Protein 6DXC (pdb70)

Foldseek 3Di:
DFFKFWQFKFKFFADDKDFLQCVLVVQCVLLVNVVVPVLSVVLNVLLVQFLAGIAGAPDDSVLCVVQVLQSAAQGQDQVVQQVVQQPVFLVQQLNQLVRRCVSQPDDLQLAQEEEEEELRHADVVGSRVVNCVVRVYDPRRHYHYHYNPQLVLLVQVVVVRCVQSVDPSHKYKYKYWYHCSQLRYHDDPVASVSSNCVSFAHTMMMITIIHTDDDPSTDGFKGWDDKDKDQFPPCAPQWDWDQDSRGIDIDGDDDVLVSCLVCVVVVCPVVQVVVCVVPVDGDQPQLAAELEQCSTDSNVVSNCVSSVHDPCRCVLLSVLCHHHGRHGSRSSSSSLVSLQVCCVVVVAPWSRNVHFKYWYWGAGPSRMIMITIMGTD/DLFKFWQFKFKFFAPDKAFLQCVLVVQCVLLVNVVVPVLSVVLNVLLVQFLAGIAGAPDDSVLCVVQVLLSAAQRQDVVVQQVVQQPVFLVQQLNQLVRRCVSQPDDLALAQAEEEEELRHADVVGSSVVNCVVNVYDPRRHYDYHYNPQLVLLVQVVVVRCVQSVDPSHKYKYKYWYHCSQLRYHDDPVASVSSNCVSFAHTMMMITIIHTDDDPSTDTFKGWDDKDKDQFPPCAPQWDWDQDSSGIDIDGDDDVLVSCLVCVVVVCPVVQVVVCVVPVDGDQQQLAAEQEQCSTVSNVVSNCVSSVHDPVRCVLLSVLCHHHGRHGNRSSSSSLVSLQVCCVVVVAPWSRNVHFKHWYWGADPSRMIMITIMGTD

Organism: Selaginella moellendorffii (NCBI:txid88036)

Sequence (754 aa):
SGKATVLAVGTAVPPKEFDQSTYPDFYFNVTNCNDKVELKGKFQRICDRSGIKKRHFYLDEEILKANPGMCTYMGASLDVRQNIAVREVPKLAKEAALKAIKEWGQPKSKITHLVFGTTSGVDMPGADFQLLKLLGLRPNVKRIMLYQQGSAGATVTRVAKDLAENNPGARVLVACSEVTAVVTFRAPSETHLDGLVGAALFGDGAAALIIGSNPTPVEKPLFEVHWSGQCCVLPDSDGAILGHLREAGLVFHLLKDVPGIISSKNIEKLLAEPLDYVKSVDEASPAYTDLFWVVHPGGPAILDQVEAKLKLDKDRMQATRDVLAQYGNMSSACVLFVLDQMRKRSVELNKDTTGDGLKWGVMLGFGPGLTVETLLLKSISGKATVLAVGTAVPPKEFDQSTYPDFYFNVTNCNDKVELKGKFQRICDRSGIKKRHFYLDEEILKANPGMCTYMGASLDVRQNIAVREVPKLAKEAALKAIKEWGQPKSKITHLVFGTTSGVDMPGADFQLLKLLGLRPNVKRIMLYQQGSAGATVTRVAKDLAENNPGARVLVACSEVTAVVTFRAPSETHLDGLVGAALFGDGAAALIIGSNPTPVEKPLFEVHWSGQCCVLPDSDGAILGHLREAGLVFHLLKDVPGIISSKNIEKLLAEPLDYVKSVDEASPAYTDLFWVVHPGGPAILDQVEAKLKLDKDRMQATRDVLAQYGNMSSACVLFVLDQMRKRSVELNKDTTGDGLKWGVMLGFGPGLTVETLLLKSI

InterPro domains:
  IPR001099 Chalcone/stilbene synthase, N-terminal [PF00195] (7-223)
  IPR011141 Polyketide synthase, type III [PIRSF000451] (8-384)
  IPR011141 Polyketide synthase, type III [PTHR11877] (7-386)
  IPR012328 Chalcone/stilbene synthase, C-terminal [PF02797] (232-386)
  IPR016039 Thiolase-like [G3DSA:3.40.47.10] (2-229)
  IPR016039 Thiolase-like [G3DSA:3.40.47.10] (230-386)
  IPR016039 Thiolase-like [SSF53901] (5-225)
  IPR016039 Thiolase-like [SSF53901] (229-385)

Radius of gyration: 25.53 Å; Cα contacts (8 Å, |Δi|>4): 1877; chains: 2; bounding box: 63×71×75 Å

CATH classification: 3.40.47.10 (+1 more: 3.40.47.10)

Structure (mmCIF, N/CA/C/O backbone):
data_6DXC
#
_entry.id   6DXC
#
_cell.length_a   55.220
_cell.length_b   66.380
_cell.length_c   103.000
_cell.angle_alpha   90.000
_cell.angle_beta   91.730
_cell.angle_gamma   90.000
#
_symmetry.space_group_name_H-M   'P 1 21 1'
#
loop_
_entity.id
_entity.type
_entity.pdbx_description
1 polymer 'Chalcone synthase'
2 water water
#
loop_
_atom_site.group_PDB
_atom_site.id
_atom_site.type_symbol
_atom_site.label_atom_id
_atom_site.label_alt_id
_atom_site.label_comp_id
_atom_site.label_asym_id
_atom_site.label_entity_id
_atom_site.label_seq_id
_atom_site.pdbx_PDB_ins_code
_atom_site.Cartn_x
_atom_site.Cartn_y
_atom_site.Cartn_z
_atom_site.occupancy
_atom_site.B_iso_or_equiv
_atom_site.auth_seq_id
_atom_site.auth_comp_id
_atom_site.auth_asym_id
_atom_site.auth_atom_id
_atom_site.pdbx_PDB_model_num
ATOM 1 N N . SER A 1 9 ? 23.408 6.195 2.750 1.00 40.90 9 SER A N 1
ATOM 2 C CA . SER A 1 9 ? 22.888 5.899 4.079 1.00 43.41 9 SER A CA 1
ATOM 3 C C . SER A 1 9 ? 22.055 7.078 4.562 1.00 41.56 9 SER A C 1
ATOM 4 O O . SER A 1 9 ? 20.848 6.960 4.756 1.00 36.45 9 SER A O 1
ATOM 11 N N . GLY A 1 10 ? 22.694 8.230 4.720 1.00 29.88 10 GLY A N 1
ATOM 12 C CA . GLY A 1 10 ? 21.973 9.406 5.122 1.00 19.63 10 GLY A CA 1
ATOM 13 C C . GLY A 1 10 ? 21.739 9.521 6.610 1.00 12.87 10 GLY A C 1
ATOM 14 O O . GLY A 1 10 ? 21.087 10.475 7.028 1.00 13.81 10 GLY A O 1
ATOM 18 N N . LYS A 1 11 ? 22.238 8.588 7.415 1.00 11.68 11 LYS A N 1
ATOM 19 C CA . LYS A 1 11 ? 22.003 8.637 8.857 1.00 12.04 11 LYS A CA 1
ATOM 20 C C . LYS A 1 11 ? 22.774 9.776 9.513 1.00 8.69 11 LYS A C 1
ATOM 21 O O . LYS A 1 11 ? 23.901 10.094 9.137 1.00 10.26 11 LYS A O 1
ATOM 40 N N . ALA A 1 12 ? 22.171 10.380 10.533 1.00 7.24 12 ALA A N 1
ATOM 41 C CA . ALA A 1 12 ? 22.868 11.419 11.273 1.00 7.25 12 ALA A CA 1
ATOM 42 C C . ALA A 1 12 ? 24.179 10.872 11.853 1.00 8.90 12 ALA A C 1
ATOM 43 O O . ALA A 1 12 ? 24.205 9.798 12.457 1.00 9.11 12 ALA A O 1
ATOM 50 N N . THR A 1 13 ? 25.261 11.620 11.668 1.00 7.05 13 THR A N 1
ATOM 51 C CA . THR A 1 13 ? 26.615 11.178 11.984 1.00 7.03 13 THR A CA 1
ATOM 52 C C . THR A 1 13 ? 27.271 12.190 12.907 1.00 8.42 13 THR A C 1
ATOM 53 O O . THR A 1 13 ? 27.166 13.401 12.682 1.00 8.38 13 THR A O 1
ATOM 64 N N . VAL A 1 14 ? 27.925 11.691 13.959 1.00 7.93 14 VAL A N 1
ATOM 65 C CA . VAL A 1 14 ? 28.745 12.531 14.823 1.00 8.00 14 VAL A CA 1
ATOM 66 C C . VAL A 1 14 ? 30.062 12.781 14.101 1.00 6.97 14 VAL A C 1
ATOM 67 O O . VAL A 1 14 ? 30.791 11.835 13.779 1.00 9.28 14 VAL A O 1
ATOM 80 N N . LEU A 1 15 ? 30.358 14.057 13.834 1.00 6.29 15 LEU A N 1
ATOM 81 C CA . LEU A 1 15 ? 31.520 14.478 13.070 1.00 6.48 15 LEU A CA 1
ATOM 82 C C . LEU A 1 15 ? 32.616 15.082 13.930 1.00 8.99 15 LEU A C 1
ATOM 83 O O . LEU A 1 15 ? 33.736 15.283 13.437 1.00 9.14 15 LEU A O 1
ATOM 99 N N . ALA A 1 16 ? 32.317 15.413 15.176 1.00 6.43 16 ALA A N 1
ATOM 100 C CA . ALA A 1 16 ? 33.294 16.013 16.076 1.00 6.22 16 ALA A CA 1
ATOM 101 C C . ALA A 1 16 ? 32.719 15.992 17.477 1.00 6.53 16 ALA A C 1
ATOM 102 O O . ALA A 1 16 ? 31.509 16.076 17.646 1.00 7.52 16 ALA A O 1
ATOM 109 N N . VAL A 1 17 ? 33.603 15.926 18.476 1.00 6.21 17 VAL A N 1
ATOM 110 C CA . VAL A 1 17 ? 33.245 16.082 19.885 1.00 7.10 17 VAL A CA 1
ATOM 111 C C . VAL A 1 17 ? 34.299 16.944 20.565 1.00 9.63 17 VAL A C 1
ATOM 112 O O . VAL A 1 17 ? 35.499 16.708 20.393 1.00 11.69 17 VAL A O 1
ATOM 125 N N . GLY A 1 18 ? 33.862 17.881 21.387 1.00 5.96 18 GLY A N 1
ATOM 126 C CA . GLY A 1 18 ? 34.771 18.691 22.178 1.00 5.73 18 GLY A CA 1
ATOM 127 C C . GLY A 1 18 ? 34.223 18.800 23.586 1.00 6.52 18 GLY A C 1
ATOM 128 O O . GLY A 1 18 ? 33.008 18.740 23.789 1.00 6.50 18 GLY A O 1
ATOM 132 N N . THR A 1 19 ? 35.120 18.949 24.567 1.00 6.75 19 THR A N 1
ATOM 133 C CA . THR A 1 19 ? 34.684 19.017 25.963 1.00 6.57 19 THR A CA 1
ATOM 134 C C . THR A 1 19 ? 35.456 20.110 26.707 1.00 6.48 19 THR A C 1
ATOM 135 O O . THR A 1 19 ? 36.540 20.525 26.314 1.00 8.89 19 THR A O 1
ATOM 146 N N . ALA A 1 20 ? 34.888 20.544 27.833 1.00 6.12 20 ALA A N 1
ATOM 147 C CA . ALA A 1 20 ? 35.488 21.617 28.608 1.00 5.77 20 ALA A CA 1
ATOM 148 C C . ALA A 1 20 ? 35.013 21.475 30.043 1.00 7.39 20 ALA A C 1
ATOM 149 O O . ALA A 1 20 ? 33.864 21.099 30.277 1.00 7.01 20 ALA A O 1
ATOM 156 N N . VAL A 1 21 ? 35.908 21.763 30.985 1.00 7.56 21 VAL A N 1
ATOM 157 C CA . VAL A 1 21 ? 35.543 21.841 32.400 1.00 7.23 21 VAL A CA 1
ATOM 158 C C . VAL A 1 21 ? 36.091 23.105 33.050 1.00 7.55 21 VAL A C 1
ATOM 159 O O . VAL A 1 21 ? 37.097 23.676 32.581 1.00 8.69 21 VAL A O 1
ATOM 172 N N . PRO A 1 22 ? 35.488 23.578 34.146 1.00 6.83 22 PRO A N 1
ATOM 173 C CA . PRO A 1 22 ? 36.111 24.667 34.908 1.00 6.84 22 PRO A CA 1
ATOM 174 C C . PRO A 1 22 ? 37.509 24.268 35.362 1.00 6.70 22 PRO A C 1
ATOM 175 O O . PRO A 1 22 ? 37.791 23.075 35.560 1.00 9.09 22 PRO A O 1
ATOM 186 N N . PRO A 1 23 ? 38.403 25.244 35.527 1.00 7.10 23 PRO A N 1
ATOM 187 C CA . PRO A 1 23 ? 39.811 24.903 35.806 1.00 9.55 23 PRO A CA 1
ATOM 188 C C . PRO A 1 23 ? 40.047 24.304 37.188 1.00 9.20 23 PRO A C 1
ATOM 189 O O . PRO A 1 23 ? 40.961 23.472 37.330 1.00 11.28 23 PRO A O 1
ATOM 200 N N . LYS A 1 24 ? 39.280 24.707 38.202 1.00 8.98 24 LYS A N 1
ATOM 201 C CA . LYS A 1 24 ? 39.596 24.333 39.577 1.00 9.78 24 LYS A CA 1
ATOM 202 C C . LYS A 1 24 ? 39.166 22.892 39.836 1.00 9.10 24 LYS A C 1
ATOM 203 O O . LYS A 1 24 ? 38.009 22.528 39.599 1.00 10.94 24 LYS A O 1
ATOM 222 N N . GLU A 1 25 ? 40.122 22.074 40.285 1.00 9.67 25 GLU A N 1
ATOM 223 C CA . GLU A 1 25 ? 39.908 20.672 40.602 1.00 9.28 25 GLU A CA 1
ATOM 224 C C . GLU A 1 25 ? 39.714 20.490 42.089 1.00 10.01 25 GLU A C 1
ATOM 225 O O . GLU A 1 25 ? 40.456 21.058 42.901 1.00 11.69 25 GLU A O 1
ATOM 237 N N . PHE A 1 26 ? 38.763 19.641 42.434 1.00 9.20 26 PHE A N 1
ATOM 238 C CA . PHE A 1 26 ? 38.417 19.316 43.812 1.00 9.04 26 PHE A CA 1
ATOM 239 C C . PHE A 1 26 ? 38.603 17.811 43.983 1.00 9.13 26 PHE A C 1
ATOM 240 O O . PHE A 1 26 ? 37.792 17.008 43.496 1.00 8.21 26 PHE A O 1
ATOM 257 N N . ASP A 1 27 ? 39.674 17.426 44.663 1.00 8.65 27 ASP A N 1
ATOM 258 C CA . ASP A 1 27 ? 39.929 16.022 44.950 1.00 8.70 27 ASP A CA 1
ATOM 259 C C . ASP A 1 27 ? 38.776 15.447 45.752 1.00 10.89 27 ASP A C 1
ATOM 260 O O . ASP A 1 27 ? 38.380 16.010 46.776 1.00 9.30 27 ASP A O 1
ATOM 269 N N . GLN A 1 28 ? 38.266 14.297 45.328 1.00 8.07 28 GLN A N 1
ATOM 270 C CA . GLN A 1 28 ? 37.142 13.714 46.051 1.00 10.92 28 GLN A CA 1
ATOM 271 C C . GLN A 1 28 ? 37.540 13.243 47.441 1.00 8.49 28 GLN A C 1
ATOM 272 O O . GLN A 1 28 ? 36.715 13.277 48.355 1.00 10.63 28 GLN A O 1
ATOM 286 N N . SER A 1 29 ? 38.799 12.817 47.634 1.00 8.75 29 SER A N 1
ATOM 287 C CA . SER A 1 29 ? 39.224 12.320 48.944 1.00 9.67 29 SER A CA 1
ATOM 288 C C . SER A 1 29 ? 39.060 13.384 50.025 1.00 11.34 29 SER A C 1
ATOM 289 O O . SER A 1 29 ? 38.708 13.062 51.167 1.00 14.97 29 SER A O 1
ATOM 297 N N . THR A 1 30 ? 39.287 14.654 49.687 1.00 10.73 30 THR A N 1
ATOM 298 C CA . THR A 1 30 ? 39.223 15.739 50.651 1.00 11.72 30 THR A CA 1
ATOM 299 C C . THR A 1 30 ? 38.018 16.647 50.456 1.00 9.46 30 THR A C 1
ATOM 300 O O . THR A 1 30 ? 37.882 17.645 51.182 1.00 11.91 30 THR A O 1
ATOM 311 N N . TYR A 1 31 ? 37.103 16.311 49.555 1.00 9.64 31 TYR A N 1
ATOM 312 C CA . TYR A 1 31 ? 35.948 17.176 49.353 1.00 10.01 31 TYR A CA 1
ATOM 313 C C . TYR A 1 31 ? 35.085 17.273 50.605 1.00 8.75 31 TYR A C 1
ATOM 314 O O . TYR A 1 31 ? 34.555 18.368 50.878 1.00 9.95 31 TYR A O 1
ATOM 332 N N . PRO A 1 32 ? 34.888 16.220 51.376 1.00 8.97 32 PRO A N 1
ATOM 333 C CA . PRO A 1 32 ? 34.087 16.379 52.594 1.00 11.42 32 PRO A CA 1
ATOM 334 C C . PRO A 1 32 ? 34.635 17.466 53.514 1.00 9.52 32 PRO A C 1
ATOM 335 O O . PRO A 1 32 ? 33.852 18.257 54.062 1.00 10.44 32 PRO A O 1
ATOM 346 N N . ASP A 1 33 ? 35.961 17.546 53.686 1.00 11.78 33 ASP A N 1
ATOM 347 C CA . ASP A 1 33 ? 36.532 18.604 54.516 1.00 13.20 33 ASP A CA 1
ATOM 348 C C . ASP A 1 33 ? 36.178 19.985 53.972 1.00 11.12 33 ASP A C 1
ATOM 349 O O . ASP A 1 33 ? 35.758 20.871 54.727 1.00 14.59 33 ASP A O 1
ATOM 358 N N . PHE A 1 34 ? 36.379 20.192 52.669 1.00 10.93 34 PHE A N 1
ATOM 359 C CA . PHE A 1 34 ? 36.057 21.474 52.044 1.00 12.13 34 PHE A CA 1
ATOM 360 C C . PHE A 1 34 ? 34.580 21.816 52.205 1.00 13.30 34 PHE A C 1
ATOM 361 O O . PHE A 1 34 ? 34.221 22.949 52.545 1.00 12.66 34 PHE A O 1
ATOM 378 N N . TYR A 1 35 ? 33.713 20.848 51.927 1.00 9.42 35 TYR A N 1
ATOM 379 C CA . TYR A 1 35 ? 32.270 21.071 51.891 1.00 9.50 35 TYR A CA 1
ATOM 380 C C . TYR A 1 35 ? 31.727 21.399 53.273 1.00 10.13 35 TYR A C 1
ATOM 381 O O . TYR A 1 35 ? 31.002 22.391 53.446 1.00 9.43 35 TYR A O 1
ATOM 399 N N . PHE A 1 36 ? 32.074 20.596 54.271 1.00 9.63 36 PHE A N 1
ATOM 400 C CA . PHE A 1 36 ? 31.595 20.882 55.617 1.00 10.06 36 PHE A CA 1
ATOM 401 C C . PHE A 1 36 ? 32.225 22.141 56.204 1.00 10.40 36 PHE A C 1
ATOM 402 O O . PHE A 1 36 ? 31.583 22.813 57.022 1.00 13.10 36 PHE A O 1
ATOM 419 N N . ASN A 1 37 ? 33.457 22.490 55.816 1.00 11.77 37 ASN A N 1
ATOM 420 C CA . ASN A 1 37 ? 34.077 23.721 56.310 1.00 13.07 37 ASN A CA 1
ATOM 421 C C . ASN A 1 37 ? 33.378 24.943 55.729 1.00 12.39 37 ASN A C 1
ATOM 422 O O . ASN A 1 37 ? 33.003 25.873 56.460 1.00 12.53 37 ASN A O 1
ATOM 433 N N . VAL A 1 38 ? 33.214 24.965 54.411 1.00 12.72 38 VAL A N 1
ATOM 434 C CA . VAL A 1 38 ? 32.710 26.166 53.768 1.00 14.47 38 VAL A CA 1
ATOM 435 C C . VAL A 1 38 ? 31.241 26.401 54.092 1.00 13.58 38 VAL A C 1
ATOM 436 O O . VAL A 1 38 ? 30.792 27.547 54.089 1.00 15.24 38 VAL A O 1
ATOM 449 N N . THR A 1 39 ? 30.489 25.364 54.447 1.00 11.68 39 THR A N 1
ATOM 450 C CA . THR A 1 39 ? 29.105 25.536 54.890 1.00 11.62 39 THR A CA 1
ATOM 451 C C . THR A 1 39 ? 28.973 25.641 56.404 1.00 13.49 39 THR A C 1
ATOM 452 O O . THR A 1 39 ? 27.850 25.668 56.920 1.00 15.60 39 THR A O 1
ATOM 463 N N . ASN A 1 40 ? 30.091 25.689 57.136 1.00 12.14 40 ASN A N 1
ATOM 464 C CA . ASN A 1 40 ? 30.062 25.864 58.583 1.00 17.26 40 ASN A CA 1
ATOM 465 C C . ASN A 1 40 ? 29.272 24.750 59.258 1.00 12.56 40 ASN A C 1
ATOM 466 O O . ASN A 1 40 ? 28.529 24.983 60.216 1.00 18.48 40 ASN A O 1
ATOM 477 N N . CYS A 1 41 ? 29.440 23.524 58.756 1.00 12.17 41 CYS A N 1
ATOM 478 C CA . CYS A 1 41 ? 28.765 22.360 59.310 1.00 13.24 41 CYS A CA 1
ATOM 479 C C . CYS A 1 41 ? 29.741 21.381 59.955 1.00 14.67 41 CYS A C 1
ATOM 480 O O . CYS A 1 41 ? 29.439 20.194 60.083 1.00 14.21 41 CYS A O 1
ATOM 488 N N . ASN A 1 42 ? 30.907 21.862 60.387 1.00 16.39 42 ASN A N 1
ATOM 489 C CA . ASN A 1 42 ? 31.891 20.987 61.010 1.00 17.95 42 ASN A CA 1
ATOM 490 C C . ASN A 1 42 ? 31.416 20.372 62.316 1.00 18.51 42 ASN A C 1
ATOM 491 O O . ASN A 1 42 ? 31.990 19.372 62.758 1.00 27.27 42 ASN A O 1
ATOM 502 N N . ASP A 1 43 ? 30.396 20.930 62.953 1.00 21.55 43 ASP A N 1
ATOM 503 C CA . ASP A 1 43 ? 29.870 20.322 64.167 1.00 29.65 43 ASP A CA 1
ATOM 504 C C . ASP A 1 43 ? 28.994 19.107 63.881 1.00 20.54 43 ASP A C 1
ATOM 505 O O . ASP A 1 43 ? 28.688 18.356 64.808 1.00 22.53 43 ASP A O 1
ATOM 514 N N . LYS A 1 44 ? 28.673 18.830 62.615 1.00 16.57 44 LYS A N 1
ATOM 515 C CA . LYS A 1 44 ? 27.833 17.682 62.255 1.00 17.54 44 LYS A CA 1
ATOM 516 C C . LYS A 1 44 ? 28.733 16.490 61.921 1.00 19.05 44 LYS A C 1
ATOM 517 O O . LYS A 1 44 ? 28.857 16.069 60.772 1.00 15.38 44 LYS A O 1
ATOM 536 N N . VAL A 1 45 ? 29.368 15.955 62.971 1.00 18.39 45 VAL A N 1
ATOM 537 C CA . VAL A 1 45 ? 30.456 14.990 62.797 1.00 18.83 45 VAL A CA 1
ATOM 538 C C . VAL A 1 45 ? 29.940 13.690 62.199 1.00 14.96 45 VAL A C 1
ATOM 539 O O . VAL A 1 45 ? 30.567 13.106 61.309 1.00 16.63 45 VAL A O 1
ATOM 552 N N . GLU A 1 46 ? 28.799 13.208 62.684 1.00 15.88 46 GLU A N 1
ATOM 553 C CA . GLU A 1 46 ? 28.234 11.972 62.152 1.00 16.38 46 GLU A CA 1
ATOM 554 C C . GLU A 1 46 ? 27.776 12.151 60.705 1.00 15.07 46 GLU A C 1
ATOM 555 O O . GLU A 1 46 ? 27.926 11.242 59.879 1.00 15.53 46 GLU A O 1
ATOM 567 N N . LEU A 1 47 ? 27.201 13.305 60.383 1.00 14.67 47 LEU A N 1
ATOM 568 C CA . LEU A 1 47 ? 26.785 13.560 59.008 1.00 13.34 47 LEU A CA 1
ATOM 569 C C . LEU A 1 47 ? 27.991 13.611 58.085 1.00 11.61 47 LEU A C 1
ATOM 570 O O . LEU A 1 47 ? 27.940 13.116 56.952 1.00 11.44 47 LEU A O 1
ATOM 586 N N . LYS A 1 48 ? 29.086 14.214 58.551 1.00 12.79 48 LYS A N 1
ATOM 587 C CA . LYS A 1 48 ? 30.295 14.290 57.739 1.00 13.41 48 LYS A CA 1
ATOM 588 C C . LYS A 1 48 ? 30.873 12.904 57.491 1.00 11.19 48 LYS A C 1
ATOM 589 O O . LYS A 1 48 ? 31.352 12.599 56.394 1.00 11.15 48 LYS A O 1
ATOM 608 N N . GLY A 1 49 ? 30.844 12.052 58.513 1.00 13.53 49 GLY A N 1
ATOM 609 C CA . GLY A 1 49 ? 31.275 10.678 58.328 1.00 16.36 49 GLY A CA 1
ATOM 610 C C . GLY A 1 49 ? 30.480 9.971 57.254 1.00 13.79 49 GLY A C 1
ATOM 611 O O . GLY A 1 49 ? 31.045 9.298 56.392 1.00 12.89 49 GLY A O 1
ATOM 615 N N . LYS A 1 50 ? 29.158 10.142 57.265 1.00 11.32 50 LYS A N 1
ATOM 616 C CA . LYS A 1 50 ? 28.321 9.547 56.230 1.00 11.11 50 LYS A CA 1
ATOM 617 C C . LYS A 1 50 ? 28.693 10.086 54.866 1.00 10.54 50 LYS A C 1
ATOM 618 O O . LYS A 1 50 ? 28.772 9.336 53.889 1.00 12.48 50 LYS A O 1
ATOM 637 N N . PHE A 1 51 ? 28.905 11.395 54.775 1.00 10.89 51 PHE A N 1
ATOM 638 C CA . PHE A 1 51 ? 29.278 11.959 53.488 1.00 9.80 51 PHE A CA 1
ATOM 639 C C . PHE A 1 51 ? 30.629 11.441 53.015 1.00 9.70 51 PHE A C 1
ATOM 640 O O . PHE A 1 51 ? 30.815 11.184 51.824 1.00 9.51 51 PHE A O 1
ATOM 657 N N . GLN A 1 52 ? 31.609 11.340 53.906 1.00 9.99 52 GLN A N 1
ATOM 658 C CA . GLN A 1 52 ? 32.900 10.795 53.500 1.00 9.97 52 GLN A CA 1
ATOM 659 C C . GLN A 1 52 ? 32.742 9.379 52.937 1.00 10.37 52 GLN A C 1
ATOM 660 O O . GLN A 1 52 ? 33.369 9.029 51.928 1.00 10.47 52 GLN A O 1
ATOM 674 N N . ARG A 1 53 ? 31.900 8.546 53.566 1.00 10.89 53 ARG A N 1
ATOM 675 C CA . ARG A 1 53 ? 31.684 7.193 53.055 1.00 12.18 53 ARG A CA 1
ATOM 676 C C . ARG A 1 53 ? 31.062 7.220 51.669 1.00 11.02 53 ARG A C 1
ATOM 677 O O . ARG A 1 53 ? 31.480 6.468 50.780 1.00 12.03 53 ARG A O 1
ATOM 698 N N . ILE A 1 54 ? 30.081 8.107 51.449 1.00 11.12 54 ILE A N 1
ATOM 699 C CA . ILE A 1 54 ? 29.480 8.247 50.130 1.00 12.62 54 ILE A CA 1
ATOM 700 C C . ILE A 1 54 ? 30.524 8.670 49.110 1.00 10.10 54 ILE A C 1
ATOM 701 O O . ILE A 1 54 ? 30.610 8.111 48.013 1.00 10.61 54 ILE A O 1
ATOM 717 N N . CYS A 1 55 ? 31.359 9.642 49.454 1.00 8.99 55 CYS A N 1
ATOM 718 C CA . CYS A 1 55 ? 32.361 10.083 48.491 1.00 8.70 55 CYS A CA 1
ATOM 719 C C . CYS A 1 55 ? 33.367 8.971 48.204 1.00 8.86 55 CYS A C 1
ATOM 720 O O . CYS A 1 55 ? 33.789 8.772 47.051 1.00 10.65 55 CYS A O 1
ATOM 728 N N . ASP A 1 56 ? 33.739 8.219 49.236 1.00 10.66 56 ASP A N 1
ATOM 729 C CA . ASP A 1 56 ? 34.778 7.211 49.085 1.00 9.92 56 ASP A CA 1
ATOM 730 C C . ASP A 1 56 ? 34.319 6.063 48.203 1.00 9.71 56 ASP A C 1
ATOM 731 O O . ASP A 1 56 ? 35.140 5.440 47.528 1.00 17.40 56 ASP A O 1
ATOM 740 N N . ARG A 1 57 ? 33.020 5.780 48.153 1.00 10.43 57 ARG A N 1
ATOM 741 C CA . ARG A 1 57 ? 32.547 4.729 47.253 1.00 14.29 57 ARG A CA 1
ATOM 742 C C . ARG A 1 57 ? 31.926 5.251 45.956 1.00 11.89 57 ARG A C 1
ATOM 743 O O . ARG A 1 57 ? 31.380 4.451 45.188 1.00 13.88 57 ARG A O 1
ATOM 764 N N . SER A 1 58 ? 32.079 6.550 45.651 1.00 10.13 58 SER A N 1
ATOM 765 C CA . SER A 1 58 ? 31.431 7.189 44.508 1.00 9.39 58 SER A CA 1
ATOM 766 C C . SER A 1 58 ? 32.021 6.839 43.155 1.00 8.42 58 SER A C 1
ATOM 767 O O . SER A 1 58 ? 31.385 7.139 42.134 1.00 11.18 58 SER A O 1
ATOM 775 N N . GLY A 1 59 ? 33.225 6.286 43.120 1.00 9.98 59 GLY A N 1
ATOM 776 C CA . GLY A 1 59 ? 33.898 6.027 41.862 1.00 10.96 59 GLY A CA 1
ATOM 777 C C . GLY A 1 59 ? 34.500 7.261 41.257 1.00 9.87 59 GLY A C 1
ATOM 778 O O . GLY A 1 59 ? 34.917 7.227 40.103 1.00 11.22 59 GLY A O 1
ATOM 782 N N . ILE A 1 60 ? 34.566 8.346 42.015 1.00 8.55 60 ILE A N 1
ATOM 783 C CA . ILE A 1 60 ? 35.034 9.644 41.533 1.00 8.24 60 ILE A CA 1
ATOM 784 C C . ILE A 1 60 ? 36.374 9.952 42.187 1.00 7.74 60 ILE A C 1
ATOM 785 O O . ILE A 1 60 ? 36.492 9.879 43.411 1.00 9.35 60 ILE A O 1
ATOM 801 N N . LYS A 1 61 ? 37.367 10.344 41.390 1.00 8.25 61 LYS A N 1
ATOM 802 C CA . LYS A 1 61 ? 38.666 10.801 41.892 1.00 7.89 61 LYS A CA 1
ATOM 803 C C . LYS A 1 61 ? 38.709 12.314 42.100 1.00 7.75 61 LYS A C 1
ATOM 804 O O . LYS A 1 61 ? 39.314 12.809 43.055 1.00 8.49 61 LYS A O 1
ATOM 823 N N . LYS A 1 62 ? 38.090 13.064 41.194 1.00 8.35 62 LYS A N 1
ATOM 824 C CA . LYS A 1 62 ? 38.047 14.515 41.275 1.00 8.29 62 LYS A CA 1
ATOM 825 C C . LYS A 1 62 ? 36.857 15.002 40.467 1.00 8.31 62 LYS A C 1
ATOM 826 O O . LYS A 1 62 ? 36.321 14.280 39.617 1.00 6.84 62 LYS A O 1
ATOM 845 N N . ARG A 1 63 ? 36.456 16.234 40.780 1.00 6.91 63 ARG A N 1
ATOM 846 C CA . ARG A 1 63 ? 35.484 16.992 40.013 1.00 7.12 63 ARG A CA 1
ATOM 847 C C . ARG A 1 63 ? 36.007 18.405 39.814 1.00 7.69 63 ARG A C 1
ATOM 848 O O . ARG A 1 63 ? 36.883 18.876 40.542 1.00 8.05 63 ARG A O 1
ATOM 869 N N . HIS A 1 64 ? 35.459 19.075 38.808 1.00 7.06 64 HIS A N 1
ATOM 870 C CA . HIS A 1 64 ? 35.803 20.440 38.482 1.00 6.48 64 HIS A CA 1
ATOM 871 C C . HIS A 1 64 ? 34.614 21.303 38.809 1.00 6.39 64 HIS A C 1
ATOM 872 O O . HIS A 1 64 ? 33.486 20.965 38.444 1.00 6.87 64 HIS A O 1
ATOM 886 N N . PHE A 1 65 ? 34.872 22.429 39.460 1.00 7.96 65 PHE A N 1
ATOM 887 C CA . PHE A 1 65 ? 33.807 23.345 39.816 1.00 6.57 65 PHE A CA 1
ATOM 888 C C . PHE A 1 65 ? 34.167 24.803 39.543 1.00 6.71 65 PHE A C 1
ATOM 889 O O . PHE A 1 65 ? 35.264 25.247 39.876 1.00 9.26 65 PHE A O 1
ATOM 906 N N . TYR A 1 66 ? 33.190 25.556 39.030 1.00 7.30 66 TYR A N 1
ATOM 907 C CA . TYR A 1 66 ? 33.307 27.010 38.979 1.00 9.11 66 TYR A CA 1
ATOM 908 C C . TYR A 1 66 ? 33.190 27.621 40.373 1.00 10.38 66 TYR A C 1
ATOM 909 O O . TYR A 1 66 ? 33.937 28.543 40.725 1.00 11.00 66 TYR A O 1
ATOM 927 N N . LEU A 1 67 ? 32.251 27.123 41.173 1.00 11.29 67 LEU A N 1
ATOM 928 C CA . LEU A 1 67 ? 32.125 27.548 42.560 1.00 13.33 67 LEU A CA 1
ATOM 929 C C . LEU A 1 67 ? 33.390 27.253 43.358 1.00 17.71 67 LEU A C 1
ATOM 930 O O . LEU A 1 67 ? 33.969 26.164 43.285 1.00 18.65 67 LEU A O 1
ATOM 946 N N . ASP A 1 68 ? 33.807 28.229 44.163 1.00 14.08 68 ASP A N 1
ATOM 947 C CA . ASP A 1 68 ? 34.983 28.072 44.994 1.00 13.01 68 ASP A CA 1
ATOM 948 C C . ASP A 1 68 ? 34.759 28.823 46.300 1.00 14.07 68 ASP A C 1
ATOM 949 O O . ASP A 1 68 ? 33.719 29.457 46.500 1.00 13.13 68 ASP A O 1
ATOM 958 N N . GLU A 1 69 ? 35.749 28.761 47.185 1.00 15.58 69 GLU A N 1
ATOM 959 C CA . GLU A 1 69 ? 35.574 29.337 48.516 1.00 13.79 69 GLU A CA 1
ATOM 960 C C . GLU A 1 69 ? 35.298 30.832 48.435 1.00 14.41 69 GLU A C 1
ATOM 961 O O . GLU A 1 69 ? 34.534 31.373 49.242 1.00 15.43 69 GLU A O 1
ATOM 973 N N . GLU A 1 70 ? 35.955 31.528 47.503 1.00 15.37 70 GLU A N 1
ATOM 974 C CA . GLU A 1 70 ? 35.795 32.977 47.405 1.00 17.30 70 GLU A CA 1
ATOM 975 C C . GLU A 1 70 ? 34.364 33.343 47.032 1.00 16.50 70 GLU A C 1
ATOM 976 O O . GLU A 1 70 ? 33.758 34.229 47.646 1.00 17.93 70 GLU A O 1
ATOM 988 N N . ILE A 1 71 ? 33.806 32.670 46.024 1.00 18.24 71 ILE A N 1
ATOM 989 C CA . ILE A 1 71 ? 32.442 32.962 45.606 1.00 18.86 71 ILE A CA 1
ATOM 990 C C . ILE A 1 71 ? 31.462 32.624 46.722 1.00 17.67 71 ILE A C 1
ATOM 991 O O . ILE A 1 71 ? 30.527 33.384 46.997 1.00 18.21 71 ILE A O 1
ATOM 1007 N N . LEU A 1 72 ? 31.684 31.505 47.412 1.00 16.41 72 LEU A N 1
ATOM 1008 C CA . LEU A 1 72 ? 30.773 31.105 48.477 1.00 17.92 72 LEU A CA 1
ATOM 1009 C C . LEU A 1 72 ? 30.845 32.056 49.660 1.00 21.16 72 LEU A C 1
ATOM 1010 O O . LEU A 1 72 ? 29.827 32.335 50.300 1.00 22.52 72 LEU A O 1
ATOM 1026 N N . LYS A 1 73 ? 32.039 32.554 49.986 1.00 18.39 73 LYS A N 1
ATOM 1027 C CA . LYS A 1 73 ? 32.153 33.515 51.081 1.00 22.45 73 LYS A CA 1
ATOM 1028 C C . LYS A 1 73 ? 31.505 34.848 50.730 1.00 20.32 73 LYS A C 1
ATOM 1029 O O . LYS A 1 73 ? 31.002 35.544 51.622 1.00 29.04 73 LYS A O 1
ATOM 1048 N N . ALA A 1 74 ? 31.533 35.231 49.457 1.00 20.04 74 ALA A N 1
ATOM 1049 C CA . ALA A 1 74 ? 30.883 36.453 49.008 1.00 24.09 74 ALA A CA 1
ATOM 1050 C C . ALA A 1 74 ? 29.368 36.332 49.063 1.00 32.45 74 ALA A C 1
ATOM 1051 O O . ALA A 1 74 ? 28.676 37.348 49.197 1.00 31.03 74 ALA A O 1
ATOM 1058 N N . ASN A 1 75 ? 28.841 35.115 48.988 1.00 25.84 75 ASN A N 1
ATOM 1059 C CA . ASN A 1 75 ? 27.402 34.884 48.878 1.00 25.97 75 ASN A CA 1
ATOM 1060 C C . ASN A 1 75 ? 26.962 33.838 49.882 1.00 16.12 75 ASN A C 1
ATOM 1061 O O . ASN A 1 75 ? 26.625 32.708 49.503 1.00 23.73 75 ASN A O 1
ATOM 1072 N N . PRO A 1 76 ? 26.942 34.180 51.170 1.00 22.03 76 PRO A N 1
ATOM 1073 C CA . PRO A 1 76 ? 26.692 33.147 52.186 1.00 28.25 76 PRO A CA 1
ATOM 1074 C C . PRO A 1 76 ? 25.329 32.480 52.074 1.00 17.37 76 PRO A C 1
ATOM 1075 O O . PRO A 1 76 ? 25.148 31.414 52.657 1.00 18.45 76 PRO A O 1
ATOM 1086 N N . GLY A 1 77 ? 24.368 33.053 51.346 1.00 19.28 77 GLY A N 1
ATOM 1087 C CA . GLY A 1 77 ? 23.110 32.350 51.137 1.00 15.41 77 GLY A CA 1
ATOM 1088 C C . GLY A 1 77 ? 23.285 30.982 50.492 1.00 15.75 77 GLY A C 1
ATOM 1089 O O . GLY A 1 77 ? 22.544 30.038 50.799 1.00 14.14 77 GLY A O 1
ATOM 1093 N N . MET A 1 78 ? 24.260 30.842 49.593 1.00 14.98 78 MET A N 1
ATOM 1094 C CA . MET A 1 78 ? 24.490 29.542 48.977 1.00 16.68 78 MET A CA 1
ATOM 1095 C C . MET A 1 78 ? 25.085 28.536 49.946 1.00 17.50 78 MET A C 1
ATOM 1096 O O . MET A 1 78 ? 25.069 27.337 49.654 1.00 16.86 78 MET A O 1
ATOM 1110 N N . CYS A 1 79 ? 25.544 28.990 51.107 1.00 16.10 79 CYS A N 1
ATOM 1111 C CA . CYS A 1 79 ? 26.125 28.135 52.130 1.00 14.16 79 CYS A CA 1
ATOM 1112 C C . CYS A 1 79 ? 25.131 27.706 53.176 1.00 15.25 79 CYS A C 1
ATOM 1113 O O . CYS A 1 79 ? 25.510 27.031 54.138 1.00 16.60 79 CYS A O 1
ATOM 1121 N N . THR A 1 80 ? 23.888 28.130 53.040 1.00 14.02 80 THR A N 1
ATOM 1122 C CA . THR A 1 80 ? 22.826 27.677 53.905 1.00 13.61 80 THR A CA 1
ATOM 1123 C C . THR A 1 80 ? 22.249 26.400 53.337 1.00 14.44 80 THR A C 1
ATOM 1124 O O . THR A 1 80 ? 22.514 26.021 52.190 1.00 14.87 80 THR A O 1
ATOM 1135 N N . TYR A 1 81 ? 21.357 25.800 54.113 1.00 16.49 81 TYR A N 1
ATOM 1136 C CA . TYR A 1 81 ? 20.626 24.638 53.639 1.00 11.79 81 TYR A CA 1
ATOM 1137 C C . TYR A 1 81 ? 19.489 25.049 52.699 1.00 14.53 81 TYR A C 1
ATOM 1138 O O . TYR A 1 81 ? 19.437 24.604 51.551 1.00 16.28 81 TYR A O 1
ATOM 1156 N N . MET A 1 82 ? 18.600 25.944 53.144 1.00 12.18 82 MET A N 1
ATOM 1157 C CA . MET A 1 82 ? 17.466 26.347 52.312 1.00 10.96 82 MET A CA 1
ATOM 1158 C C . MET A 1 82 ? 17.248 27.853 52.352 1.00 12.70 82 MET A C 1
ATOM 1159 O O . MET A 1 82 ? 16.125 28.336 52.193 1.00 15.09 82 MET A O 1
ATOM 1173 N N . GLY A 1 83 ? 18.312 28.615 52.567 1.00 14.40 83 GLY A N 1
ATOM 1174 C CA . GLY A 1 83 ? 18.190 30.053 52.553 1.00 13.73 83 GLY A CA 1
ATOM 1175 C C . GLY A 1 83 ? 17.976 30.589 51.146 1.00 11.71 83 GLY A C 1
AT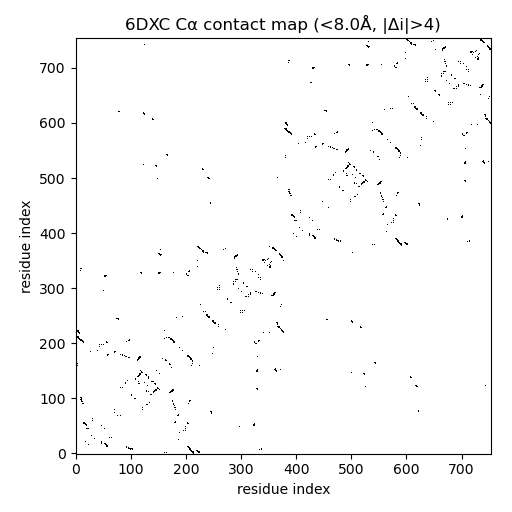OM 1176 O O . GLY A 1 83 ? 18.359 29.979 50.142 1.00 13.63 83 GLY A O 1
ATOM 1180 N N . ALA A 1 84 ? 17.336 31.747 51.077 1.00 13.68 84 ALA A N 1
ATOM 1181 C CA . ALA A 1 84 ? 17.116 32.382 49.786 1.00 15.29 84 ALA A CA 1
ATOM 1182 C C . ALA A 1 84 ? 18.447 32.594 49.081 1.00 19.64 84 ALA A C 1
ATOM 1183 O O . ALA A 1 84 ? 19.395 33.140 49.668 1.00 17.36 84 ALA A O 1
ATOM 1190 N N . SER A 1 85 ? 18.530 32.146 47.825 1.00 10.58 85 SER A N 1
ATOM 1191 C CA . SER A 1 85 ? 19.799 32.156 47.121 1.00 10.10 85 SER A CA 1
ATOM 1192 C C . SER A 1 85 ? 19.664 32.052 45.604 1.00 9.08 85 SER A C 1
ATOM 1193 O O . SER A 1 85 ? 20.669 32.024 44.896 1.00 9.78 85 SER A O 1
ATOM 1201 N N . LEU A 1 86 ? 18.437 32.007 45.080 1.00 9.11 86 LEU A N 1
ATOM 1202 C CA . LEU A 1 86 ? 18.307 31.769 43.657 1.00 8.73 86 LEU A CA 1
ATOM 1203 C C . LEU A 1 86 ? 18.877 32.910 42.828 1.00 8.70 86 LEU A C 1
ATOM 1204 O O . LEU A 1 86 ? 19.431 32.671 41.751 1.00 8.78 86 LEU A O 1
ATOM 1220 N N . ASP A 1 87 ? 18.742 34.149 43.290 1.00 9.11 87 ASP A N 1
ATOM 1221 C CA . ASP A 1 87 ? 19.221 35.262 42.478 1.00 9.15 87 ASP A CA 1
ATOM 1222 C C . ASP A 1 87 ? 20.723 35.162 42.235 1.00 8.91 87 ASP A C 1
ATOM 1223 O O . ASP A 1 87 ? 21.189 35.383 41.115 1.00 8.79 87 ASP A O 1
ATOM 1232 N N . VAL A 1 88 ? 21.501 34.792 43.255 1.00 8.97 88 VAL A N 1
ATOM 1233 C CA . VAL A 1 88 ? 22.941 34.680 43.037 1.00 9.13 88 VAL A CA 1
ATOM 1234 C C . VAL A 1 88 ? 23.272 33.436 42.214 1.00 8.29 88 VAL A C 1
ATOM 1235 O O . VAL A 1 88 ? 24.151 33.460 41.346 1.00 10.82 88 VAL A O 1
ATOM 1248 N N . ARG A 1 89 ? 22.548 32.339 42.431 1.00 8.12 89 ARG A N 1
ATOM 1249 C CA . ARG A 1 89 ? 22.784 31.146 41.623 1.00 7.69 89 ARG A CA 1
ATOM 1250 C C . ARG A 1 89 ? 22.531 31.429 40.152 1.00 7.80 89 ARG A C 1
ATOM 1251 O O . ARG A 1 89 ? 23.276 30.976 39.275 1.00 9.06 89 ARG A O 1
ATOM 1272 N N . GLN A 1 90 ? 21.440 32.143 39.861 1.00 8.14 90 GLN A N 1
ATOM 1273 C CA . GLN A 1 90 ? 21.118 32.545 38.497 1.00 8.02 90 GLN A CA 1
ATOM 1274 C C . GLN A 1 90 ? 22.184 33.466 37.939 1.00 8.91 90 GLN A C 1
ATOM 1275 O O . GLN A 1 90 ? 22.638 33.295 36.804 1.00 8.55 90 GLN A O 1
ATOM 1289 N N . ASN A 1 91 ? 22.618 34.454 38.717 1.00 7.92 91 ASN A N 1
ATOM 1290 C CA . ASN A 1 91 ? 23.678 35.321 38.219 1.00 8.02 91 ASN A CA 1
ATOM 1291 C C . ASN A 1 91 ? 24.869 34.509 37.726 1.00 9.42 91 ASN A C 1
ATOM 1292 O O . ASN A 1 91 ? 25.416 34.770 36.650 1.00 10.44 91 ASN A O 1
ATOM 1303 N N . ILE A 1 92 ? 25.309 33.539 38.523 1.00 8.66 92 ILE A N 1
ATOM 1304 C CA . ILE A 1 92 ? 26.456 32.716 38.151 1.00 7.33 92 ILE A CA 1
ATOM 1305 C C . ILE A 1 92 ? 26.141 31.855 36.937 1.00 8.57 92 ILE A C 1
ATOM 1306 O O . ILE A 1 92 ? 26.898 31.828 35.959 1.00 9.15 92 ILE A O 1
ATOM 1322 N N . ALA A 1 93 ? 25.040 31.097 36.998 1.00 7.17 93 ALA A N 1
ATOM 1323 C CA . ALA A 1 93 ? 24.789 30.087 35.976 1.00 7.50 93 ALA A CA 1
ATOM 1324 C C . ALA A 1 93 ? 24.468 30.702 34.616 1.00 9.09 93 ALA A C 1
ATOM 1325 O O . ALA A 1 93 ? 24.854 30.154 33.582 1.00 9.69 93 ALA A O 1
ATOM 1332 N N . VAL A 1 94 ? 23.693 31.785 34.592 1.00 7.81 94 VAL A N 1
ATOM 1333 C CA . VAL A 1 94 ? 23.331 32.440 33.345 1.00 7.70 94 VAL A CA 1
ATOM 1334 C C . VAL A 1 94 ? 24.566 32.982 32.657 1.00 11.21 94 VAL A C 1
ATOM 1335 O O . VAL A 1 94 ? 24.651 32.995 31.430 1.00 9.03 94 VAL A O 1
ATOM 1348 N N . ARG A 1 95 ? 25.573 33.361 33.432 1.00 9.18 95 ARG A N 1
ATOM 1349 C CA . ARG A 1 95 ? 26.819 33.849 32.856 1.00 10.64 95 ARG A CA 1
ATOM 1350 C C . ARG A 1 95 ? 27.741 32.701 32.462 1.00 10.46 95 ARG A C 1
ATOM 1351 O O . ARG A 1 95 ? 28.276 32.674 31.347 1.00 9.98 95 ARG A O 1
ATOM 1372 N N . GLU A 1 96 ? 27.918 31.731 33.352 1.00 7.16 96 GLU A N 1
ATOM 1373 C CA . GLU A 1 96 ? 29.009 30.780 33.158 1.00 7.83 96 GLU A CA 1
ATOM 1374 C C . GLU A 1 96 ? 28.629 29.601 32.271 1.00 8.05 96 GLU A C 1
ATOM 1375 O O . GLU A 1 96 ? 29.509 29.034 31.611 1.00 8.03 96 GLU A O 1
ATOM 1387 N N . VAL A 1 97 ? 27.347 29.249 32.180 1.00 7.04 97 VAL A N 1
ATOM 1388 C CA . VAL A 1 97 ? 26.945 28.097 31.361 1.00 5.70 97 VAL A CA 1
ATOM 1389 C C . VAL A 1 97 ? 27.249 28.317 29.877 1.00 5.94 97 VAL A C 1
ATOM 1390 O O . VAL A 1 97 ? 27.866 27.438 29.264 1.00 6.61 97 VAL A O 1
ATOM 1403 N N . PRO A 1 98 ? 26.890 29.452 29.264 1.00 6.13 98 PRO A N 1
ATOM 1404 C CA . PRO A 1 98 ? 27.285 29.668 27.857 1.00 5.78 98 PRO A CA 1
ATOM 1405 C C . PRO A 1 98 ? 28.785 29.780 27.655 1.00 8.59 98 PRO A C 1
ATOM 1406 O O . PRO A 1 98 ? 29.291 29.353 26.615 1.00 6.99 98 PRO A O 1
ATOM 1417 N N . LYS A 1 99 ? 29.508 30.379 28.597 1.00 7.07 99 LYS A N 1
ATOM 1418 C CA . LYS A 1 99 ? 30.956 30.497 28.496 1.00 7.29 99 LYS A CA 1
ATOM 1419 C C . LYS A 1 99 ? 31.618 29.123 28.438 1.00 7.33 99 LYS A C 1
ATOM 1420 O O . LYS A 1 99 ? 32.522 28.882 27.624 1.00 7.94 99 LYS A O 1
ATOM 1439 N N . LEU A 1 100 ? 31.194 28.212 29.306 1.00 7.45 100 LEU A N 1
ATOM 1440 C CA . LEU A 1 100 ? 31.773 26.866 29.306 1.00 8.09 100 LEU A CA 1
ATOM 1441 C C . LEU A 1 100 ? 31.407 26.122 28.027 1.00 9.06 100 LEU A C 1
ATOM 1442 O O . LEU A 1 100 ? 32.224 25.389 27.448 1.00 8.52 100 LEU A O 1
ATOM 1458 N N . ALA A 1 101 ? 30.185 26.309 27.555 1.00 7.45 101 ALA A N 1
ATOM 1459 C CA . ALA A 1 101 ? 29.770 25.700 26.307 1.00 7.24 101 ALA A CA 1
ATOM 1460 C C . ALA A 1 101 ? 30.587 26.233 25.141 1.00 8.36 101 ALA A C 1
ATOM 1461 O O . ALA A 1 101 ? 30.878 25.498 24.195 1.00 7.13 101 ALA A O 1
ATOM 1468 N N . LYS A 1 102 ? 30.943 27.508 25.179 1.00 6.39 102 LYS A N 1
ATOM 1469 C CA . LYS A 1 102 ? 31.739 28.068 24.093 1.00 5.89 102 LYS A CA 1
ATOM 1470 C C . LYS A 1 102 ? 33.080 27.361 23.987 1.00 6.67 102 LYS A C 1
ATOM 1471 O O . LYS A 1 102 ? 33.557 27.087 22.870 1.00 7.00 102 LYS A O 1
ATOM 1490 N N . GLU A 1 103 ? 33.725 27.094 25.125 1.00 7.31 103 GLU A N 1
ATOM 1491 C CA . GLU A 1 103 ? 35.011 26.402 25.097 1.00 7.26 103 GLU A CA 1
ATOM 1492 C C . GLU A 1 103 ? 34.878 25.022 24.450 1.00 7.77 103 GLU A C 1
ATOM 1493 O O . GLU A 1 103 ? 35.669 24.656 23.561 1.00 10.77 103 GLU A O 1
ATOM 1505 N N . ALA A 1 104 ? 33.862 24.248 24.845 1.00 5.70 104 ALA A N 1
ATOM 1506 C CA . ALA A 1 104 ? 33.624 22.925 24.273 1.00 6.32 104 ALA A CA 1
ATOM 1507 C C . ALA A 1 104 ? 33.277 23.028 22.792 1.00 6.65 104 ALA A C 1
ATOM 1508 O O . ALA A 1 104 ? 33.798 22.266 21.973 1.00 7.38 104 ALA A O 1
ATOM 1515 N N . ALA A 1 105 ? 32.430 23.994 22.430 1.00 6.34 105 ALA A N 1
ATOM 1516 C CA . ALA A 1 105 ? 32.039 24.173 21.032 1.00 6.76 105 ALA A CA 1
ATOM 1517 C C . ALA A 1 105 ? 33.218 24.552 20.139 1.00 7.73 105 ALA A C 1
ATOM 1518 O O . ALA A 1 105 ? 33.335 24.050 19.013 1.00 7.10 105 ALA A O 1
ATOM 1525 N N . LEU A 1 106 ? 34.099 25.451 20.592 1.00 6.45 106 LEU A N 1
ATOM 1526 C CA . LEU A 1 106 ? 35.285 25.763 19.795 1.00 6.38 106 LEU A CA 1
ATOM 1527 C C . LEU A 1 106 ? 36.129 24.517 19.536 1.00 6.43 106 LEU A C 1
ATOM 1528 O O . LEU A 1 106 ? 36.654 24.340 18.433 1.00 7.93 106 LEU A O 1
ATOM 1544 N N . LYS A 1 107 ? 36.270 23.639 20.536 1.00 6.61 107 LYS A N 1
ATOM 1545 C CA . LYS A 1 107 ? 37.023 22.410 20.322 1.00 7.63 107 LYS A CA 1
ATOM 1546 C C . LYS A 1 107 ? 36.337 21.512 19.297 1.00 6.28 107 LYS A C 1
ATOM 1547 O O . LYS A 1 107 ? 36.995 20.979 18.395 1.00 6.49 107 LYS A O 1
ATOM 1566 N N . ALA A 1 108 ? 35.017 21.375 19.379 1.00 6.01 108 ALA A N 1
ATOM 1567 C CA . ALA A 1 108 ? 34.303 20.564 18.394 1.00 7.51 108 ALA A CA 1
ATOM 1568 C C . ALA A 1 108 ? 34.436 21.153 16.997 1.00 6.14 108 ALA A C 1
ATOM 1569 O O . ALA A 1 108 ? 34.647 20.426 16.019 1.00 6.87 108 ALA A O 1
ATOM 1576 N N . ILE A 1 109 ? 34.280 22.473 16.881 1.00 6.18 109 ILE A N 1
ATOM 1577 C CA . ILE A 1 109 ? 34.378 23.124 15.585 1.00 6.40 109 ILE A CA 1
ATOM 1578 C C . ILE A 1 109 ? 35.778 22.959 15.008 1.00 7.20 109 ILE A C 1
ATOM 1579 O O . ILE A 1 109 ? 35.952 22.730 13.802 1.00 6.94 109 ILE A O 1
ATOM 1595 N N . LYS A 1 110 ? 36.816 23.054 15.840 1.00 7.46 110 LYS A N 1
ATOM 1596 C CA . LYS A 1 110 ? 38.172 22.817 15.340 1.00 8.81 110 LYS A CA 1
ATOM 1597 C C . LYS A 1 110 ? 38.294 21.420 14.742 1.00 7.76 110 LYS A C 1
ATOM 1598 O O . LYS A 1 110 ? 38.787 21.253 13.621 1.00 8.16 110 LYS A O 1
ATOM 1617 N N . GLU A 1 111 ? 37.838 20.406 15.476 1.00 7.02 111 GLU A N 1
ATOM 1618 C CA . GLU A 1 111 ? 37.973 19.025 15.008 1.00 8.23 111 GLU A CA 1
ATOM 1619 C C . GLU A 1 111 ? 37.231 18.844 13.692 1.00 7.98 111 GLU A C 1
ATOM 1620 O O . GLU A 1 111 ? 37.746 18.225 12.750 1.00 9.15 111 GLU A O 1
ATOM 1632 N N . TRP A 1 112 ? 36.045 19.434 13.604 1.00 7.58 112 TRP A N 1
ATOM 1633 C CA . TRP A 1 112 ? 35.224 19.358 12.401 1.00 6.91 112 TRP A CA 1
ATOM 1634 C C . TRP A 1 112 ? 35.963 19.948 11.223 1.00 7.63 112 TRP A C 1
ATOM 1635 O O . TRP A 1 112 ? 35.988 19.364 10.131 1.00 10.77 112 TRP A O 1
ATOM 1656 N N . GLY A 1 113 ? 36.551 21.118 11.423 1.00 10.84 113 GLY A N 1
ATOM 1657 C CA . GLY A 1 113 ? 37.442 21.697 10.454 1.00 10.32 113 GLY A CA 1
ATOM 1658 C C . GLY A 1 113 ? 36.809 22.602 9.434 1.00 12.80 113 GLY A C 1
ATOM 1659 O O . GLY A 1 113 ? 37.520 23.099 8.556 1.00 11.82 113 GLY A O 1
ATOM 1663 N N . GLN A 1 114 ? 35.514 22.782 9.476 1.00 11.39 114 GLN A N 1
ATOM 1664 C CA . GLN A 1 114 ? 34.763 23.622 8.575 1.00 7.89 114 GLN A CA 1
ATOM 1665 C C . GLN A 1 114 ? 34.497 24.985 9.190 1.00 9.10 114 GLN A C 1
ATOM 1666 O O . GLN A 1 114 ? 34.524 25.151 10.421 1.00 9.55 114 GLN A O 1
ATOM 1680 N N . PRO A 1 115 ? 34.173 25.973 8.353 1.00 7.95 115 PRO A N 1
ATOM 1681 C CA . PRO A 1 115 ? 33.856 27.305 8.875 1.00 9.76 115 PRO A CA 1
ATOM 1682 C C . PRO A 1 115 ? 32.562 27.318 9.668 1.00 8.05 115 PRO A C 1
ATOM 1683 O O . PRO A 1 115 ? 31.593 26.612 9.363 1.00 8.63 115 PRO A O 1
ATOM 1694 N N . LYS A 1 116 ? 32.556 28.147 10.699 1.00 10.20 116 LYS A N 1
ATOM 1695 C CA . LYS A 1 116 ? 31.395 28.270 11.567 1.00 10.17 116 LYS A CA 1
ATOM 1696 C C . LYS A 1 116 ? 30.140 28.676 10.804 1.00 9.57 116 LYS A C 1
ATOM 1697 O O . LYS A 1 116 ? 29.024 28.376 11.248 1.00 11.29 116 LYS A O 1
ATOM 1716 N N . SER A 1 117 ? 30.299 29.370 9.672 1.00 10.69 117 SER A N 1
ATOM 1717 C CA . SER A 1 117 ? 29.155 29.776 8.861 1.00 11.69 117 SER A CA 1
ATOM 1718 C C . SER A 1 117 ? 28.381 28.595 8.289 1.00 10.29 117 SER A C 1
ATOM 1719 O O . SER A 1 117 ? 27.229 28.781 7.875 1.00 12.33 117 SER A O 1
ATOM 1727 N N . LYS A 1 118 ? 28.955 27.382 8.289 1.00 7.33 118 LYS A N 1
ATOM 1728 C CA . LYS A 1 118 ? 28.231 26.212 7.799 1.00 8.64 118 LYS A CA 1
ATOM 1729 C C . LYS A 1 118 ? 27.343 25.575 8.861 1.00 7.55 118 LYS A C 1
ATOM 1730 O O . LYS A 1 118 ? 26.597 24.647 8.538 1.00 8.09 118 LYS A O 1
ATOM 1749 N N . ILE A 1 119 ? 27.387 26.054 10.101 1.00 6.71 119 ILE A N 1
ATOM 1750 C CA . ILE A 1 119 ? 26.464 25.579 11.123 1.00 6.27 119 ILE A CA 1
ATOM 1751 C C . ILE A 1 119 ? 25.100 26.177 10.833 1.00 6.31 119 ILE A C 1
ATOM 1752 O O . ILE A 1 119 ? 24.973 27.395 10.643 1.00 7.39 119 ILE A O 1
ATOM 1768 N N . THR A 1 120 ? 24.087 25.305 10.741 1.00 6.22 120 THR A N 1
ATOM 1769 C CA . THR A 1 120 ? 22.727 25.692 10.408 1.00 6.29 120 THR A CA 1
ATOM 1770 C C . THR A 1 120 ? 21.771 25.605 11.584 1.00 6.12 120 THR A C 1
ATOM 1771 O O . THR A 1 120 ? 20.718 26.249 11.546 1.00 6.21 120 THR A O 1
ATOM 1782 N N . HIS A 1 121 ? 22.103 24.809 12.600 1.00 5.92 121 HIS A N 1
ATOM 1783 C CA . HIS A 1 121 ? 21.235 24.529 13.730 1.00 5.79 121 HIS A CA 1
ATOM 1784 C C . HIS A 1 121 ? 22.074 24.482 15.001 1.00 5.61 121 HIS A C 1
ATOM 1785 O O . HIS A 1 121 ? 23.245 24.094 14.970 1.00 5.81 121 HIS A O 1
ATOM 1799 N N . LEU A 1 122 ? 21.462 24.819 16.132 1.00 5.55 122 LEU A N 1
ATOM 1800 C CA . LEU A 1 122 ? 22.127 24.776 17.431 1.00 5.41 122 LEU A CA 1
ATOM 1801 C C . LEU A 1 122 ? 21.121 24.210 18.429 1.00 7.98 122 LEU A C 1
ATOM 1802 O O . LEU A 1 122 ? 20.017 24.747 18.569 1.00 8.28 122 LEU A O 1
ATOM 1818 N N . VAL A 1 123 ? 21.467 23.103 19.081 1.00 6.03 123 VAL A N 1
ATOM 1819 C CA . VAL A 1 123 ? 20.659 22.515 20.146 1.00 5.23 123 VAL A CA 1
ATOM 1820 C C . VAL A 1 123 ? 21.467 22.647 21.426 1.00 5.48 123 VAL A C 1
ATOM 1821 O O . VAL A 1 123 ? 22.593 22.149 21.492 1.00 6.54 123 VAL A O 1
ATOM 1834 N N . PHE A 1 124 ? 20.914 23.336 22.432 1.00 5.19 124 PHE A N 1
ATOM 1835 C CA . PHE A 1 124 ? 21.589 23.607 23.700 1.00 5.11 124 PHE A CA 1
ATOM 1836 C C . PHE A 1 124 ? 20.812 22.935 24.825 1.00 6.10 124 PHE A C 1
ATOM 1837 O O . PHE A 1 124 ? 19.618 23.187 24.967 1.00 6.80 124 PHE A O 1
ATOM 1854 N N . GLY A 1 125 ? 21.471 22.110 25.635 1.00 6.39 125 GLY A N 1
ATOM 1855 C CA . GLY A 1 125 ? 20.858 21.524 26.826 1.00 7.81 125 GLY A CA 1
ATOM 1856 C C . GLY A 1 125 ? 21.549 21.933 28.116 1.00 6.08 125 GLY A C 1
ATOM 1857 O O . GLY A 1 125 ? 22.786 21.991 28.178 1.00 7.83 125 GLY A O 1
ATOM 1861 N N . THR A 1 126 ? 20.746 22.184 29.155 1.00 6.95 126 THR A N 1
ATOM 1862 C CA . THR A 1 126 ? 21.260 22.467 30.490 1.00 5.33 126 THR A CA 1
ATOM 1863 C C . THR A 1 126 ? 20.167 22.213 31.520 1.00 7.91 126 THR A C 1
ATOM 1864 O O . THR A 1 126 ? 18.977 22.136 31.205 1.00 10.61 126 THR A O 1
ATOM 1875 N N . THR A 1 127 ? 20.607 22.031 32.766 1.00 6.22 127 THR A N 1
ATOM 1876 C CA . THR A 1 127 ? 19.794 21.988 33.965 1.00 7.10 127 THR A CA 1
ATOM 1877 C C . THR A 1 127 ? 20.188 23.113 34.905 1.00 6.94 127 THR A C 1
ATOM 1878 O O . THR A 1 127 ? 19.710 23.156 36.039 1.00 10.55 127 THR A O 1
ATOM 1889 N N . SER A 1 128 ? 21.090 23.987 34.483 1.00 6.32 128 SER A N 1
ATOM 1890 C CA . SER A 1 128 ? 21.724 24.963 35.352 1.00 8.95 128 SER A CA 1
ATOM 1891 C C . SER A 1 128 ? 21.325 26.379 34.983 1.00 11.33 128 SER A C 1
ATOM 1892 O O . SER A 1 128 ? 22.018 27.004 34.175 1.00 13.86 128 SER A O 1
ATOM 1900 N N . GLY A 1 129 ? 20.214 26.859 35.533 1.00 11.27 129 GLY A N 1
ATOM 1901 C CA . GLY A 1 129 ? 19.767 28.222 35.346 1.00 12.77 129 GLY A CA 1
ATOM 1902 C C . GLY A 1 129 ? 18.874 28.342 34.115 1.00 11.17 129 GLY A C 1
ATOM 1903 O O . GLY A 1 129 ? 18.876 27.492 33.218 1.00 9.71 129 GLY A O 1
ATOM 1907 N N . VAL A 1 130 ? 18.118 29.434 34.070 1.00 9.30 130 VAL A N 1
ATOM 1908 C CA . VAL A 1 130 ? 17.279 29.767 32.915 1.00 8.70 130 VAL A CA 1
ATOM 1909 C C . VAL A 1 130 ? 17.295 31.281 32.729 1.00 9.06 130 VAL A C 1
ATOM 1910 O O . VAL A 1 130 ? 17.395 32.041 33.697 1.00 8.51 130 VAL A O 1
ATOM 1923 N N . ASP A 1 131 ? 17.165 31.729 31.478 1.00 6.92 131 ASP A N 1
ATOM 1924 C CA . ASP A 1 131 ? 17.164 33.168 31.199 1.00 7.89 131 ASP A CA 1
ATOM 1925 C C . ASP A 1 131 ? 16.527 33.405 29.832 1.00 7.89 131 ASP A C 1
ATOM 1926 O O . ASP A 1 131 ? 16.366 32.474 29.050 1.00 6.91 131 ASP A O 1
ATOM 1935 N N . MET A 1 132 ? 16.148 34.670 29.558 1.00 8.36 132 MET A N 1
ATOM 1936 C CA . MET A 1 132 ? 15.580 35.063 28.266 1.00 9.06 132 MET A CA 1
ATOM 1937 C C . MET A 1 132 ? 16.274 36.335 27.804 1.00 7.74 132 MET A C 1
ATOM 1938 O O . MET A 1 132 ? 16.277 37.336 28.529 1.00 9.81 132 MET A O 1
ATOM 1952 N N . PRO A 1 133 ? 16.893 36.339 26.630 1.00 7.60 133 PRO A N 1
ATOM 1953 C CA . PRO A 1 133 ? 17.140 35.200 25.741 1.00 7.55 133 PRO A CA 1
ATOM 1954 C C . PRO A 1 133 ? 17.966 34.113 26.429 1.00 7.76 133 PRO A C 1
ATOM 1955 O O . PRO A 1 133 ? 18.613 34.394 27.436 1.00 9.21 133 PRO A O 1
ATOM 1966 N N . GLY A 1 134 ? 17.871 32.903 25.898 1.00 8.17 134 GLY A N 1
ATOM 1967 C CA . GLY A 1 134 ? 18.471 31.746 26.507 1.00 7.17 134 GLY A CA 1
ATOM 1968 C C . GLY A 1 134 ? 19.967 31.603 26.253 1.00 6.55 134 GLY A C 1
ATOM 1969 O O . GLY A 1 134 ? 20.609 32.369 25.524 1.00 6.78 134 GLY A O 1
ATOM 1973 N N . ALA A 1 135 ? 20.527 30.581 26.904 1.00 7.15 135 ALA A N 1
ATOM 1974 C CA . ALA A 1 135 ? 21.928 30.224 26.722 1.00 7.07 135 ALA A CA 1
ATOM 1975 C C . ALA A 1 135 ? 22.271 29.925 25.265 1.00 7.58 135 ALA A C 1
ATOM 1976 O O . ALA A 1 135 ? 23.421 30.120 24.854 1.00 8.56 135 ALA A O 1
ATOM 1983 N N . ASP A 1 136 ? 21.300 29.417 24.497 1.00 7.23 136 ASP A N 1
ATOM 1984 C CA . ASP A 1 136 ? 21.480 29.156 23.069 1.00 5.81 136 ASP A CA 1
ATOM 1985 C C . ASP A 1 136 ? 21.800 30.443 22.325 1.00 8.67 136 ASP A C 1
ATOM 1986 O O . ASP A 1 136 ? 22.717 30.502 21.495 1.00 7.74 136 ASP A O 1
ATOM 1995 N N . PHE A 1 137 ? 21.017 31.469 22.590 1.00 6.07 137 PHE A N 1
ATOM 1996 C CA . PHE A 1 137 ? 21.293 32.787 22.049 1.00 6.34 137 PHE A CA 1
ATOM 1997 C C . PHE A 1 137 ? 22.669 33.281 22.474 1.00 7.21 137 PHE A C 1
ATOM 1998 O O . PHE A 1 137 ? 23.421 33.826 21.661 1.00 7.89 137 PHE A O 1
ATOM 2015 N N . GLN A 1 138 ? 23.001 33.163 23.760 1.00 7.41 138 GLN A N 1
ATOM 2016 C CA . GLN A 1 138 ? 24.304 33.652 24.192 1.00 6.72 138 GLN A CA 1
ATOM 2017 C C . GLN A 1 138 ? 25.429 32.903 23.475 1.00 9.08 138 GLN A C 1
ATOM 2018 O O . GLN A 1 138 ? 26.443 33.507 23.119 1.00 8.12 138 GLN A O 1
ATOM 2032 N N . LEU A 1 139 ? 25.283 31.595 23.266 1.00 7.74 139 LEU A N 1
ATOM 2033 C CA . LEU A 1 139 ? 26.324 30.850 22.561 1.00 8.71 139 LEU A CA 1
ATOM 2034 C C . LEU A 1 139 ? 26.413 31.262 21.099 1.00 7.49 139 LEU A C 1
ATOM 2035 O O . LEU A 1 139 ? 27.514 31.418 20.549 1.00 8.05 139 LEU A O 1
ATOM 2051 N N . LEU A 1 140 ? 25.266 31.450 20.450 1.00 6.99 140 LEU A N 1
ATOM 2052 C CA . LEU A 1 140 ? 25.263 31.944 19.082 1.00 8.28 140 LEU A CA 1
ATOM 2053 C C . LEU A 1 140 ? 26.091 33.217 18.985 1.00 8.47 140 LEU A C 1
ATOM 2054 O O . LEU A 1 140 ? 26.942 33.358 18.095 1.00 9.12 140 LEU A O 1
ATOM 2070 N N . LYS A 1 141 ? 25.877 34.143 19.924 1.00 8.80 141 LYS A N 1
ATOM 2071 C CA . LYS A 1 141 ? 26.566 35.427 19.934 1.00 8.34 141 LYS A CA 1
ATOM 2072 C C . LYS A 1 141 ? 28.052 35.256 20.234 1.00 9.80 141 LYS A C 1
ATOM 2073 O O . LYS A 1 141 ? 28.910 35.836 19.552 1.00 12.58 141 LYS A O 1
ATOM 2092 N N . LEU A 1 142 ? 28.370 34.462 21.253 1.00 9.74 142 LEU A N 1
ATOM 2093 C CA . LEU A 1 142 ? 29.762 34.264 21.651 1.00 8.54 142 LEU A CA 1
ATOM 2094 C C . LEU A 1 142 ? 30.587 33.655 20.525 1.00 8.72 142 LEU A C 1
ATOM 2095 O O . LEU A 1 142 ? 31.771 33.974 20.367 1.00 10.46 142 LEU A O 1
ATOM 2111 N N . LEU A 1 143 ? 29.987 32.778 19.736 1.00 8.17 143 LEU A N 1
ATOM 2112 C CA . LEU A 1 143 ? 30.710 32.123 18.655 1.00 7.13 143 LEU A CA 1
ATOM 2113 C C . LEU A 1 143 ? 30.657 32.890 17.349 1.00 10.44 143 LEU A C 1
ATOM 2114 O O . LEU A 1 143 ? 31.361 32.514 16.405 1.00 11.68 143 LEU A O 1
ATOM 2130 N N . GLY A 1 144 ? 29.817 33.909 17.250 1.00 9.79 144 GLY A N 1
ATOM 2131 C CA . GLY A 1 144 ? 29.676 34.625 16.001 1.00 11.60 144 GLY A CA 1
ATOM 2132 C C . GLY A 1 144 ? 29.073 33.792 14.895 1.00 10.52 144 GLY A C 1
ATOM 2133 O O . GLY A 1 144 ? 29.494 33.907 13.737 1.00 12.02 144 GLY A O 1
ATOM 2137 N N . LEU A 1 145 ? 28.126 32.918 15.226 1.00 10.12 145 LEU A N 1
ATOM 2138 C CA . LEU A 1 145 ? 27.374 32.170 14.237 1.00 7.74 145 LEU A CA 1
ATOM 2139 C C . LEU A 1 145 ? 26.437 33.088 13.472 1.00 9.08 145 LEU A C 1
ATOM 2140 O O . LEU A 1 145 ? 26.181 34.230 13.871 1.00 9.64 145 LEU A O 1
ATOM 2156 N N . ARG A 1 146 ? 25.963 32.585 12.337 1.00 8.17 146 ARG A N 1
ATOM 2157 C CA . ARG A 1 146 ? 25.020 33.335 11.531 1.00 9.99 146 ARG A CA 1
ATOM 2158 C C . ARG A 1 146 ? 23.751 33.621 12.326 1.00 8.95 146 ARG A C 1
ATOM 2159 O O . ARG A 1 146 ? 23.303 32.791 13.130 1.00 8.14 146 ARG A O 1
ATOM 2180 N N . PRO A 1 147 ? 23.137 34.783 12.117 1.00 9.13 147 PRO A N 1
ATOM 2181 C CA . PRO A 1 147 ? 21.959 35.141 12.922 1.00 7.80 147 PRO A CA 1
ATOM 2182 C C . PRO A 1 147 ? 20.751 34.296 12.629 1.00 8.54 147 PRO A C 1
ATOM 2183 O O . PRO A 1 147 ? 19.816 34.316 13.434 1.00 9.66 147 PRO A O 1
ATOM 2194 N N . ASN A 1 148 ? 20.743 33.563 11.519 1.00 7.34 148 ASN A N 1
ATOM 2195 C CA . ASN A 1 148 ? 19.617 32.717 11.155 1.00 7.96 148 ASN A CA 1
ATOM 2196 C C . ASN A 1 148 ? 19.876 31.239 11.419 1.00 7.06 148 ASN A C 1
ATOM 2197 O O . ASN A 1 148 ? 19.129 30.397 10.903 1.00 7.62 148 ASN A O 1
ATOM 2208 N N . VAL A 1 149 ? 20.864 30.909 12.269 1.00 6.71 149 VAL A N 1
ATOM 2209 C CA . VAL A 1 149 ? 20.957 29.565 12.828 1.00 6.42 149 VAL A CA 1
ATOM 2210 C C . VAL A 1 149 ? 19.673 29.229 13.579 1.00 7.65 149 VAL A C 1
ATOM 2211 O O . VAL A 1 149 ? 19.158 30.037 14.360 1.00 7.46 149 VAL A O 1
ATOM 2224 N N . LYS A 1 150 ? 19.115 28.051 13.312 1.00 7.14 150 LYS A N 1
ATOM 2225 C CA . LYS A 1 150 ? 17.876 27.601 13.945 1.00 6.16 150 LYS A CA 1
ATOM 2226 C C . LYS A 1 150 ? 18.196 26.925 15.270 1.00 6.97 150 LYS A C 1
ATOM 2227 O O . LYS A 1 150 ? 18.970 25.960 15.319 1.00 7.20 150 LYS A O 1
ATOM 2246 N N . ARG A 1 151 ? 17.636 27.460 16.353 1.00 6.60 151 ARG A N 1
ATOM 2247 C CA . ARG A 1 151 ? 18.019 27.095 17.704 1.00 7.55 151 ARG A CA 1
ATOM 2248 C C . ARG A 1 151 ? 16.892 26.337 18.393 1.00 6.36 151 ARG A C 1
ATOM 2249 O O . ARG A 1 151 ? 15.715 26.626 18.187 1.00 6.61 151 ARG A O 1
ATOM 2270 N N . ILE A 1 152 ? 17.285 25.367 19.223 1.00 5.54 152 ILE A N 1
ATOM 2271 C CA . ILE A 1 152 ? 16.393 24.672 20.142 1.00 5.51 152 ILE A CA 1
ATOM 2272 C C . ILE A 1 152 ? 17.056 24.708 21.509 1.00 5.41 152 ILE A C 1
ATOM 2273 O O . ILE A 1 152 ? 18.159 24.163 21.690 1.00 6.53 152 ILE A O 1
ATOM 2289 N N . MET A 1 153 ? 16.385 25.317 22.471 1.00 5.47 153 MET A N 1
ATOM 2290 C CA . MET A 1 153 ? 16.900 25.544 23.806 1.00 5.76 153 MET A CA 1
ATOM 2291 C C . MET A 1 153 ? 16.184 24.636 24.794 1.00 5.81 153 MET A C 1
ATOM 2292 O O . MET A 1 153 ? 14.984 24.803 25.057 1.00 7.76 153 MET A O 1
ATOM 2306 N N . LEU A 1 154 ? 16.919 23.679 25.329 1.00 5.35 154 LEU A N 1
ATOM 2307 C CA . LEU A 1 154 ? 16.392 22.659 26.235 1.00 5.38 154 LEU A CA 1
ATOM 2308 C C . LEU A 1 154 ? 16.852 22.941 27.659 1.00 5.55 154 LEU A C 1
ATOM 2309 O O . LEU A 1 154 ? 17.964 22.574 28.052 1.00 7.05 154 LEU A O 1
ATOM 2325 N N . TYR A 1 155 ? 16.007 23.632 28.406 1.00 8.00 155 TYR A N 1
ATOM 2326 C CA . TYR A 1 155 ? 16.273 24.021 29.793 1.00 7.41 155 TYR A CA 1
ATOM 2327 C C . TYR A 1 155 ? 15.702 23.025 30.791 1.00 8.52 155 TYR A C 1
ATOM 2328 O O . TYR A 1 155 ? 14.671 22.390 30.558 1.00 9.29 155 TYR A O 1
ATOM 2346 N N . GLN A 1 156 ? 16.342 22.957 31.949 1.00 10.78 156 GLN A N 1
ATOM 2347 C CA . GLN A 1 156 ? 15.834 22.237 33.115 1.00 10.27 156 GLN A CA 1
ATOM 2348 C C . GLN A 1 156 ? 15.583 20.772 32.799 1.00 10.66 156 GLN A C 1
ATOM 2349 O O . GLN A 1 156 ? 14.641 20.149 33.293 1.00 12.53 156 GLN A O 1
ATOM 2363 N N . GLN A 1 157 ? 16.517 20.166 32.081 1.00 12.15 157 GLN A N 1
ATOM 2364 C CA . GLN A 1 157 ? 16.248 18.868 31.502 1.00 11.97 157 GLN A CA 1
ATOM 2365 C C . GLN A 1 157 ? 16.672 17.726 32.402 1.00 15.70 157 GLN A C 1
ATOM 2366 O O . GLN A 1 157 ? 16.017 16.680 32.445 1.00 20.47 157 GLN A O 1
ATOM 2380 N N . GLY A 1 158 ? 17.790 17.884 33.077 1.00 12.55 158 GLY A N 1
ATOM 2381 C CA . GLY A 1 158 ? 18.295 16.785 33.855 1.00 9.11 158 GLY A CA 1
ATOM 2382 C C . GLY A 1 158 ? 19.277 15.895 33.128 1.00 11.48 158 GLY A C 1
ATOM 2383 O O . GLY A 1 158 ? 19.763 16.194 32.045 1.00 10.41 158 GLY A O 1
ATOM 2400 N N . SER A 1 160 ? 19.278 13.220 31.500 1.00 9.48 160 SER A N 1
ATOM 2401 C CA . SER A 1 160 ? 19.080 12.520 30.262 1.00 12.31 160 SER A CA 1
ATOM 2402 C C . SER A 1 160 ? 19.318 13.407 29.077 1.00 10.36 160 SER A C 1
ATOM 2403 O O . SER A 1 160 ? 19.281 12.914 27.960 1.00 10.23 160 SER A O 1
ATOM 2411 N N . ALA A 1 161 ? 19.658 14.672 29.280 1.00 8.94 161 ALA A N 1
ATOM 2412 C CA . ALA A 1 161 ? 19.561 15.606 28.162 1.00 8.40 161 ALA A CA 1
ATOM 2413 C C . ALA A 1 161 ? 20.697 15.499 27.157 1.00 8.32 161 ALA A C 1
ATOM 2414 O O . ALA A 1 161 ? 20.560 16.036 26.049 1.00 8.51 161 ALA A O 1
ATOM 2421 N N . GLY A 1 162 ? 21.818 14.869 27.511 1.00 6.88 162 GLY A N 1
ATOM 2422 C CA . GLY A 1 162 ? 22.859 14.666 26.518 1.00 10.48 162 GLY A CA 1
ATOM 2423 C C . GLY A 1 162 ? 22.410 13.711 25.441 1.00 9.50 162 GLY A C 1
ATOM 2424 O O . GLY A 1 162 ? 22.714 13.887 24.253 1.00 8.72 162 GLY A O 1
ATOM 2428 N N . ALA A 1 163 ? 21.680 12.682 25.841 1.00 7.75 163 ALA A N 1
ATOM 2429 C CA . ALA A 1 163 ? 21.013 11.834 24.884 1.00 9.24 163 ALA A CA 1
ATOM 2430 C C . ALA A 1 163 ? 19.863 12.569 24.190 1.00 6.34 163 ALA A C 1
ATOM 2431 O O . ALA A 1 163 ? 19.682 12.406 22.980 1.00 7.12 163 ALA A O 1
ATOM 2438 N N . THR A 1 164 ? 19.073 13.373 24.924 1.00 6.25 164 THR A N 1
ATOM 2439 C CA . THR A 1 164 ? 17.966 14.099 24.300 1.00 6.50 164 THR A CA 1
ATOM 2440 C C . THR A 1 164 ? 18.456 14.993 23.163 1.00 7.15 164 THR A C 1
ATOM 2441 O O . THR A 1 164 ? 17.867 15.005 22.086 1.00 7.54 164 THR A O 1
ATOM 2452 N N . VAL A 1 165 ? 19.543 15.743 23.376 1.00 6.03 165 VAL A N 1
ATOM 2453 C CA . VAL A 1 165 ? 19.978 16.676 22.338 1.00 5.35 165 VAL A CA 1
ATOM 2454 C C . VAL A 1 165 ? 20.447 15.919 21.096 1.00 7.46 165 VAL A C 1
ATOM 2455 O O . VAL A 1 165 ? 20.360 16.435 19.970 1.00 7.94 165 VAL A O 1
ATOM 2468 N N . THR A 1 166 ? 21.007 14.724 21.290 1.00 6.23 166 THR A N 1
ATOM 2469 C CA . THR A 1 166 ? 21.435 13.882 20.174 1.00 5.98 166 THR A CA 1
ATOM 2470 C C . THR A 1 166 ? 20.224 13.375 19.401 1.00 7.02 166 THR A C 1
ATOM 2471 O O . THR A 1 166 ? 20.225 13.366 18.163 1.00 7.44 166 THR A O 1
ATOM 2482 N N . ARG A 1 167 ? 19.185 12.949 20.120 1.00 5.77 167 ARG A N 1
ATOM 2483 C CA . ARG A 1 167 ? 17.931 12.582 19.478 1.00 5.88 167 ARG A CA 1
ATOM 2484 C C . ARG A 1 167 ? 17.351 13.750 18.676 1.00 7.49 167 ARG A C 1
ATOM 2485 O O . ARG A 1 167 ? 16.889 13.562 17.541 1.00 7.63 167 ARG A O 1
ATOM 2506 N N . VAL A 1 168 ? 17.342 14.953 19.249 1.00 5.69 168 VAL A N 1
ATOM 2507 C CA . VAL A 1 168 ? 16.834 16.130 18.538 1.00 5.67 168 VAL A CA 1
ATOM 2508 C C . VAL A 1 168 ? 17.676 16.417 17.308 1.00 5.71 168 VAL A C 1
ATOM 2509 O O . VAL A 1 168 ? 17.161 16.660 16.208 1.00 7.29 168 VAL A O 1
ATOM 2522 N N . ALA A 1 169 ? 18.994 16.382 17.461 1.00 5.65 169 ALA A N 1
ATOM 2523 C CA . ALA A 1 169 ? 19.842 16.689 16.326 1.00 5.72 169 ALA A CA 1
ATOM 2524 C C . ALA A 1 169 ? 19.703 15.668 15.209 1.00 7.43 169 ALA A C 1
ATOM 2525 O O . ALA A 1 169 ? 19.872 16.014 14.042 1.00 6.29 169 ALA A O 1
ATOM 2532 N N . LYS A 1 170 ? 19.414 14.402 15.538 1.00 6.81 170 LYS A N 1
ATOM 2533 C CA . LYS A 1 170 ? 19.261 13.375 14.504 1.00 7.29 170 LYS A CA 1
ATOM 2534 C C . LYS A 1 170 ? 18.179 13.767 13.498 1.00 7.14 170 LYS A C 1
ATOM 2535 O O . LYS A 1 170 ? 18.395 13.711 12.280 1.00 7.54 170 LYS A O 1
ATOM 2554 N N . ASP A 1 171 ? 17.007 14.186 13.970 1.00 7.48 171 ASP A N 1
ATOM 2555 C CA . ASP A 1 171 ? 15.924 14.529 13.056 1.00 8.36 171 ASP A CA 1
ATOM 2556 C C . ASP A 1 171 ? 16.213 15.833 12.301 1.00 7.96 171 ASP A C 1
ATOM 2557 O O . ASP A 1 171 ? 15.874 15.958 11.119 1.00 8.68 171 ASP A O 1
ATOM 2566 N N . LEU A 1 172 ? 16.902 16.795 12.931 1.00 6.20 172 LEU A N 1
ATOM 2567 C CA . LEU A 1 172 ? 17.310 18.004 12.215 1.00 6.23 172 LEU A CA 1
ATOM 2568 C C . LEU A 1 172 ? 18.246 17.671 11.068 1.00 6.58 172 LEU A C 1
ATOM 2569 O O . LEU A 1 172 ? 18.098 18.180 9.949 1.00 7.99 172 LEU A O 1
ATOM 2585 N N . ALA A 1 173 ? 19.266 16.862 11.343 1.00 6.37 173 ALA A N 1
ATOM 2586 C CA . ALA A 1 173 ? 20.265 16.569 10.329 1.00 6.55 173 ALA A CA 1
ATOM 2587 C C . ALA A 1 173 ? 19.678 15.751 9.189 1.00 6.87 173 ALA A C 1
ATOM 2588 O O . ALA A 1 173 ? 19.971 16.002 8.012 1.00 8.52 173 ALA A O 1
ATOM 2595 N N . GLU A 1 174 ? 18.830 14.779 9.513 1.00 7.16 174 GLU A N 1
ATOM 2596 C CA . GLU A 1 174 ? 18.304 13.857 8.523 1.00 7.50 174 GLU A CA 1
ATOM 2597 C C . GLU A 1 174 ? 17.223 14.493 7.646 1.00 7.86 174 GLU A C 1
ATOM 2598 O O . GLU A 1 174 ? 17.079 14.115 6.475 1.00 9.81 174 GLU A O 1
ATOM 2610 N N . ASN A 1 175 ? 16.490 15.482 8.167 1.00 7.09 175 ASN A N 1
ATOM 2611 C CA . ASN A 1 175 ? 15.376 16.059 7.425 1.00 7.25 175 ASN A CA 1
ATOM 2612 C C . ASN A 1 175 ? 15.765 17.289 6.622 1.00 9.85 175 ASN A C 1
ATOM 2613 O O . ASN A 1 175 ? 14.943 17.775 5.843 1.00 10.60 175 ASN A O 1
ATOM 2624 N N . ASN A 1 176 ? 16.980 17.806 6.796 1.00 7.55 176 ASN A N 1
ATOM 2625 C CA . ASN A 1 176 ? 17.386 19.076 6.194 1.00 8.49 176 ASN A CA 1
ATOM 2626 C C . ASN A 1 176 ? 18.680 18.867 5.423 1.00 7.85 176 ASN A C 1
ATOM 2627 O O . ASN A 1 176 ? 19.772 18.840 6.023 1.00 7.32 176 ASN A O 1
ATOM 2638 N N . PRO A 1 177 ? 18.609 18.711 4.101 1.00 9.03 177 PRO A N 1
ATOM 2639 C CA . PRO A 1 177 ? 19.828 18.500 3.308 1.00 11.19 177 PRO A CA 1
ATOM 2640 C C . PRO A 1 177 ? 20.853 19.588 3.573 1.00 7.91 177 PRO A C 1
ATOM 2641 O O . PRO A 1 177 ? 20.533 20.776 3.566 1.00 11.76 177 PRO A O 1
ATOM 2652 N N . GLY A 1 178 ? 22.080 19.158 3.855 1.00 8.67 178 GLY A N 1
ATOM 2653 C CA . GLY A 1 178 ? 23.187 20.040 4.142 1.00 8.56 178 GLY A CA 1
ATOM 2654 C C . GLY A 1 178 ? 23.263 20.532 5.574 1.00 10.18 178 GLY A C 1
ATOM 2655 O O . GLY A 1 178 ? 24.244 21.185 5.942 1.00 9.51 178 GLY A O 1
ATOM 2659 N N . ALA A 1 179 ? 22.281 20.224 6.400 1.00 7.85 179 ALA A N 1
ATOM 2660 C CA . ALA A 1 179 ? 22.276 20.736 7.764 1.00 7.66 179 ALA A CA 1
ATOM 2661 C C . ALA A 1 179 ? 23.493 20.249 8.536 1.00 6.82 179 ALA A C 1
ATOM 2662 O O . ALA A 1 179 ? 23.909 19.100 8.413 1.00 7.08 179 ALA A O 1
ATOM 2669 N N . ARG A 1 180 ? 24.073 21.148 9.320 1.00 6.67 180 ARG A N 1
ATOM 2670 C CA . ARG A 1 180 ? 25.159 20.824 10.235 1.00 6.56 180 ARG A CA 1
ATOM 2671 C C . ARG A 1 180 ? 24.739 21.379 11.590 1.00 6.29 180 ARG A C 1
ATOM 2672 O O . ARG A 1 180 ? 24.552 22.596 11.734 1.00 6.43 180 ARG A O 1
ATOM 2693 N N . VAL A 1 181 ? 24.569 20.488 12.563 1.00 6.13 181 VAL A N 1
ATOM 2694 C CA . VAL A 1 181 ? 23.994 20.810 13.871 1.00 5.91 181 VAL A CA 1
ATOM 2695 C C . VAL A 1 181 ? 25.102 20.895 14.912 1.00 6.44 181 VAL A C 1
ATOM 2696 O O . VAL A 1 181 ? 25.851 19.935 15.133 1.00 6.13 181 VAL A O 1
ATOM 2709 N N . LEU A 1 182 ? 25.200 22.037 15.566 1.00 5.73 182 LEU A N 1
ATOM 2710 C CA . LEU A 1 182 ? 26.025 22.186 16.753 1.00 5.96 182 LEU A CA 1
ATOM 2711 C C . LEU A 1 182 ? 25.149 21.830 17.938 1.00 5.76 182 LEU A C 1
ATOM 2712 O O . LEU A 1 182 ? 24.086 22.426 18.117 1.00 7.12 182 LEU A O 1
ATOM 2728 N N . VAL A 1 183 ? 25.569 20.840 18.695 1.00 5.44 183 VAL A N 1
ATOM 2729 C CA . VAL A 1 183 ? 24.917 20.416 19.923 1.00 5.33 183 VAL A CA 1
ATOM 2730 C C . VAL A 1 183 ? 25.831 20.802 21.070 1.00 6.53 183 VAL A C 1
ATOM 2731 O O . VAL A 1 183 ? 27.033 20.530 21.018 1.00 6.09 183 VAL A O 1
ATOM 2744 N N . ALA A 1 184 ? 25.269 21.382 22.131 1.00 6.23 184 ALA A N 1
ATOM 2745 C CA . ALA A 1 184 ? 26.068 21.757 23.295 1.00 6.48 184 ALA A CA 1
ATOM 2746 C C . ALA A 1 184 ? 25.254 21.495 24.553 1.00 6.89 184 ALA A C 1
ATOM 2747 O O . ALA A 1 184 ? 24.096 21.933 24.632 1.00 9.14 184 ALA A O 1
ATOM 2754 N N . CYS A 1 185 ? 25.846 20.791 25.517 1.00 5.52 185 CYS A N 1
ATOM 2755 C CA . CYS A 1 185 ? 25.309 20.654 26.870 1.00 6.09 185 CYS A CA 1
ATOM 2756 C C . CYS A 1 185 ? 26.321 21.216 27.854 1.00 5.28 185 CYS A C 1
ATOM 2757 O O . CYS A 1 185 ? 27.520 20.979 27.715 1.00 7.03 185 CYS A O 1
ATOM 2765 N N . SER A 1 186 ? 25.839 21.971 28.838 1.00 6.42 186 SER A N 1
ATOM 2766 C CA . SER A 1 186 ? 26.726 22.666 29.748 1.00 7.83 186 SER A CA 1
ATOM 2767 C C . SER A 1 186 ? 26.044 22.779 31.097 1.00 5.84 186 SER A C 1
ATOM 2768 O O . SER A 1 186 ? 24.881 23.191 31.184 1.00 7.36 186 SER A O 1
ATOM 2776 N N . GLU A 1 187 ? 26.786 22.410 32.138 1.00 5.65 187 GLU A N 1
ATOM 2777 C CA . GLU A 1 187 ? 26.282 22.313 33.498 1.00 7.49 187 GLU A CA 1
ATOM 2778 C C . GLU A 1 187 ? 27.242 22.962 34.474 1.00 7.40 187 GLU A C 1
ATOM 2779 O O . GLU A 1 187 ? 28.444 22.682 34.460 1.00 7.73 187 GLU A O 1
ATOM 2791 N N . VAL A 1 188 ? 26.685 23.796 35.348 1.00 7.79 188 VAL A N 1
ATOM 2792 C CA . VAL A 1 188 ? 27.403 24.439 36.451 1.00 7.23 188 VAL A CA 1
ATOM 2793 C C . VAL A 1 188 ? 26.584 24.239 37.718 1.00 10.49 188 VAL A C 1
ATOM 2794 O O . VAL A 1 188 ? 25.452 24.720 37.807 1.00 13.56 188 VAL A O 1
ATOM 2807 N N . THR A 1 189 ? 27.158 23.566 38.704 1.00 10.15 189 THR A N 1
ATOM 2808 C CA . THR A 1 189 ? 26.420 23.142 39.890 1.00 8.84 189 THR A CA 1
ATOM 2809 C C . THR A 1 189 ? 26.153 24.266 40.883 1.00 9.92 189 THR A C 1
ATOM 2810 O O . THR A 1 189 ? 25.630 23.985 41.971 1.00 11.16 189 THR A O 1
ATOM 2821 N N . ALA A 1 190 ? 26.360 25.513 40.486 1.00 14.64 190 ALA A N 1
ATOM 2822 C CA . ALA A 1 190 ? 26.002 26.640 41.338 1.00 15.08 190 ALA A CA 1
ATOM 2823 C C . ALA A 1 190 ? 24.518 26.651 41.675 1.00 11.49 190 ALA A C 1
ATOM 2824 O O . ALA A 1 190 ? 24.120 27.193 42.718 1.00 12.68 190 ALA A O 1
ATOM 2831 N N A VAL A 1 191 ? 23.680 26.059 40.822 0.59 13.23 191 VAL A N 1
ATOM 2832 N N B VAL A 1 191 ? 23.669 26.061 40.831 0.41 13.13 191 VAL A N 1
ATOM 2833 C CA A VAL A 1 191 ? 22.255 26.069 41.097 0.59 11.11 191 VAL A CA 1
ATOM 2834 C CA B VAL A 1 191 ? 22.250 26.106 41.156 0.41 12.46 191 VAL A CA 1
ATOM 2835 C C A VAL A 1 191 ? 21.849 25.030 42.144 0.59 9.74 191 VAL A C 1
ATOM 2836 C C B VAL A 1 191 ? 21.838 25.030 42.153 0.41 9.89 191 VAL A C 1
ATOM 2837 O O A VAL A 1 191 ? 20.789 25.176 42.760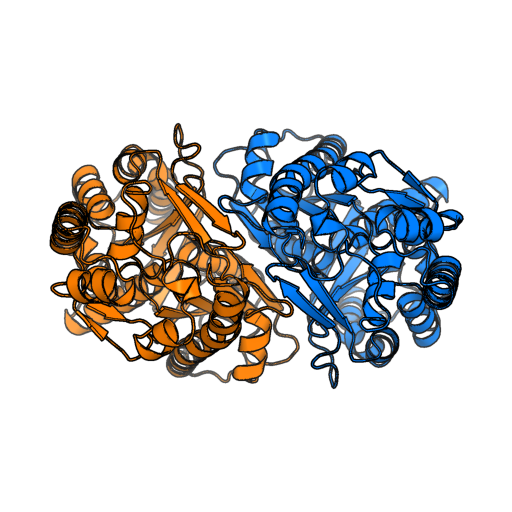 0.59 9.30 191 VAL A O 1
ATOM 2838 O O B VAL A 1 191 ? 20.761 25.145 42.744 0.41 9.53 191 VAL A O 1
ATOM 2863 N N . THR A 1 192 ? 22.669 24.007 42.403 1.00 10.75 192 THR A N 1
ATOM 2864 C CA . THR A 1 192 ? 22.284 22.941 43.330 1.00 11.05 192 THR A CA 1
ATOM 2865 C C . THR A 1 192 ? 23.101 22.886 44.611 1.00 11.78 192 THR A C 1
ATOM 2866 O O . THR A 1 192 ? 22.651 22.282 45.594 1.00 13.39 192 THR A O 1
ATOM 2877 N N . PHE A 1 193 ? 24.275 23.504 44.651 1.00 12.83 193 PHE A N 1
ATOM 2878 C CA . PHE A 1 193 ? 25.092 23.463 45.850 1.00 10.12 193 PHE A CA 1
ATOM 2879 C C . PHE A 1 193 ? 24.362 24.008 47.075 1.00 12.21 193 PHE A C 1
ATOM 2880 O O . PHE A 1 193 ? 23.772 25.092 47.034 1.00 10.32 193 PHE A O 1
ATOM 2897 N N . ARG A 1 194 ? 24.450 23.296 48.207 1.00 9.66 194 ARG A N 1
ATOM 2898 C CA . ARG A 1 194 ? 23.877 23.817 49.437 1.00 13.67 194 ARG A CA 1
ATOM 2899 C C . ARG A 1 194 ? 24.457 23.054 50.610 1.00 11.29 194 ARG A C 1
ATOM 2900 O O . ARG A 1 194 ? 25.102 22.016 50.446 1.00 13.48 194 ARG A O 1
ATOM 2921 N N . ALA A 1 195 ? 24.214 23.579 51.793 1.00 13.81 195 ALA A N 1
ATOM 2922 C CA . ALA A 1 195 ? 24.713 22.965 53.004 1.00 13.32 195 ALA A CA 1
ATOM 2923 C C . ALA A 1 195 ? 24.125 21.566 53.193 1.00 11.33 195 ALA A C 1
ATOM 2924 O O . ALA A 1 195 ? 22.950 21.320 52.860 1.00 12.86 195 ALA A O 1
ATOM 2931 N N . PRO A 1 196 ? 24.914 20.648 53.750 1.00 10.59 196 PRO A N 1
ATOM 2932 C CA . PRO A 1 196 ? 24.395 19.324 54.099 1.00 10.39 196 PRO A CA 1
ATOM 2933 C C . PRO A 1 196 ? 23.443 19.414 55.280 1.00 13.27 196 PRO A C 1
ATOM 2934 O O . PRO A 1 196 ? 23.568 20.285 56.149 1.00 14.28 196 PRO A O 1
ATOM 2945 N N . SER A 1 197 ? 22.480 18.493 55.309 1.00 10.95 197 SER A N 1
ATOM 2946 C CA . SER A 1 197 ? 21.501 18.468 56.391 1.00 11.43 197 SER A CA 1
ATOM 2947 C C . SER A 1 197 ? 21.061 17.047 56.722 1.00 12.10 197 SER A C 1
ATOM 2948 O O . SER A 1 197 ? 20.757 16.252 55.815 1.00 12.34 197 SER A O 1
ATOM 2956 N N . GLU A 1 198 ? 20.966 16.767 58.027 1.00 17.54 198 GLU A N 1
ATOM 2957 C CA . GLU A 1 198 ? 20.470 15.480 58.502 1.00 18.71 198 GLU A CA 1
ATOM 2958 C C . GLU A 1 198 ? 19.030 15.250 58.075 1.00 18.10 198 GLU A C 1
ATOM 2959 O O . GLU A 1 198 ? 18.581 14.104 58.043 1.00 26.86 198 GLU A O 1
ATOM 2971 N N . THR A 1 199 ? 18.312 16.303 57.707 1.00 17.50 199 THR A N 1
ATOM 2972 C CA . THR A 1 199 ? 16.940 16.171 57.234 1.00 27.45 199 THR A CA 1
ATOM 2973 C C . THR A 1 199 ? 16.821 16.021 55.719 1.00 25.06 199 THR A C 1
ATOM 2974 O O . THR A 1 199 ? 15.699 15.970 55.205 1.00 30.48 199 THR A O 1
ATOM 2985 N N . HIS A 1 200 ? 17.931 15.973 54.990 1.00 19.26 200 HIS A N 1
ATOM 2986 C CA . HIS A 1 200 ? 17.919 15.895 53.531 1.00 19.42 200 HIS A CA 1
ATOM 2987 C C . HIS A 1 200 ? 19.058 14.958 53.128 1.00 15.77 200 HIS A C 1
ATOM 2988 O O . HIS A 1 200 ? 19.987 15.326 52.412 1.00 15.47 200 HIS A O 1
ATOM 3002 N N . LEU A 1 201 ? 19.000 13.714 53.623 1.00 16.14 201 LEU A N 1
ATOM 3003 C CA . LEU A 1 201 ? 20.098 12.779 53.379 1.00 17.56 201 LEU A CA 1
ATOM 3004 C C . LEU A 1 201 ? 20.246 12.455 51.904 1.00 19.11 201 LEU A C 1
ATOM 3005 O O . LEU A 1 201 ? 21.358 12.192 51.438 1.00 17.93 201 LEU A O 1
ATOM 3021 N N . ASP A 1 202 ? 19.158 12.496 51.134 1.00 17.73 202 ASP A N 1
ATOM 3022 C CA . ASP A 1 202 ? 19.305 12.286 49.695 1.00 22.97 202 ASP A CA 1
ATOM 3023 C C . ASP A 1 202 ? 20.101 13.413 49.041 1.00 18.94 202 ASP A C 1
ATOM 3024 O O . ASP A 1 202 ? 20.732 13.188 48.004 1.00 21.00 202 ASP A O 1
ATOM 3033 N N . GLY A 1 203 ? 20.148 14.597 49.659 1.00 16.71 203 GLY A N 1
ATOM 3034 C CA . GLY A 1 203 ? 20.995 15.661 49.155 1.00 14.29 203 GLY A CA 1
ATOM 3035 C C . GLY A 1 203 ? 22.474 15.321 49.166 1.00 17.25 203 GLY A C 1
ATOM 3036 O O . GLY A 1 203 ? 23.239 15.849 48.352 1.00 15.70 203 GLY A O 1
ATOM 3040 N N . LEU A 1 204 ? 22.903 14.461 50.092 1.00 14.89 204 LEU A N 1
ATOM 3041 C CA . LEU A 1 204 ? 24.305 14.066 50.125 1.00 13.34 204 LEU A CA 1
ATOM 3042 C C . LEU A 1 204 ? 24.703 13.334 48.856 1.00 15.70 204 LEU A C 1
ATOM 3043 O O . LEU A 1 204 ? 25.870 13.377 48.465 1.00 12.30 204 LEU A O 1
ATOM 3059 N N . VAL A 1 205 ? 23.758 12.661 48.192 1.00 13.61 205 VAL A N 1
ATOM 3060 C CA . VAL A 1 205 ? 24.093 11.956 46.957 1.00 13.31 205 VAL A CA 1
ATOM 3061 C C . VAL A 1 205 ? 24.541 12.939 45.886 1.00 13.36 205 VAL A C 1
ATOM 3062 O O . VAL A 1 205 ? 25.618 12.804 45.295 1.00 10.59 205 VAL A O 1
ATOM 3075 N N . GLY A 1 206 ? 23.716 13.941 45.602 1.00 10.18 206 GLY A N 1
ATOM 3076 C CA . GLY A 1 206 ? 24.099 14.951 44.641 1.00 13.72 206 GLY A CA 1
ATOM 3077 C C . GLY A 1 206 ? 25.369 15.686 45.042 1.00 9.83 206 GLY A C 1
ATOM 3078 O O . GLY A 1 206 ? 26.195 16.034 44.189 1.00 9.01 206 GLY A O 1
ATOM 3082 N N . ALA A 1 207 ? 25.541 15.940 46.348 1.00 8.21 207 ALA A N 1
ATOM 3083 C CA . ALA A 1 207 ? 26.728 16.667 46.792 1.00 8.27 207 ALA A CA 1
ATOM 3084 C C . ALA A 1 207 ? 27.990 15.873 46.508 1.00 9.33 207 ALA A C 1
ATOM 3085 O O . ALA A 1 207 ? 29.061 16.455 46.277 1.00 9.77 207 ALA A O 1
ATOM 3092 N N . ALA A 1 208 ? 27.874 14.541 46.504 1.00 8.44 208 ALA A N 1
ATOM 3093 C CA . ALA A 1 208 ? 28.996 13.647 46.271 1.00 8.53 208 ALA A CA 1
ATOM 3094 C C . ALA A 1 208 ? 29.245 13.403 44.801 1.00 8.21 208 ALA A C 1
ATOM 3095 O O . ALA A 1 208 ? 30.375 13.107 44.431 1.00 9.94 208 ALA A O 1
ATOM 3102 N N . LEU A 1 209 ? 28.229 13.501 43.959 1.00 8.01 209 LEU A N 1
ATOM 3103 C CA . LEU A 1 209 ? 28.336 13.068 42.563 1.00 7.70 209 LEU A CA 1
ATOM 3104 C C . LEU A 1 209 ? 28.432 14.186 41.542 1.00 7.37 209 LEU A C 1
ATOM 3105 O O . LEU A 1 209 ? 29.133 14.027 40.534 1.00 8.06 209 LEU A O 1
ATOM 3121 N N . PHE A 1 210 ? 27.685 15.281 41.699 1.00 7.24 210 PHE A N 1
ATOM 3122 C CA . PHE A 1 210 ? 27.502 16.223 40.597 1.00 7.43 210 PHE A CA 1
ATOM 3123 C C . PHE A 1 210 ? 28.752 17.092 40.416 1.00 6.88 210 PHE A C 1
ATOM 3124 O O . PHE A 1 210 ? 29.273 17.653 41.375 1.00 7.05 210 PHE A O 1
ATOM 3141 N N . GLY A 1 211 ? 29.217 17.228 39.164 1.00 8.09 211 GLY A N 1
ATOM 3142 C CA . GLY A 1 211 ? 30.345 18.080 38.842 1.00 8.00 211 GLY A CA 1
ATOM 3143 C C . GLY A 1 211 ? 29.981 18.955 37.653 1.00 7.15 211 GLY A C 1
ATOM 3144 O O . GLY A 1 211 ? 28.907 18.809 37.060 1.00 8.40 211 GLY A O 1
ATOM 3148 N N . ASP A 1 212 ? 30.874 19.892 37.325 1.00 6.35 212 ASP A N 1
ATOM 3149 C CA . ASP A 1 212 ? 30.634 20.840 36.256 1.00 6.15 212 ASP A CA 1
ATOM 3150 C C . ASP A 1 212 ? 31.298 20.363 34.970 1.00 6.98 212 ASP A C 1
ATOM 3151 O O . ASP A 1 212 ? 32.363 19.733 34.986 1.00 7.66 212 ASP A O 1
ATOM 3160 N N . GLY A 1 213 ? 30.695 20.715 33.841 1.00 5.95 213 GLY A N 1
ATOM 3161 C CA . GLY A 1 213 ? 31.328 20.389 32.567 1.00 6.73 213 GLY A CA 1
ATOM 3162 C C . GLY A 1 213 ? 30.455 20.736 31.377 1.00 6.91 213 GLY A C 1
ATOM 3163 O O . GLY A 1 213 ? 29.240 20.931 31.526 1.00 5.64 213 GLY A O 1
ATOM 3167 N N . ALA A 1 214 ? 31.051 20.810 30.183 1.00 5.65 214 ALA A N 1
ATOM 3168 C CA . ALA A 1 214 ? 30.305 21.087 28.970 1.00 5.52 214 ALA A CA 1
ATOM 3169 C C . ALA A 1 214 ? 30.878 20.221 27.872 1.00 5.57 214 ALA A C 1
ATOM 3170 O O . ALA A 1 214 ? 32.076 19.905 27.871 1.00 5.70 214 ALA A O 1
ATOM 3177 N N . ALA A 1 215 ? 30.027 19.841 26.940 1.00 5.49 215 ALA A N 1
ATOM 3178 C CA . ALA A 1 215 ? 30.445 19.060 25.794 1.00 5.55 215 ALA A CA 1
ATOM 3179 C C . ALA A 1 215 ? 29.659 19.515 24.583 1.00 5.47 215 ALA A C 1
ATOM 3180 O O . ALA A 1 215 ? 28.517 19.966 24.696 1.00 6.18 215 ALA A O 1
ATOM 3187 N N . ALA A 1 216 ? 30.268 19.355 23.418 1.00 5.56 216 ALA A N 1
ATOM 3188 C CA . ALA A 1 216 ? 29.661 19.793 22.170 1.00 5.53 216 ALA A CA 1
ATOM 3189 C C . ALA A 1 216 ? 29.940 18.769 21.093 1.00 5.90 216 ALA A C 1
ATOM 3190 O O . ALA A 1 216 ? 30.995 18.124 21.081 1.00 6.64 216 ALA A O 1
ATOM 3197 N N . LEU A 1 217 ? 28.985 18.642 20.180 1.00 5.64 217 LEU A N 1
ATOM 3198 C CA . LEU A 1 217 ? 29.102 17.784 19.013 1.00 5.78 217 LEU A CA 1
ATOM 3199 C C . LEU A 1 217 ? 28.809 18.606 17.775 1.00 5.82 217 LEU A C 1
ATOM 3200 O O . LEU A 1 217 ? 28.040 19.574 17.823 1.00 6.36 217 LEU A O 1
ATOM 3216 N N . ILE A 1 218 ? 29.358 18.172 16.648 1.00 6.02 218 ILE A N 1
ATOM 3217 C CA . ILE A 1 218 ? 28.828 18.526 15.327 1.00 6.11 218 ILE A CA 1
ATOM 3218 C C . ILE A 1 218 ? 28.162 17.272 14.780 1.00 6.19 218 ILE A C 1
ATOM 3219 O O . ILE A 1 218 ? 28.794 16.219 14.714 1.00 6.33 218 ILE A O 1
ATOM 3235 N N . ILE A 1 219 ? 26.897 17.385 14.368 1.00 6.13 219 ILE A N 1
ATOM 3236 C CA . ILE A 1 219 ? 26.144 16.271 13.790 1.00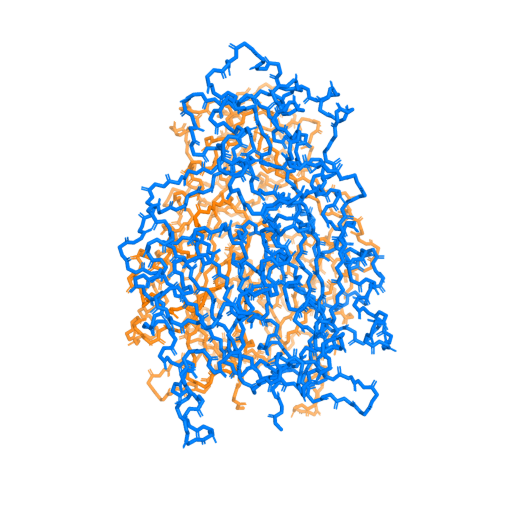 6.23 219 ILE A CA 1
ATOM 3237 C C . ILE A 1 219 ? 25.671 16.657 12.392 1.00 7.78 219 ILE A C 1
ATOM 3238 O O . ILE A 1 219 ? 25.145 17.758 12.185 1.00 7.44 219 ILE A O 1
ATOM 3254 N N . GLY A 1 220 ? 25.847 15.742 11.427 1.00 7.22 220 GLY A N 1
ATOM 3255 C CA . GLY A 1 220 ? 25.357 15.966 10.080 1.00 8.13 220 GLY A CA 1
ATOM 3256 C C . GLY A 1 220 ? 25.110 14.655 9.370 1.00 7.44 220 GLY A C 1
ATOM 3257 O O . GLY A 1 220 ? 25.675 13.624 9.727 1.00 8.98 220 GLY A O 1
ATOM 3261 N N . SER A 1 221 ? 24.212 14.696 8.393 1.00 7.18 221 SER A N 1
ATOM 3262 C CA . SER A 1 221 ? 24.034 13.584 7.471 1.00 7.55 221 SER A CA 1
ATOM 3263 C C . SER A 1 221 ? 24.876 13.815 6.219 1.00 9.51 221 SER A C 1
ATOM 3264 O O . SER A 1 221 ? 25.206 14.951 5.868 1.00 9.86 221 SER A O 1
ATOM 3272 N N . ASN A 1 222 ? 25.232 12.710 5.554 1.00 10.68 222 ASN A N 1
ATOM 3273 C CA . ASN A 1 222 ? 25.947 12.739 4.278 1.00 11.96 222 ASN A CA 1
ATOM 3274 C C . ASN A 1 222 ? 27.250 13.499 4.433 1.00 12.04 222 ASN A C 1
ATOM 3275 O O . ASN A 1 222 ? 27.460 14.563 3.843 1.00 12.02 222 ASN A O 1
ATOM 3286 N N . PRO A 1 223 ? 28.166 12.952 5.204 1.00 10.96 223 PRO A N 1
ATOM 3287 C CA . PRO A 1 223 ? 29.459 13.623 5.378 1.00 9.70 223 PRO A CA 1
ATOM 3288 C C . PRO A 1 223 ? 30.183 13.799 4.058 1.00 12.22 223 PRO A C 1
ATOM 3289 O O . PRO A 1 223 ? 30.125 12.949 3.169 1.00 13.93 223 PRO A O 1
ATOM 3300 N N . THR A 1 224 ? 30.875 14.921 3.948 1.00 12.81 224 THR A N 1
ATOM 3301 C CA . THR A 1 224 ? 31.648 15.245 2.766 1.00 14.56 224 THR A CA 1
ATOM 3302 C C . THR A 1 224 ? 33.019 14.592 2.867 1.00 14.15 224 THR A C 1
ATOM 3303 O O . THR A 1 224 ? 33.433 14.135 3.922 1.00 12.66 224 THR A O 1
ATOM 3314 N N . PRO A 1 225 ? 33.782 14.549 1.773 1.00 15.32 225 PRO A N 1
ATOM 3315 C CA . PRO A 1 225 ? 35.095 13.887 1.845 1.00 14.69 225 PRO A CA 1
ATOM 3316 C C . PRO A 1 225 ? 36.059 14.505 2.836 1.00 16.03 225 PRO A C 1
ATOM 3317 O O . PRO A 1 225 ? 36.995 13.822 3.267 1.00 23.72 225 PRO A O 1
ATOM 3328 N N . VAL A 1 226 ? 35.864 15.766 3.242 1.00 12.55 226 VAL A N 1
ATOM 3329 C CA . VAL A 1 226 ? 36.778 16.395 4.191 1.00 13.79 226 VAL A CA 1
ATOM 3330 C C . VAL A 1 226 ? 36.296 16.304 5.631 1.00 14.48 226 VAL A C 1
ATOM 3331 O O . VAL A 1 226 ? 36.975 16.810 6.535 1.00 18.30 226 VAL A O 1
ATOM 3344 N N . GLU A 1 227 ? 35.136 15.716 5.862 1.00 10.87 227 GLU A N 1
ATOM 3345 C CA . GLU A 1 227 ? 34.640 15.470 7.204 1.00 10.62 227 GLU A CA 1
ATOM 3346 C C . GLU A 1 227 ? 35.043 14.056 7.612 1.00 12.03 227 GLU A C 1
ATOM 3347 O O . GLU A 1 227 ? 35.450 13.229 6.778 1.00 16.32 227 GLU A O 1
ATOM 3359 N N . LYS A 1 228 ? 35.021 13.803 8.912 1.00 12.10 228 LYS A N 1
ATOM 3360 C CA . LYS A 1 228 ? 35.566 12.558 9.464 1.00 12.77 228 LYS A CA 1
ATOM 3361 C C . LYS A 1 228 ? 34.565 11.982 10.456 1.00 11.32 228 LYS A C 1
ATOM 3362 O O . LYS A 1 228 ? 34.589 12.317 11.650 1.00 14.42 228 LYS A O 1
ATOM 3381 N N . PRO A 1 229 ? 33.700 11.079 10.003 1.00 10.94 229 PRO A N 1
ATOM 3382 C CA . PRO A 1 229 ? 32.697 10.491 10.900 1.00 12.60 229 PRO A CA 1
ATOM 3383 C C . PRO A 1 229 ? 33.315 9.711 12.049 1.00 9.33 229 PRO A C 1
ATOM 3384 O O . PRO A 1 229 ? 34.354 9.055 11.914 1.00 13.56 229 PRO A O 1
ATOM 3395 N N . LEU A 1 230 ? 32.636 9.766 13.184 1.00 8.55 230 LEU A N 1
ATOM 3396 C CA . LEU A 1 230 ? 33.011 9.056 14.401 1.00 9.16 230 LEU A CA 1
ATOM 3397 C C . LEU A 1 230 ? 31.995 8.001 14.807 1.00 8.17 230 LEU A C 1
ATOM 3398 O O . LEU A 1 230 ? 32.370 6.880 15.167 1.00 9.53 230 LEU A O 1
ATOM 3414 N N . PHE A 1 231 ? 30.709 8.333 14.726 1.00 8.35 231 PHE A N 1
ATOM 3415 C CA . PHE A 1 231 ? 29.626 7.438 15.100 1.00 9.11 231 PHE A CA 1
ATOM 3416 C C . PHE A 1 231 ? 28.438 7.798 14.233 1.00 10.29 231 PHE A C 1
ATOM 3417 O O . PHE A 1 231 ? 28.270 8.963 13.880 1.00 11.05 231 PHE A O 1
ATOM 3434 N N . GLU A 1 232 ? 27.612 6.809 13.909 1.00 8.06 232 GLU A N 1
ATOM 3435 C CA . GLU A 1 232 ? 26.331 7.049 13.258 1.00 7.80 232 GLU A CA 1
ATOM 3436 C C . GLU A 1 232 ? 25.205 6.792 14.248 1.00 8.36 232 GLU A C 1
ATOM 3437 O O . GLU A 1 232 ? 25.283 5.865 15.054 1.00 9.60 232 GLU A O 1
ATOM 3449 N N . VAL A 1 233 ? 24.144 7.595 14.180 1.00 7.16 233 VAL A N 1
ATOM 3450 C CA . VAL A 1 233 ? 22.991 7.427 15.063 1.00 7.47 233 VAL A CA 1
ATOM 3451 C C . VAL A 1 233 ? 21.897 6.753 14.250 1.00 11.04 233 VAL A C 1
ATOM 3452 O O . VAL A 1 233 ? 21.377 7.339 13.292 1.00 12.54 233 VAL A O 1
ATOM 3465 N N . HIS A 1 234 ? 21.559 5.498 14.589 1.00 8.68 234 HIS A N 1
ATOM 3466 C CA . HIS A 1 234 ? 20.662 4.690 13.780 1.00 8.05 234 HIS A CA 1
ATOM 3467 C C . HIS A 1 234 ? 19.247 4.554 14.312 1.00 13.53 234 HIS A C 1
ATOM 3468 O O . HIS A 1 234 ? 18.344 4.195 13.545 1.00 15.34 234 HIS A O 1
ATOM 3482 N N . TRP A 1 235 ? 19.030 4.763 15.594 1.00 10.54 235 TRP A N 1
ATOM 3483 C CA . TRP A 1 235 ? 17.726 4.518 16.195 1.00 12.45 235 TRP A CA 1
ATOM 3484 C C . TRP A 1 235 ? 17.717 5.304 17.485 1.00 9.82 235 TRP A C 1
ATOM 3485 O O . TRP A 1 235 ? 18.742 5.377 18.166 1.00 9.59 235 TRP A O 1
ATOM 3506 N N . SER A 1 236 ? 16.575 5.886 17.815 1.00 7.16 236 SER A N 1
ATOM 3507 C CA . SER A 1 236 ? 16.435 6.653 19.035 1.00 7.26 236 SER A CA 1
ATOM 3508 C C . SER A 1 236 ? 15.074 6.403 19.652 1.00 10.41 236 SER A C 1
ATOM 3509 O O . SER A 1 236 ? 14.075 6.290 18.941 1.00 12.54 236 SER A O 1
ATOM 3517 N N . GLY A 1 237 ? 15.029 6.370 20.976 1.00 9.01 237 GLY A N 1
ATOM 3518 C CA . GLY A 1 237 ? 13.788 6.166 21.692 1.00 10.49 237 GLY A CA 1
ATOM 3519 C C . GLY A 1 237 ? 13.887 6.830 23.049 1.00 9.95 237 GLY A C 1
ATOM 3520 O O . GLY A 1 237 ? 14.977 7.170 23.524 1.00 8.47 237 GLY A O 1
ATOM 3524 N N . GLN A 1 238 ? 12.728 7.024 23.665 1.00 9.82 238 GLN A N 1
ATOM 3525 C CA . GLN A 1 238 ? 12.614 7.607 24.987 1.00 8.65 238 GLN A CA 1
ATOM 3526 C C . GLN A 1 238 ? 11.425 6.930 25.633 1.00 8.95 238 GLN A C 1
ATOM 3527 O O . GLN A 1 238 ? 10.414 6.712 24.952 1.00 9.42 238 GLN A O 1
ATOM 3541 N N . CYS A 1 239 ? 11.517 6.620 26.922 1.00 7.37 239 CYS A N 1
ATOM 3542 C CA A CYS A 1 239 ? 10.385 6.010 27.587 0.46 11.84 239 CYS A CA 1
ATOM 3543 C CA B CYS A 1 239 ? 10.413 5.966 27.597 0.54 10.44 239 CYS A CA 1
ATOM 3544 C C . CYS A 1 239 ? 10.438 6.252 29.088 1.00 10.56 239 CYS A C 1
ATOM 3545 O O . CYS A 1 239 ? 11.507 6.410 29.691 1.00 11.29 239 CYS A O 1
ATOM 3559 N N . VAL A 1 240 ? 9.262 6.261 29.672 1.00 7.80 240 VAL A N 1
ATOM 3560 C CA . VAL A 1 240 ? 9.077 6.289 31.109 1.00 7.96 240 VAL A CA 1
ATOM 3561 C C . VAL A 1 240 ? 9.014 4.852 31.603 1.00 9.49 240 VAL A C 1
ATOM 3562 O O . VAL A 1 240 ? 8.224 4.035 31.108 1.00 10.87 240 VAL A O 1
ATOM 3575 N N . LEU A 1 241 ? 9.839 4.537 32.593 1.00 10.13 241 LEU A N 1
ATOM 3576 C CA . LEU A 1 241 ? 9.852 3.186 33.123 1.00 10.82 241 LEU A CA 1
ATOM 3577 C C . LEU A 1 241 ? 8.675 2.920 34.050 1.00 10.95 241 LEU A C 1
ATOM 3578 O O . LEU A 1 241 ? 8.206 3.816 34.758 1.00 12.08 241 LEU A O 1
ATOM 3594 N N . PRO A 1 242 ? 8.192 1.684 34.080 1.00 10.65 242 PRO A N 1
ATOM 3595 C CA . PRO A 1 242 ? 7.058 1.365 34.947 1.00 13.21 242 PRO A CA 1
ATOM 3596 C C . PRO A 1 242 ? 7.417 1.444 36.417 1.00 12.91 242 PRO A C 1
ATOM 3597 O O . PRO A 1 242 ? 8.570 1.274 36.811 1.00 15.65 242 PRO A O 1
ATOM 3608 N N . ASP A 1 243 ? 6.407 1.750 37.222 1.00 15.10 243 ASP A N 1
ATOM 3609 C CA . ASP A 1 243 ? 6.531 1.741 38.673 1.00 18.51 243 ASP A CA 1
ATOM 3610 C C . ASP A 1 243 ? 7.679 2.627 39.141 1.00 16.24 243 ASP A C 1
ATOM 3611 O O . ASP A 1 243 ? 8.405 2.300 40.083 1.00 20.61 243 ASP A O 1
ATOM 3620 N N . SER A 1 244 ? 7.863 3.758 38.471 1.00 13.02 244 SER A N 1
ATOM 3621 C CA . SER A 1 244 ? 8.963 4.654 38.802 1.00 13.86 244 SER A CA 1
ATOM 3622 C C . SER A 1 244 ? 8.495 6.057 39.156 1.00 16.22 244 SER A C 1
ATOM 3623 O O . SER A 1 244 ? 9.326 6.959 39.251 1.00 12.55 244 SER A O 1
ATOM 3631 N N . ASP A 1 245 ? 7.192 6.268 39.306 1.00 16.65 245 ASP A N 1
ATOM 3632 C CA . ASP A 1 245 ? 6.665 7.602 39.550 1.00 14.24 245 ASP A CA 1
ATOM 3633 C C . ASP A 1 245 ? 7.276 8.187 40.814 1.00 17.12 245 ASP A C 1
ATOM 3634 O O . ASP A 1 245 ? 7.306 7.542 41.866 1.00 18.76 245 ASP A O 1
ATOM 3643 N N . GLY A 1 246 ? 7.795 9.403 40.694 1.00 14.77 246 GLY A N 1
ATOM 3644 C CA . GLY A 1 246 ? 8.383 10.102 41.807 1.00 16.77 246 GLY A CA 1
ATOM 3645 C C . GLY A 1 246 ? 9.787 9.692 42.172 1.00 17.86 246 GLY A C 1
ATOM 3646 O O . GLY A 1 246 ? 10.292 10.135 43.212 1.00 23.04 246 GLY A O 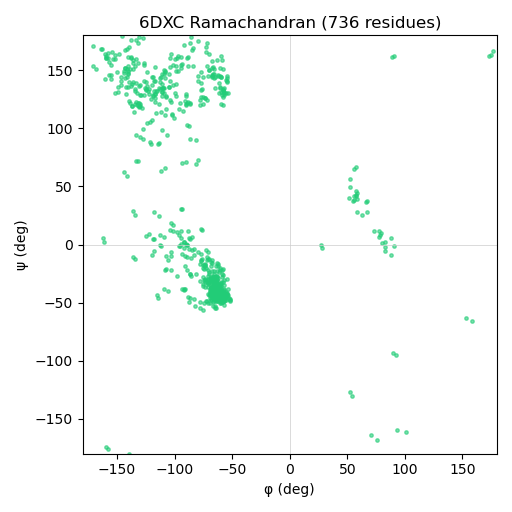1
ATOM 3650 N N . ALA A 1 247 ? 10.459 8.880 41.347 1.00 14.08 247 ALA A N 1
ATOM 3651 C CA . ALA A 1 247 ? 11.776 8.385 41.737 1.00 13.35 247 ALA A CA 1
ATOM 3652 C C . ALA A 1 247 ? 12.750 9.530 41.943 1.00 18.32 247 ALA A C 1
ATOM 3653 O O . ALA A 1 247 ? 13.523 9.528 42.909 1.00 19.32 247 ALA A O 1
ATOM 3660 N N . ILE A 1 248 ? 12.747 10.493 41.022 1.00 12.07 248 ILE A N 1
ATOM 3661 C CA . ILE A 1 248 ? 13.601 11.676 41.076 1.00 13.21 248 ILE A CA 1
ATOM 3662 C C . ILE A 1 248 ? 12.716 12.891 40.847 1.00 12.12 248 ILE A C 1
ATOM 3663 O O . ILE A 1 248 ? 12.055 12.987 39.805 1.00 13.67 248 ILE A O 1
ATOM 3679 N N . LEU A 1 249 ? 12.701 13.819 41.800 1.00 11.34 249 LEU A N 1
ATOM 3680 C CA . LEU A 1 249 ? 12.021 15.090 41.599 1.00 12.45 249 LEU A CA 1
ATOM 3681 C C . LEU A 1 249 ? 13.059 16.182 41.723 1.00 15.26 249 LEU A C 1
ATOM 3682 O O . LEU A 1 249 ? 13.976 16.071 42.538 1.00 15.06 249 LEU A O 1
ATOM 3698 N N . GLY A 1 250 ? 12.912 17.236 40.927 1.00 7.79 250 GLY A N 1
ATOM 3699 C CA . GLY A 1 250 ? 13.807 18.380 40.954 1.00 9.37 250 GLY A CA 1
ATOM 3700 C C . GLY A 1 250 ? 12.991 19.654 40.918 1.00 9.99 250 GLY A C 1
ATOM 3701 O O . GLY A 1 250 ? 12.280 19.896 39.937 1.00 11.69 250 GLY A O 1
ATOM 3705 N N . HIS A 1 251 ? 13.016 20.447 41.989 1.00 8.83 251 HIS A N 1
ATOM 3706 C CA . HIS A 1 251 ? 12.171 21.626 42.112 1.00 11.42 251 HIS A CA 1
ATOM 3707 C C . HIS A 1 251 ? 13.044 22.868 42.144 1.00 10.32 251 HIS A C 1
ATOM 3708 O O . HIS A 1 251 ? 14.019 22.913 42.901 1.00 10.91 251 HIS A O 1
ATOM 3722 N N . LEU A 1 252 ? 12.699 23.866 41.344 1.00 9.47 252 LEU A N 1
ATOM 3723 C CA . LEU A 1 252 ? 13.430 25.123 41.314 1.00 10.26 252 LEU A CA 1
ATOM 3724 C C . LEU A 1 252 ? 12.700 26.105 42.217 1.00 12.40 252 LEU A C 1
ATOM 3725 O O . LEU A 1 252 ? 11.525 26.415 41.982 1.00 11.17 252 LEU A O 1
ATOM 3741 N N . ARG A 1 253 ? 13.372 26.543 43.275 1.00 9.12 253 ARG A N 1
ATOM 3742 C CA . ARG A 1 253 ? 12.757 27.262 44.376 1.00 10.65 253 ARG A CA 1
ATOM 3743 C C . ARG A 1 253 ? 13.578 28.509 44.662 1.00 8.61 253 ARG A C 1
ATOM 3744 O O . ARG A 1 253 ? 14.622 28.739 44.047 1.00 9.04 253 ARG A O 1
ATOM 3765 N N . GLU A 1 254 ? 13.115 29.291 45.635 1.00 9.01 254 GLU A N 1
ATOM 3766 C CA . GLU A 1 254 ? 13.885 30.458 46.042 1.00 10.22 254 GLU A CA 1
ATOM 3767 C C . GLU A 1 254 ? 15.239 30.068 46.616 1.00 9.03 254 GLU A C 1
ATOM 3768 O O . GLU A 1 254 ? 16.162 30.897 46.616 1.00 9.17 254 GLU A O 1
ATOM 3780 N N . ALA A 1 255 ? 15.380 28.833 47.108 1.00 9.04 255 ALA A N 1
ATOM 3781 C CA . ALA A 1 255 ? 16.648 28.283 47.561 1.00 9.39 255 ALA A CA 1
ATOM 3782 C C . ALA A 1 255 ? 17.460 27.595 46.461 1.00 10.15 255 ALA A C 1
ATOM 3783 O O . ALA A 1 255 ? 18.469 26.949 46.777 1.00 9.82 255 ALA A O 1
ATOM 3790 N N . GLY A 1 256 ? 17.089 27.744 45.191 1.00 8.22 256 GLY A N 1
ATOM 3791 C CA . GLY A 1 256 ? 17.788 27.073 44.108 1.00 7.83 256 GLY A CA 1
ATOM 3792 C C . GLY A 1 256 ? 17.136 25.743 43.778 1.00 7.75 256 GLY A C 1
ATOM 3793 O O . GLY A 1 256 ? 15.966 25.493 44.089 1.00 9.00 256 GLY A O 1
ATOM 3797 N N . LEU A 1 257 ? 17.914 24.878 43.123 1.00 9.23 257 LEU A N 1
ATOM 3798 C CA . LEU A 1 257 ? 17.417 23.611 42.601 1.00 8.48 257 LEU A CA 1
ATOM 3799 C C . LEU A 1 257 ? 17.593 22.543 43.670 1.00 8.64 257 LEU A C 1
ATOM 3800 O O . LEU A 1 257 ? 18.709 22.306 44.150 1.00 9.56 257 LEU A O 1
ATOM 3816 N N . VAL A 1 258 ? 16.488 21.933 44.082 1.00 8.59 258 VAL A N 1
ATOM 3817 C CA . VAL A 1 258 ? 16.474 20.935 45.145 1.00 8.09 258 VAL A CA 1
ATOM 3818 C C . VAL A 1 258 ? 16.009 19.604 44.566 1.00 12.59 258 VAL A C 1
ATOM 3819 O O . VAL A 1 258 ? 14.939 19.527 43.942 1.00 11.61 258 VAL A O 1
ATOM 3832 N N . PHE A 1 259 ? 16.775 18.550 44.823 1.00 11.79 259 PHE A N 1
ATOM 3833 C CA . PHE A 1 259 ? 16.403 17.218 44.377 1.00 11.77 259 PHE A CA 1
ATOM 3834 C C . PHE A 1 259 ? 15.879 16.350 45.510 1.00 15.27 259 PHE A C 1
ATOM 3835 O O . PHE A 1 259 ? 16.339 16.432 46.650 1.00 14.90 259 PHE A O 1
ATOM 3852 N N . HIS A 1 260 ? 14.933 15.480 45.168 1.00 11.04 260 HIS A N 1
ATOM 3853 C CA . HIS A 1 260 ? 14.408 14.467 46.071 1.00 12.94 260 HIS A CA 1
ATOM 3854 C C . HIS A 1 260 ? 14.457 13.112 45.384 1.00 19.33 260 HIS A C 1
ATOM 3855 O O . HIS A 1 260 ? 14.021 12.978 44.236 1.00 14.81 260 HIS A O 1
ATOM 3869 N N . LEU A 1 261 ? 15.042 12.135 46.069 1.00 17.07 261 LEU A N 1
ATOM 3870 C CA . LEU A 1 261 ? 15.214 10.776 45.562 1.00 20.20 261 LEU A CA 1
ATOM 3871 C C . LEU A 1 261 ? 14.326 9.856 46.383 1.00 23.99 261 LEU A C 1
ATOM 3872 O O . LEU A 1 261 ? 14.551 9.686 47.583 1.00 31.60 261 LEU A O 1
ATOM 3888 N N . LEU A 1 262 ? 13.318 9.273 45.752 1.00 17.13 262 LEU A N 1
ATOM 3889 C CA . LEU A 1 262 ? 12.308 8.567 46.514 1.00 21.82 262 LEU A CA 1
ATOM 3890 C C . LEU A 1 262 ? 12.188 7.095 46.182 1.00 25.21 262 LEU A C 1
ATOM 3891 O O . LEU A 1 262 ? 11.468 6.387 46.892 1.00 29.56 262 LEU A O 1
ATOM 3907 N N . LYS A 1 263 ? 12.847 6.614 45.133 1.00 20.68 263 LYS A N 1
ATOM 3908 C CA . LYS A 1 263 ? 12.827 5.194 44.824 1.00 25.76 263 LYS A CA 1
ATOM 3909 C C . LYS A 1 263 ? 14.238 4.763 44.427 1.00 26.10 263 LYS A C 1
ATOM 3910 O O . LYS A 1 263 ? 15.155 5.588 44.314 1.00 20.94 263 LYS A O 1
ATOM 3929 N N . ASP A 1 264 ? 14.399 3.456 44.190 1.00 18.82 264 ASP A N 1
ATOM 3930 C CA . ASP A 1 264 ? 15.701 2.843 43.903 1.00 18.47 264 ASP A CA 1
ATOM 3931 C C . ASP A 1 264 ? 15.977 2.933 42.408 1.00 17.90 264 ASP A C 1
ATOM 3932 O O . ASP A 1 264 ? 15.636 2.037 41.626 1.00 13.72 264 ASP A O 1
ATOM 3941 N N . VAL A 1 265 ? 16.631 4.017 42.009 1.00 15.20 265 VAL A N 1
ATOM 3942 C CA . VAL A 1 265 ? 16.875 4.248 40.585 1.00 12.57 265 VAL A CA 1
ATOM 3943 C C . VAL A 1 265 ? 17.743 3.156 39.963 1.00 15.07 265 VAL A C 1
ATOM 3944 O O . VAL A 1 265 ? 17.413 2.681 38.865 1.00 13.81 265 VAL A O 1
ATOM 3957 N N . PRO A 1 266 ? 18.857 2.749 40.557 1.00 14.03 266 PRO A N 1
ATOM 3958 C CA . PRO A 1 266 ? 19.633 1.674 39.914 1.00 12.66 266 PRO A CA 1
ATOM 3959 C C . PRO A 1 266 ? 18.811 0.411 39.733 1.00 11.76 266 PRO A C 1
ATOM 3960 O O . PRO A 1 266 ? 18.906 -0.256 38.691 1.00 14.27 266 PRO A O 1
ATOM 3971 N N . GLY A 1 267 ? 17.998 0.059 40.726 1.00 11.56 267 GLY A N 1
ATOM 3972 C CA . GLY A 1 267 ? 17.203 -1.144 40.610 1.00 15.28 267 GLY A CA 1
ATOM 3973 C C . GLY A 1 267 ? 16.136 -1.033 39.540 1.00 17.17 267 GLY A C 1
ATOM 3974 O O . GLY A 1 267 ? 15.883 -1.984 38.806 1.00 16.50 267 GLY A O 1
ATOM 3978 N N . ILE A 1 268 ? 15.489 0.128 39.437 1.00 11.58 268 ILE A N 1
ATOM 3979 C CA . ILE A 1 268 ? 14.450 0.282 38.418 1.00 12.41 268 ILE A CA 1
ATOM 3980 C C . ILE A 1 268 ? 15.053 0.196 37.031 1.00 13.76 268 ILE A C 1
ATOM 3981 O O . ILE A 1 268 ? 14.493 -0.434 36.126 1.00 11.89 268 ILE A O 1
ATOM 3997 N N . ILE A 1 269 ? 16.196 0.842 36.824 1.00 9.82 269 ILE A N 1
ATOM 3998 C CA . ILE A 1 269 ? 16.852 0.785 35.525 1.00 11.63 269 ILE A CA 1
ATOM 3999 C C . ILE A 1 269 ? 17.229 -0.655 35.176 1.00 12.44 269 ILE A C 1
ATOM 4000 O O . ILE A 1 269 ? 16.939 -1.137 34.072 1.00 12.02 269 ILE A O 1
ATOM 4016 N N A SER A 1 270 ? 17.892 -1.354 36.106 0.45 12.50 270 SER A N 1
ATOM 4017 N N B SER A 1 270 ? 17.883 -1.367 36.101 0.55 12.69 270 SER A N 1
ATOM 4018 C CA A SER A 1 270 ? 18.322 -2.724 35.832 0.45 13.80 270 SER A CA 1
ATOM 4019 C CA B SER A 1 270 ? 18.336 -2.719 35.767 0.55 14.17 270 SER A CA 1
ATOM 4020 C C A SER A 1 270 ? 17.138 -3.624 35.541 0.45 16.01 270 SER A C 1
ATOM 4021 C C B SER A 1 270 ? 17.163 -3.679 35.597 0.55 15.79 270 SER A C 1
ATOM 4022 O O A SER A 1 270 ? 17.207 -4.496 34.667 0.45 18.93 270 SER A O 1
ATOM 4023 O O B SER A 1 270 ? 17.262 -4.650 34.835 0.55 18.96 270 SER A O 1
ATOM 4038 N N . LYS A 1 271 ? 16.031 -3.411 36.256 1.00 15.78 271 LYS A N 1
ATOM 4039 C CA . LYS A 1 271 ? 14.874 -4.280 36.109 1.00 14.70 271 LYS A CA 1
ATOM 4040 C C . LYS A 1 271 ? 14.295 -4.175 34.712 1.00 16.74 271 LYS A C 1
ATOM 4041 O O . LYS A 1 271 ? 13.654 -5.118 34.227 1.00 18.68 271 LYS A O 1
ATOM 4060 N N . ASN A 1 272 ? 14.496 -3.035 34.059 1.00 13.88 272 ASN A N 1
ATOM 4061 C CA . ASN A 1 272 ? 13.858 -2.762 32.777 1.00 14.83 272 ASN A CA 1
ATOM 4062 C C . ASN A 1 272 ? 14.800 -2.676 31.584 1.00 16.53 272 ASN A C 1
ATOM 4063 O O . ASN A 1 272 ? 14.318 -2.496 30.457 1.00 16.91 272 ASN A O 1
ATOM 4074 N N . ILE A 1 273 ? 16.107 -2.838 31.775 1.00 15.50 273 ILE A N 1
ATOM 4075 C CA . ILE A 1 273 ? 17.050 -2.508 30.711 1.00 17.44 273 ILE A CA 1
ATOM 4076 C C . ILE A 1 273 ? 16.933 -3.491 29.549 1.00 16.77 273 ILE A C 1
ATOM 4077 O O . ILE A 1 273 ? 16.966 -3.091 28.383 1.00 17.86 273 ILE A O 1
ATOM 4093 N N . GLU A 1 274 ? 16.724 -4.774 29.828 1.00 13.87 274 GLU A N 1
ATOM 4094 C CA . GLU A 1 274 ? 16.561 -5.721 28.728 1.00 13.16 274 GLU A CA 1
ATOM 4095 C C . GLU A 1 274 ? 15.361 -5.352 27.854 1.00 16.28 274 GLU A C 1
ATOM 4096 O O . GLU A 1 274 ? 15.444 -5.355 26.619 1.00 15.29 274 GLU A O 1
ATOM 4108 N N . LYS A 1 275 ? 14.228 -5.036 28.472 1.00 16.39 275 LYS A N 1
ATOM 4109 C CA . LYS A 1 275 ? 13.055 -4.634 27.700 1.00 17.48 275 LYS A CA 1
ATOM 4110 C C . LYS A 1 275 ? 13.325 -3.382 26.875 1.00 18.24 275 LYS A C 1
ATOM 4111 O O . LYS A 1 275 ? 12.887 -3.285 25.718 1.00 18.96 275 LYS A O 1
ATOM 4130 N N . LEU A 1 276 ? 14.002 -2.407 27.468 1.00 19.37 276 LEU A N 1
ATOM 4131 C CA . LEU A 1 276 ? 14.346 -1.175 26.767 1.00 23.07 276 LEU A CA 1
ATOM 4132 C C . LEU A 1 276 ? 15.096 -1.465 25.480 1.00 22.05 276 LEU A C 1
ATOM 4133 O O . LEU A 1 276 ? 14.882 -0.802 24.460 1.00 26.40 276 LEU A O 1
ATOM 4149 N N . LEU A 1 277 ? 16.028 -2.412 25.532 1.00 15.38 277 LEU A N 1
ATOM 4150 C CA . LEU A 1 277 ? 16.935 -2.667 24.424 1.00 17.08 277 LEU A CA 1
ATOM 4151 C C . LEU A 1 277 ? 16.331 -3.560 23.355 1.00 15.55 277 LEU A C 1
ATOM 4152 O O . LEU A 1 277 ? 16.964 -3.781 22.317 1.00 15.81 277 LEU A O 1
ATOM 4168 N N . ALA A 1 278 ? 15.114 -4.061 23.559 1.00 16.19 278 ALA A N 1
ATOM 4169 C CA . ALA A 1 278 ? 14.545 -4.984 22.596 1.00 16.51 278 ALA A CA 1
ATOM 4170 C C . ALA A 1 278 ? 14.368 -4.319 21.236 1.00 17.51 278 ALA A C 1
ATOM 4171 O O . ALA A 1 278 ? 14.711 -4.909 20.206 1.00 17.33 278 ALA A O 1
ATOM 4178 N N . GLU A 1 279 ? 13.838 -3.080 21.211 1.00 17.89 279 GLU A N 1
ATOM 4179 C CA . GLU A 1 279 ? 13.551 -2.452 19.925 1.00 19.73 279 GLU A CA 1
ATOM 4180 C C . GLU A 1 279 ? 14.831 -2.116 19.172 1.00 14.59 279 GLU A C 1
ATOM 4181 O O . GLU A 1 279 ? 14.923 -2.457 17.978 1.00 19.87 279 GLU A O 1
ATOM 4193 N N . PRO A 1 280 ? 15.845 -1.495 19.776 1.00 15.65 280 PRO A N 1
ATOM 4194 C CA . PRO A 1 280 ? 17.084 -1.263 19.005 1.00 21.32 280 PRO A CA 1
ATOM 4195 C C . PRO A 1 280 ? 17.762 -2.546 18.574 1.00 15.45 280 PRO A C 1
ATOM 4196 O O . PRO A 1 280 ? 18.321 -2.595 17.480 1.00 15.50 280 PRO A O 1
ATOM 4207 N N . LEU A 1 281 ? 17.708 -3.604 19.379 1.00 14.25 281 LEU A N 1
ATOM 4208 C CA . LEU A 1 281 ? 18.281 -4.869 18.927 1.00 12.18 281 LEU A CA 1
ATOM 4209 C C . LEU A 1 281 ? 17.460 -5.532 17.818 1.00 13.94 281 LEU A C 1
ATOM 4210 O O . LEU A 1 281 ? 18.032 -6.235 16.978 1.00 18.41 281 LEU A O 1
ATOM 4226 N N . ASP A 1 282 ? 16.134 -5.337 17.793 1.00 15.44 282 ASP A N 1
ATOM 4227 C CA . ASP A 1 282 ? 15.341 -5.735 16.635 1.00 19.96 282 ASP A CA 1
ATOM 4228 C C . ASP A 1 282 ? 15.773 -4.980 15.383 1.00 21.48 282 ASP A C 1
ATOM 4229 O O . ASP A 1 282 ? 15.813 -5.555 14.289 1.00 22.00 282 ASP A O 1
ATOM 4238 N N . TYR A 1 283 ? 16.084 -3.685 15.521 1.00 19.38 283 TYR A N 1
ATOM 4239 C CA . TYR A 1 283 ? 16.627 -2.931 14.391 1.00 20.29 283 TYR A CA 1
ATOM 4240 C C . TYR A 1 283 ? 17.912 -3.572 13.887 1.00 14.40 283 TYR A C 1
ATOM 4241 O O . TYR A 1 283 ? 18.082 -3.796 12.684 1.00 21.55 283 TYR A O 1
ATOM 4259 N N . VAL A 1 284 ? 18.833 -3.884 14.796 1.00 14.13 284 VAL A N 1
ATOM 4260 C CA . VAL A 1 284 ? 20.080 -4.541 14.408 1.00 17.92 284 VAL A CA 1
ATOM 4261 C C . VAL A 1 284 ? 19.791 -5.832 13.660 1.00 22.71 284 VAL A C 1
ATOM 4262 O O . VAL A 1 284 ? 20.412 -6.127 12.635 1.00 20.85 284 VAL A O 1
ATOM 4275 N N . LYS A 1 285 ? 18.837 -6.618 14.147 1.00 20.11 285 LYS A N 1
ATOM 4276 C CA . LYS A 1 285 ? 18.523 -7.872 13.471 1.00 26.13 285 LYS A CA 1
ATOM 4277 C C . LYS A 1 285 ? 17.984 -7.627 12.066 1.00 28.23 285 LYS A C 1
ATOM 4278 O O . LYS A 1 285 ? 18.263 -8.407 11.154 1.00 27.47 285 LYS A O 1
ATOM 4297 N N . SER A 1 286 ? 17.231 -6.541 11.869 1.00 24.63 286 SER A N 1
ATOM 4298 C CA . SER A 1 286 ? 16.702 -6.227 10.546 1.00 30.98 286 SER A CA 1
ATOM 4299 C C . SER A 1 286 ? 17.816 -5.900 9.564 1.00 38.86 286 SER A C 1
ATOM 4300 O O . SER A 1 286 ? 17.715 -6.215 8.372 1.00 38.73 286 SER A O 1
ATOM 4308 N N . VAL A 1 287 ? 18.878 -5.260 10.040 1.00 34.65 287 VAL A N 1
ATOM 4309 C CA . VAL A 1 287 ? 19.968 -4.812 9.175 1.00 31.64 287 VAL A CA 1
ATOM 4310 C C . VAL A 1 287 ? 21.019 -5.897 8.998 1.00 31.33 287 VAL A C 1
ATOM 4311 O O . VAL A 1 287 ? 21.470 -6.165 7.881 1.00 36.19 287 VAL A O 1
ATOM 4324 N N . ASP A 1 288 ? 21.416 -6.545 10.090 1.00 30.66 288 ASP A N 1
ATOM 4325 C CA . ASP A 1 288 ? 22.537 -7.476 10.093 1.00 33.17 288 ASP A CA 1
ATOM 4326 C C . ASP A 1 288 ? 22.119 -8.934 10.111 1.00 34.84 288 ASP A C 1
ATOM 4327 O O . ASP A 1 288 ? 22.991 -9.806 10.046 1.00 43.35 288 ASP A O 1
ATOM 4336 N N . GLU A 1 289 ? 20.831 -9.223 10.249 1.00 35.73 289 GLU A N 1
ATOM 4337 C CA . GLU A 1 289 ? 20.364 -10.602 10.280 1.00 45.72 289 GLU A CA 1
ATOM 4338 C C . GLU A 1 289 ? 21.151 -11.412 11.308 1.00 48.75 289 GLU A C 1
ATOM 4339 O O . GLU A 1 289 ? 21.499 -12.575 11.088 1.00 57.37 289 GLU A O 1
ATOM 4351 N N . ALA A 1 290 ? 21.431 -10.784 12.449 1.00 49.23 290 ALA A N 1
ATOM 4352 C CA . ALA A 1 290 ? 22.204 -11.405 13.514 1.00 52.68 290 ALA A CA 1
ATOM 4353 C C . ALA A 1 290 ? 21.806 -10.767 14.838 1.00 41.18 290 ALA A C 1
ATOM 4354 O O . ALA A 1 290 ? 21.267 -9.657 14.880 1.00 26.63 290 ALA A O 1
ATOM 4361 N N . SER A 1 291 ? 22.085 -11.483 15.925 1.00 43.54 291 SER A N 1
ATOM 4362 C CA . SER A 1 291 ? 21.601 -11.112 17.252 1.00 42.77 291 SER A CA 1
ATOM 4363 C C . SER A 1 291 ? 22.774 -11.060 18.218 1.00 30.43 291 SER A C 1
ATOM 4364 O O . SER A 1 291 ? 23.116 -12.065 18.855 1.00 27.22 291 SER A O 1
ATOM 4372 N N . PRO A 1 292 ? 23.410 -9.902 18.368 1.00 27.44 292 PRO A N 1
ATOM 4373 C CA . PRO A 1 292 ? 24.521 -9.807 19.321 1.00 25.51 292 PRO A CA 1
ATOM 4374 C C . PRO A 1 292 ? 24.040 -9.952 20.755 1.00 16.90 292 PRO A C 1
ATOM 4375 O O . PRO A 1 292 ? 22.948 -9.507 21.120 1.00 24.48 292 PRO A O 1
ATOM 4386 N N . ALA A 1 293 ? 24.875 -10.591 21.565 1.00 18.26 293 ALA A N 1
ATOM 4387 C CA . ALA A 1 293 ? 24.737 -10.506 23.008 1.00 17.92 293 ALA A CA 1
ATOM 4388 C C . ALA A 1 293 ? 24.948 -9.063 23.471 1.00 13.42 293 ALA A C 1
ATOM 4389 O O . ALA A 1 293 ? 25.575 -8.249 22.780 1.00 13.85 293 ALA A O 1
ATOM 4396 N N . TYR A 1 294 ? 24.434 -8.738 24.671 1.00 14.14 294 TYR A N 1
ATOM 4397 C CA . TYR A 1 294 ? 24.673 -7.396 25.199 1.00 15.11 294 TYR A CA 1
ATOM 4398 C C . TYR A 1 294 ? 26.167 -7.081 25.254 1.00 12.56 294 TYR A C 1
ATOM 4399 O O . TYR A 1 294 ? 26.582 -5.959 24.951 1.00 11.59 294 TYR A O 1
ATOM 4417 N N . THR A 1 295 ? 26.995 -8.051 25.657 1.00 13.70 295 THR A N 1
ATOM 4418 C CA . THR A 1 295 ? 28.434 -7.832 25.762 1.00 12.59 295 THR A CA 1
ATOM 4419 C C . THR A 1 295 ? 29.128 -7.708 24.410 1.00 15.30 295 THR A C 1
ATOM 4420 O O . THR A 1 295 ? 30.331 -7.417 24.377 1.00 14.59 295 THR A O 1
ATOM 4431 N N . ASP A 1 296 ? 28.411 -7.933 23.306 1.00 14.06 296 ASP A N 1
ATOM 4432 C CA . ASP A 1 296 ? 28.932 -7.738 21.957 1.00 11.88 296 ASP A CA 1
ATOM 4433 C C . ASP A 1 296 ? 28.688 -6.318 21.452 1.00 14.99 296 ASP A C 1
ATOM 4434 O O . ASP A 1 296 ? 29.053 -6.004 20.316 1.00 13.52 296 ASP A O 1
ATOM 4443 N N . LEU A 1 297 ? 28.069 -5.469 22.262 1.00 10.67 297 LEU A N 1
ATOM 4444 C CA . LEU A 1 297 ? 27.825 -4.068 21.964 1.00 9.72 297 LEU A CA 1
ATOM 4445 C C . LEU A 1 297 ? 28.814 -3.229 22.758 1.00 9.27 297 LEU A C 1
ATOM 4446 O O . LEU A 1 297 ? 29.243 -3.652 23.835 1.00 9.90 297 LEU A O 1
ATOM 4462 N N . PHE A 1 298 ? 29.151 -2.029 22.247 1.00 8.86 298 PHE A N 1
ATOM 4463 C CA . PHE A 1 298 ? 29.851 -1.033 23.058 1.00 8.41 298 PHE A CA 1
ATOM 4464 C C . PHE A 1 298 ? 28.824 -0.158 23.789 1.00 7.91 298 PHE A C 1
ATOM 4465 O O . PHE A 1 298 ? 27.632 -0.132 23.460 1.00 7.86 298 PHE A O 1
ATOM 4482 N N . TRP A 1 299 ? 29.295 0.498 24.843 1.00 7.62 299 TRP A N 1
ATOM 4483 C CA . TRP A 1 299 ? 28.430 1.124 25.842 1.00 7.44 299 TRP A CA 1
ATOM 4484 C C . TRP A 1 299 ? 28.872 2.555 26.077 1.00 9.52 299 TRP A C 1
ATOM 4485 O O . TRP A 1 299 ? 30.017 2.811 26.473 1.00 11.59 299 TRP A O 1
ATOM 4506 N N . VAL A 1 300 ? 27.949 3.484 25.834 1.00 8.12 300 VAL A N 1
ATOM 4507 C CA . VAL A 1 300 ? 28.128 4.909 26.096 1.00 6.97 300 VAL A CA 1
ATOM 4508 C C . VAL A 1 300 ? 27.038 5.318 27.073 1.00 7.74 300 VAL A C 1
ATOM 4509 O O . VAL A 1 300 ? 25.951 5.769 26.673 1.00 7.42 300 VAL A O 1
ATOM 4522 N N . VAL A 1 301 ? 27.287 5.156 28.367 1.00 6.68 301 VAL A N 1
ATOM 4523 C CA . VAL A 1 301 ? 26.247 5.243 29.380 1.00 7.18 301 VAL A CA 1
ATOM 4524 C C . VAL A 1 301 ? 26.463 6.490 30.218 1.00 7.12 301 VAL A C 1
ATOM 4525 O O . VAL A 1 301 ? 27.600 6.817 30.582 1.00 8.37 301 VAL A O 1
ATOM 4538 N N . HIS A 1 302 ? 25.376 7.182 30.521 1.00 7.39 302 HIS A N 1
ATOM 4539 C CA . HIS A 1 302 ? 25.433 8.276 31.476 1.00 8.34 302 HIS A CA 1
ATOM 4540 C C . HIS A 1 302 ? 25.953 7.752 32.815 1.00 7.88 302 HIS A C 1
ATOM 4541 O O . HIS A 1 302 ? 25.322 6.868 33.414 1.00 13.23 302 HIS A O 1
ATOM 4555 N N . PRO A 1 303 ? 27.071 8.262 33.319 1.00 10.16 303 PRO A N 1
ATOM 4556 C CA . PRO A 1 303 ? 27.558 7.782 34.635 1.00 14.58 303 PRO A CA 1
ATOM 4557 C C . PRO A 1 303 ? 26.824 8.431 35.802 1.00 16.64 303 PRO A C 1
ATOM 4558 O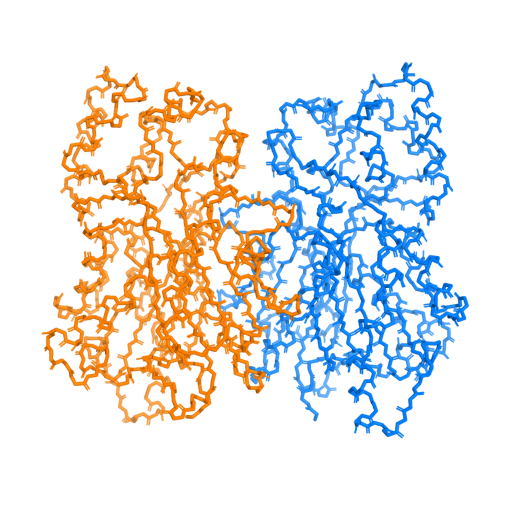 O . PRO A 1 303 ? 27.359 9.287 36.506 1.00 19.76 303 PRO A O 1
ATOM 4569 N N . GLY A 1 304 ? 25.569 8.038 36.015 1.00 14.00 304 GLY A N 1
ATOM 4570 C CA . GLY A 1 304 ? 24.778 8.689 37.049 1.00 13.70 304 GLY A CA 1
ATOM 4571 C C . GLY A 1 304 ? 25.359 8.462 38.429 1.00 16.36 304 GLY A C 1
ATOM 4572 O O . GLY A 1 304 ? 25.429 9.375 39.250 1.00 16.53 304 GLY A O 1
ATOM 4576 N N . GLY A 1 305 ? 25.773 7.238 38.697 1.00 13.57 305 GLY A N 1
ATOM 4577 C CA . GLY A 1 305 ? 26.538 6.905 39.863 1.00 15.87 305 GLY A CA 1
ATOM 4578 C C . GLY A 1 305 ? 27.009 5.482 39.688 1.00 17.90 305 GLY A C 1
ATOM 4579 O O . GLY A 1 305 ? 26.581 4.774 38.763 1.00 15.91 305 GLY A O 1
ATOM 4583 N N . PRO A 1 306 ? 27.900 5.036 40.568 1.00 12.11 306 PRO A N 1
ATOM 4584 C CA . PRO A 1 306 ? 28.478 3.688 40.404 1.00 12.45 306 PRO A CA 1
ATOM 4585 C C . PRO A 1 306 ? 27.476 2.547 40.501 1.00 13.21 306 PRO A C 1
ATOM 4586 O O . PRO A 1 306 ? 27.689 1.525 39.846 1.00 11.42 306 PRO A O 1
ATOM 4597 N N . ALA A 1 307 ? 26.404 2.684 41.282 1.00 13.66 307 ALA A N 1
ATOM 4598 C CA . ALA A 1 307 ? 25.450 1.592 41.449 1.00 14.29 307 ALA A CA 1
ATOM 4599 C C . ALA A 1 307 ? 24.679 1.317 40.165 1.00 15.39 307 ALA A C 1
ATOM 4600 O O . ALA A 1 307 ? 24.359 0.167 39.856 1.00 13.82 307 ALA A O 1
ATOM 4607 N N . ILE A 1 308 ? 24.339 2.364 39.423 1.00 14.73 308 ILE A N 1
ATOM 4608 C CA . ILE A 1 308 ? 23.661 2.158 38.154 1.00 13.73 308 ILE A CA 1
ATOM 4609 C C . ILE A 1 308 ? 24.541 1.318 37.246 1.00 13.55 308 ILE A C 1
ATOM 4610 O O . ILE A 1 308 ? 24.098 0.325 36.661 1.00 13.03 308 ILE A O 1
ATOM 4626 N N . LEU A 1 309 ? 25.823 1.671 37.164 1.00 10.20 309 LEU A N 1
ATOM 4627 C CA . LEU A 1 309 ? 26.715 0.985 36.246 1.00 12.00 309 LEU A CA 1
ATOM 4628 C C . LEU A 1 309 ? 26.930 -0.448 36.679 1.00 13.61 309 LEU A C 1
ATOM 4629 O O . LEU A 1 309 ? 26.886 -1.373 35.861 1.00 12.75 309 LEU A O 1
ATOM 4645 N N . ASP A 1 310 ? 27.168 -0.650 37.983 1.00 12.45 310 ASP A N 1
ATOM 4646 C CA . ASP A 1 310 ? 27.418 -1.992 38.479 1.00 10.96 310 ASP A CA 1
ATOM 4647 C C . ASP A 1 310 ? 26.209 -2.890 38.251 1.00 10.38 310 ASP A C 1
ATOM 4648 O O . ASP A 1 310 ? 26.359 -4.057 37.879 1.00 12.42 310 ASP A O 1
ATOM 4657 N N . GLN A 1 311 ? 25.005 -2.373 38.499 1.00 11.36 311 GLN A N 1
ATOM 4658 C CA . GLN A 1 311 ? 23.806 -3.200 38.401 1.00 10.35 311 GLN A CA 1
ATOM 4659 C C . GLN A 1 311 ? 23.419 -3.470 36.953 1.00 14.87 311 GLN A C 1
ATOM 4660 O O . GLN A 1 311 ? 22.975 -4.575 36.642 1.00 14.61 311 GLN A O 1
ATOM 4674 N N . VAL A 1 312 ? 23.657 -2.515 36.051 1.00 11.98 312 VAL A N 1
ATOM 4675 C CA . VAL A 1 312 ? 23.405 -2.767 34.634 1.00 13.11 312 VAL A CA 1
ATOM 4676 C C . VAL A 1 312 ? 24.413 -3.771 34.087 1.00 12.41 312 VAL A C 1
ATOM 4677 O O . VAL A 1 312 ? 24.052 -4.699 33.359 1.00 17.13 312 VAL A O 1
ATOM 4690 N N . GLU A 1 313 ? 25.696 -3.606 34.451 1.00 9.84 313 GLU A N 1
ATOM 4691 C CA . GLU A 1 313 ? 26.741 -4.533 34.036 1.00 11.72 313 GLU A CA 1
ATOM 4692 C C . GLU A 1 313 ? 26.418 -5.957 34.452 1.00 18.29 313 GLU A C 1
ATOM 4693 O O . GLU A 1 313 ? 26.562 -6.902 33.662 1.00 15.63 313 GLU A O 1
ATOM 4705 N N . ALA A 1 314 ? 25.990 -6.141 35.704 1.00 11.85 314 ALA A N 1
ATOM 4706 C CA . ALA A 1 314 ? 25.666 -7.482 36.166 1.00 14.38 314 ALA A CA 1
ATOM 4707 C C . ALA A 1 314 ? 24.416 -8.029 35.476 1.00 12.39 314 ALA A C 1
ATOM 4708 O O . ALA A 1 314 ? 24.373 -9.201 35.106 1.00 17.60 314 ALA A O 1
ATOM 4715 N N . LYS A 1 315 ? 23.383 -7.210 35.300 1.00 11.45 315 LYS A N 1
ATOM 4716 C CA . LYS A 1 315 ? 22.137 -7.707 34.725 1.00 14.22 315 LYS A CA 1
ATOM 4717 C C . LYS A 1 315 ? 22.353 -8.193 33.300 1.00 16.92 315 LYS A C 1
ATOM 4718 O O . LYS A 1 315 ? 21.848 -9.258 32.906 1.00 18.29 315 LYS A O 1
ATOM 4737 N N . LEU A 1 316 ? 23.111 -7.426 32.518 1.00 15.08 316 LEU A N 1
ATOM 4738 C CA . LEU A 1 316 ? 23.347 -7.709 31.111 1.00 19.69 316 LEU A CA 1
ATOM 4739 C C . LEU A 1 316 ? 24.559 -8.595 30.892 1.00 17.69 316 LEU A C 1
ATOM 4740 O O . LEU A 1 316 ? 24.880 -8.914 29.740 1.00 18.36 316 LEU A O 1
ATOM 4756 N N . LYS A 1 317 ? 25.247 -9.001 31.958 1.00 15.53 317 LYS A N 1
ATOM 4757 C CA . LYS A 1 317 ? 26.385 -9.909 31.859 1.00 12.87 317 LYS A CA 1
ATOM 4758 C C . LYS A 1 317 ? 27.481 -9.355 30.947 1.00 15.79 317 LYS A C 1
ATOM 4759 O O . LYS A 1 317 ? 28.064 -10.063 30.115 1.00 18.40 317 LYS A O 1
ATOM 4778 N N . LEU A 1 318 ? 27.796 -8.088 31.140 1.00 13.04 318 LEU A N 1
ATOM 4779 C CA . LEU A 1 318 ? 28.820 -7.450 30.333 1.00 13.58 318 LEU A CA 1
ATOM 4780 C C . LEU A 1 318 ? 30.207 -7.802 30.830 1.00 14.92 318 LEU A C 1
ATOM 4781 O O . LEU A 1 318 ? 30.456 -7.834 32.038 1.00 17.11 318 LEU A O 1
ATOM 4797 N N . ASP A 1 319 ? 31.113 -8.024 29.891 1.00 13.99 319 ASP A N 1
ATOM 4798 C CA . ASP A 1 319 ? 32.531 -8.044 30.217 1.00 15.51 319 ASP A CA 1
ATOM 4799 C C . ASP A 1 319 ? 32.903 -6.733 30.895 1.00 13.23 319 ASP A C 1
ATOM 4800 O O . ASP A 1 319 ? 32.416 -5.667 30.521 1.00 12.69 319 ASP A O 1
ATOM 4809 N N . LYS A 1 320 ? 33.770 -6.815 31.902 1.00 16.74 320 LYS A N 1
ATOM 4810 C CA . LYS A 1 320 ? 34.021 -5.650 32.740 1.00 15.41 320 LYS A CA 1
ATOM 4811 C C . LYS A 1 320 ? 34.592 -4.478 31.955 1.00 14.82 320 LYS A C 1
ATOM 4812 O O . LYS A 1 320 ? 34.454 -3.326 32.382 1.00 18.98 320 LYS A O 1
ATOM 4831 N N . ASP A 1 321 ? 35.228 -4.733 30.811 1.00 13.92 321 ASP A N 1
ATOM 4832 C CA . ASP A 1 321 ? 35.791 -3.618 30.068 1.00 10.92 321 ASP A CA 1
ATOM 4833 C C . ASP A 1 321 ? 34.716 -2.778 29.377 1.00 10.78 321 ASP A C 1
ATOM 4834 O O . ASP A 1 321 ? 34.997 -1.637 28.984 1.00 11.13 321 ASP A O 1
ATOM 4843 N N . ARG A 1 322 ? 33.491 -3.299 29.208 1.00 11.60 322 ARG A N 1
ATOM 4844 C CA . ARG A 1 322 ? 32.503 -2.565 28.422 1.00 11.49 322 ARG A CA 1
ATOM 4845 C C . ARG A 1 322 ? 32.116 -1.248 29.081 1.00 8.48 322 ARG A C 1
ATOM 4846 O O . ARG A 1 322 ? 31.880 -0.247 28.399 1.00 10.98 322 ARG A O 1
ATOM 4867 N N . MET A 1 323 ? 32.049 -1.220 30.401 1.00 8.51 323 MET A N 1
ATOM 4868 C CA . MET A 1 323 ? 31.729 0.016 31.097 1.00 8.43 323 MET A CA 1
ATOM 4869 C C . MET A 1 323 ? 32.948 0.898 31.346 1.00 8.48 323 MET A C 1
ATOM 4870 O O . MET A 1 323 ? 32.833 1.900 32.058 1.00 8.95 323 MET A O 1
ATOM 4884 N N . GLN A 1 324 ? 34.125 0.555 30.811 1.00 8.78 324 GLN A N 1
ATOM 4885 C CA . GLN A 1 324 ? 35.330 1.281 31.211 1.00 8.39 324 GLN A CA 1
ATOM 4886 C C . GLN A 1 324 ? 35.326 2.738 30.755 1.00 8.14 324 GLN A C 1
ATOM 4887 O O . GLN A 1 324 ? 35.724 3.628 31.520 1.00 8.47 324 GLN A O 1
ATOM 4901 N N . ALA A 1 325 ? 34.889 3.026 29.518 1.00 8.28 325 ALA A N 1
ATOM 4902 C CA . ALA A 1 325 ? 34.864 4.418 29.076 1.00 8.23 325 ALA A CA 1
ATOM 4903 C C . ALA A 1 325 ? 33.982 5.252 29.990 1.00 8.43 325 ALA A C 1
ATOM 4904 O O . ALA A 1 325 ? 34.362 6.361 30.390 1.00 7.95 325 ALA A O 1
ATOM 4911 N N . THR A 1 326 ? 32.819 4.697 30.369 1.00 6.91 326 THR A N 1
ATOM 4912 C CA . THR A 1 326 ? 31.886 5.366 31.276 1.00 6.68 326 THR A CA 1
ATOM 4913 C C . THR A 1 326 ? 32.518 5.584 32.642 1.00 7.76 326 THR A C 1
ATOM 4914 O O . THR A 1 326 ? 32.433 6.674 33.227 1.00 8.09 326 THR A O 1
ATOM 4925 N N . ARG A 1 327 ? 33.168 4.559 33.173 1.00 7.84 327 ARG A N 1
ATOM 4926 C CA . ARG A 1 327 ? 33.790 4.668 34.486 1.00 8.75 327 ARG A CA 1
ATOM 4927 C C . ARG A 1 327 ? 34.981 5.615 34.480 1.00 7.68 327 ARG A C 1
ATOM 4928 O O . ARG A 1 327 ? 35.251 6.264 35.501 1.00 8.75 327 ARG A O 1
ATOM 4949 N N . ASP A 1 328 ? 35.687 5.726 33.349 1.00 8.26 328 ASP A N 1
ATOM 4950 C CA . ASP A 1 328 ? 36.802 6.660 33.249 1.00 11.69 328 ASP A CA 1
ATOM 4951 C C . ASP A 1 328 ? 36.324 8.103 33.367 1.00 8.32 328 ASP A C 1
ATOM 4952 O O . ASP A 1 328 ? 36.993 8.932 33.994 1.00 10.68 328 ASP A O 1
ATOM 4961 N N . VAL A 1 329 ? 35.196 8.429 32.735 1.00 7.10 329 VAL A N 1
ATOM 4962 C CA . VAL A 1 329 ? 34.635 9.774 32.837 1.00 6.88 329 VAL A CA 1
ATOM 4963 C C . VAL A 1 329 ? 34.178 10.049 34.262 1.00 6.98 329 VAL A C 1
ATOM 4964 O O . VAL A 1 329 ? 34.463 11.112 34.821 1.00 7.16 329 VAL A O 1
ATOM 4977 N N . LEU A 1 330 ? 33.454 9.105 34.868 1.00 7.05 330 LEU A N 1
ATOM 4978 C CA . LEU A 1 330 ? 33.040 9.265 36.265 1.00 8.07 330 LEU A CA 1
ATOM 4979 C C . LEU A 1 330 ? 34.246 9.529 37.153 1.00 7.94 330 LEU A C 1
ATOM 4980 O O . LEU A 1 330 ? 34.219 10.390 38.036 1.00 7.80 330 LEU A O 1
ATOM 4996 N N . ALA A 1 331 ? 35.320 8.777 36.940 1.00 7.87 331 ALA A N 1
ATOM 4997 C CA . ALA A 1 331 ? 36.486 8.912 37.785 1.00 8.39 331 ALA A CA 1
ATOM 4998 C C . ALA A 1 331 ? 37.096 10.301 37.682 1.00 8.47 331 ALA A C 1
ATOM 4999 O O . ALA A 1 331 ? 37.492 10.886 38.694 1.00 8.85 331 ALA A O 1
ATOM 5006 N N . GLN A 1 332 ? 37.193 10.839 36.469 1.00 8.34 332 GLN A N 1
ATOM 5007 C CA . GLN A 1 332 ? 37.919 12.088 36.276 1.00 8.37 332 GLN A CA 1
ATOM 5008 C C . GLN A 1 332 ? 37.066 13.338 36.435 1.00 8.19 332 GLN A C 1
ATOM 5009 O O . GLN A 1 332 ? 37.625 14.420 36.653 1.00 8.97 332 GLN A O 1
ATOM 5023 N N . TYR A 1 333 ? 35.752 13.223 36.291 1.00 7.78 333 TYR A N 1
ATOM 5024 C CA . TYR A 1 333 ? 34.899 14.398 36.234 1.00 10.47 333 TYR A CA 1
ATOM 5025 C C . TYR A 1 333 ? 33.648 14.327 37.082 1.00 9.62 333 TYR A C 1
ATOM 5026 O O . TYR A 1 333 ? 32.971 15.351 37.220 1.00 8.55 333 TYR A O 1
ATOM 5044 N N . GLY A 1 334 ? 33.281 13.169 37.604 1.00 7.52 334 GLY A N 1
ATOM 5045 C CA . GLY A 1 334 ? 31.998 13.056 38.286 1.00 8.29 334 GLY A CA 1
ATOM 5046 C C . GLY A 1 334 ? 30.833 13.012 37.318 1.00 8.17 334 GLY A C 1
ATOM 5047 O O . GLY A 1 334 ? 30.980 12.805 36.118 1.00 7.25 334 GLY A O 1
ATOM 5051 N N . ASN A 1 335 ? 29.637 13.157 37.891 1.00 7.97 335 ASN A N 1
ATOM 5052 C CA . ASN A 1 335 ? 28.390 13.161 37.122 1.00 6.78 335 ASN A CA 1
ATOM 5053 C C . ASN A 1 335 ? 28.131 14.592 36.680 1.00 7.62 335 ASN A C 1
ATOM 5054 O O . ASN A 1 335 ? 27.699 15.430 37.480 1.00 8.35 335 ASN A O 1
ATOM 5065 N N . MET A 1 336 ? 28.417 14.900 35.411 1.00 6.52 336 MET A N 1
ATOM 5066 C CA . MET A 1 336 ? 28.220 16.254 34.905 1.00 8.78 336 MET A CA 1
ATOM 5067 C C . MET A 1 336 ? 26.847 16.423 34.248 1.00 13.01 336 MET A C 1
ATOM 5068 O O . MET A 1 336 ? 26.696 17.201 33.299 1.00 9.00 336 MET A O 1
ATOM 5082 N N . SER A 1 337 ? 25.842 15.682 34.717 1.00 7.79 337 SER A N 1
ATOM 5083 C CA . SER A 1 337 ? 24.437 15.835 34.285 1.00 6.27 337 SER A CA 1
ATOM 5084 C C . SER A 1 337 ? 24.392 15.723 32.757 1.00 10.40 337 SER A C 1
ATOM 5085 O O . SER A 1 337 ? 25.006 14.798 32.213 1.00 10.24 337 SER A O 1
ATOM 5093 N N . SER A 1 338 ? 23.743 16.648 32.036 1.00 8.26 338 SER A N 1
ATOM 5094 C CA . SER A 1 338 ? 23.484 16.438 30.614 1.00 12.72 338 SER A CA 1
ATOM 5095 C C . SER A 1 338 ? 24.753 16.257 29.793 1.00 10.15 338 SER A C 1
ATOM 5096 O O . SER A 1 338 ? 24.747 15.516 28.799 1.00 12.69 338 SER A O 1
ATOM 5104 N N . ALA A 1 339 ? 25.861 16.905 30.180 1.00 7.90 339 ALA A N 1
ATOM 5105 C CA . ALA A 1 339 ? 27.062 16.813 29.361 1.00 7.38 339 ALA A CA 1
ATOM 5106 C C . ALA A 1 339 ? 27.777 15.466 29.500 1.00 7.43 339 ALA A C 1
ATOM 5107 O O . ALA A 1 339 ? 28.551 15.100 28.612 1.00 7.71 339 ALA A O 1
ATOM 5114 N N . CYS A 1 340 ? 27.522 14.716 30.581 1.00 6.93 340 CYS A N 1
ATOM 5115 C CA . CYS A 1 340 ? 28.391 13.605 30.962 1.00 8.27 340 CYS A CA 1
ATOM 5116 C C . CYS A 1 340 ? 28.463 12.510 29.879 1.00 7.10 340 CYS A C 1
ATOM 5117 O O . CYS A 1 340 ? 29.550 12.014 29.553 1.00 7.07 340 CYS A O 1
ATOM 5125 N N . VAL A 1 341 ? 27.323 12.098 29.331 1.00 6.52 341 VAL A N 1
ATOM 5126 C CA . VAL A 1 341 ? 27.335 11.015 28.344 1.00 6.62 341 VAL A CA 1
ATOM 5127 C C . VAL A 1 341 ? 28.086 11.401 27.077 1.00 5.97 341 VAL A C 1
ATOM 5128 O O . VAL A 1 341 ? 28.638 10.525 26.403 1.00 7.82 341 VAL A O 1
ATOM 5141 N N . LEU A 1 342 ? 28.154 12.688 26.744 1.00 5.65 342 LEU A N 1
ATOM 5142 C CA . LEU A 1 342 ? 28.936 13.156 25.604 1.00 5.80 342 LEU A CA 1
ATOM 5143 C C . LEU A 1 342 ? 30.436 13.112 25.889 1.00 5.83 342 LEU A C 1
ATOM 5144 O O . LEU A 1 342 ? 31.234 12.847 24.983 1.00 6.55 342 LEU A O 1
ATOM 5160 N N . PHE A 1 343 ? 30.842 13.328 27.141 1.00 5.85 343 PHE A N 1
ATOM 5161 C CA . PHE A 1 343 ? 32.223 13.019 27.516 1.00 6.04 343 PHE A CA 1
ATOM 5162 C C . PHE A 1 343 ? 32.528 11.540 27.306 1.00 6.07 343 PHE A C 1
ATOM 5163 O O . PHE A 1 343 ? 33.648 11.169 26.936 1.00 6.75 343 PHE A O 1
ATOM 5180 N N . VAL A 1 344 ? 31.583 10.666 27.641 1.00 6.01 344 VAL A N 1
ATOM 5181 C CA . VAL A 1 344 ? 31.808 9.239 27.469 1.00 6.03 344 VAL A CA 1
ATOM 5182 C C . VAL A 1 344 ? 31.963 8.916 25.995 1.00 8.74 344 VAL A C 1
ATOM 5183 O O . VAL A 1 344 ? 32.796 8.091 25.617 1.00 7.97 344 VAL A O 1
ATOM 5196 N N . LEU A 1 345 ? 31.167 9.563 25.139 1.00 6.01 345 LEU A N 1
ATOM 5197 C CA . LEU A 1 345 ? 31.323 9.368 23.703 1.00 6.17 345 LEU A CA 1
ATOM 5198 C C . LEU A 1 345 ? 32.735 9.742 23.256 1.00 10.11 345 LEU A C 1
ATOM 5199 O O . LEU A 1 345 ? 33.369 9.024 22.468 1.00 7.94 345 LEU A O 1
ATOM 5215 N N . ASP A 1 346 ? 33.251 10.867 23.757 1.00 7.44 346 ASP A N 1
ATOM 5216 C CA . ASP A 1 346 ? 34.613 11.272 23.415 1.00 6.74 346 ASP A CA 1
ATOM 5217 C C . ASP A 1 346 ? 35.625 10.263 23.936 1.00 6.95 346 ASP A C 1
ATOM 5218 O O . ASP A 1 346 ? 36.580 9.905 23.229 1.00 7.94 346 ASP A O 1
ATOM 5227 N N . GLN A 1 347 ? 35.422 9.780 25.167 1.00 7.68 347 GLN A N 1
ATOM 5228 C CA . GLN A 1 347 ? 36.350 8.824 25.756 1.00 7.51 347 GLN A CA 1
ATOM 5229 C C . GLN A 1 347 ? 36.337 7.485 25.019 1.00 7.28 347 GLN A C 1
ATOM 5230 O O . GLN A 1 347 ? 37.376 6.816 24.922 1.00 8.09 347 GLN A O 1
ATOM 5244 N N . MET A 1 348 ? 35.172 7.064 24.521 1.00 7.07 348 MET A N 1
ATOM 5245 C CA . MET A 1 348 ? 35.094 5.862 23.692 1.00 7.32 348 MET A CA 1
ATOM 5246 C C . MET A 1 348 ? 35.997 6.002 22.475 1.00 7.73 348 MET A C 1
ATOM 5247 O O . MET A 1 348 ? 36.838 5.135 22.203 1.00 8.34 348 MET A O 1
ATOM 5261 N N . ARG A 1 349 ? 35.904 7.135 21.780 1.00 9.64 349 ARG A N 1
ATOM 5262 C CA . ARG A 1 349 ? 36.765 7.387 20.622 1.00 7.98 349 ARG A CA 1
ATOM 5263 C C . ARG A 1 349 ? 38.247 7.506 21.015 1.00 8.34 349 ARG A C 1
ATOM 5264 O O . ARG A 1 349 ? 39.126 7.024 20.292 1.00 8.83 349 ARG A O 1
ATOM 5285 N N . LYS A 1 350 ? 38.541 8.153 22.142 1.00 8.18 350 LYS A N 1
ATOM 5286 C CA . LYS A 1 350 ? 39.920 8.309 22.597 1.00 9.39 350 LYS A CA 1
ATOM 5287 C C . LYS A 1 350 ? 40.560 6.961 22.889 1.00 10.36 350 LYS A C 1
ATOM 5288 O O . LYS A 1 350 ? 41.707 6.706 22.487 1.00 9.78 350 LYS A O 1
ATOM 5307 N N . ARG A 1 351 ? 39.856 6.092 23.614 1.00 8.72 351 ARG A N 1
ATOM 5308 C CA . ARG A 1 351 ? 40.421 4.783 23.903 1.00 10.06 351 ARG A CA 1
ATOM 5309 C C . ARG A 1 351 ? 40.563 3.945 22.628 1.00 11.02 351 ARG A C 1
ATOM 5310 O O . ARG A 1 351 ? 41.496 3.149 22.533 1.00 12.37 351 ARG A O 1
ATOM 5331 N N . SER A 1 352 ? 39.726 4.176 21.612 1.00 9.32 352 SER A N 1
ATOM 5332 C CA . SER A 1 352 ? 39.874 3.440 20.357 1.00 9.77 352 SER A CA 1
ATOM 5333 C C . SER A 1 352 ? 41.204 3.755 19.667 1.00 15.90 352 SER A C 1
ATOM 5334 O O . SER A 1 352 ? 41.794 2.878 19.025 1.00 13.81 352 SER A O 1
ATOM 5342 N N . VAL A 1 353 ? 41.688 4.989 19.797 1.00 11.68 353 VAL A N 1
ATOM 5343 C CA . VAL A 1 353 ? 43.000 5.352 19.272 1.00 10.89 353 VAL A CA 1
ATOM 5344 C C . VAL A 1 353 ? 44.103 4.766 20.148 1.00 11.26 353 VAL A C 1
ATOM 5345 O O . VAL A 1 353 ? 45.005 4.080 19.669 1.00 13.05 353 VAL A O 1
ATOM 5358 N N . GLU A 1 354 ? 44.015 4.979 21.458 1.00 12.57 354 GLU A N 1
ATOM 5359 C CA . GLU A 1 354 ? 45.129 4.599 22.322 1.00 13.37 354 GLU A CA 1
ATOM 5360 C C . GLU A 1 354 ? 45.235 3.089 22.509 1.00 16.58 354 GLU A C 1
ATOM 5361 O O . GLU A 1 354 ? 46.334 2.573 22.745 1.00 17.85 354 GLU A O 1
ATOM 5373 N N . LEU A 1 355 ? 44.122 2.366 22.445 1.00 14.79 355 LEU A N 1
ATOM 5374 C CA . LEU A 1 355 ? 44.141 0.922 22.619 1.00 11.95 355 LEU A CA 1
ATOM 5375 C C . LEU A 1 355 ? 44.142 0.193 21.289 1.00 15.20 355 LEU A C 1
ATOM 5376 O O . LEU A 1 355 ? 44.030 -1.034 21.260 1.00 19.07 355 LEU A O 1
ATOM 5392 N N . ASN A 1 356 ? 44.339 0.920 20.199 1.00 14.39 356 ASN A N 1
ATOM 5393 C CA . ASN A 1 356 ? 44.426 0.355 18.861 1.00 16.75 356 ASN A CA 1
ATOM 5394 C C . ASN A 1 356 ? 43.230 -0.548 18.559 1.00 19.59 356 ASN A C 1
ATOM 5395 O O . ASN A 1 356 ? 43.373 -1.714 18.193 1.00 21.61 356 ASN A O 1
ATOM 5406 N N . LYS A 1 357 ? 42.036 0.018 18.680 1.00 16.13 357 LYS A N 1
ATOM 5407 C CA . LYS A 1 357 ? 40.824 -0.733 18.398 1.00 16.38 357 LYS A CA 1
ATOM 5408 C C . LYS A 1 357 ? 40.469 -0.610 16.924 1.00 18.75 357 LYS A C 1
ATOM 5409 O O . LYS A 1 357 ? 40.811 0.374 16.257 1.00 16.27 357 LYS A O 1
ATOM 5428 N N . ASP A 1 358 ? 39.767 -1.629 16.420 1.00 15.16 358 ASP A N 1
ATOM 5429 C CA . ASP A 1 358 ? 39.408 -1.718 15.011 1.00 17.69 358 ASP A CA 1
ATOM 5430 C C . ASP A 1 358 ? 38.271 -0.784 14.611 1.00 14.05 358 ASP A C 1
ATOM 5431 O O . ASP A 1 358 ? 38.053 -0.563 13.416 1.00 14.54 358 ASP A O 1
ATOM 5440 N N . THR A 1 359 ? 37.508 -0.278 15.562 1.00 11.50 359 THR A N 1
ATOM 5441 C CA . THR A 1 359 ? 36.466 0.707 15.307 1.00 10.83 359 THR A CA 1
ATOM 5442 C C . THR A 1 359 ? 36.510 1.736 16.429 1.00 12.13 359 THR A C 1
ATOM 5443 O O . THR A 1 359 ? 37.133 1.510 17.470 1.00 11.60 359 THR A O 1
ATOM 5454 N N . THR A 1 360 ? 35.760 2.840 16.258 1.00 10.19 360 THR A N 1
ATOM 5455 C CA . THR A 1 360 ? 35.685 3.879 17.280 1.00 9.45 360 THR A CA 1
ATOM 5456 C C . THR A 1 360 ? 34.886 3.448 18.506 1.00 8.71 360 THR A C 1
ATOM 5457 O O . THR A 1 360 ? 34.917 4.150 19.522 1.00 9.84 360 THR A O 1
ATOM 5468 N N . GLY A 1 361 ? 34.135 2.343 18.422 1.00 8.89 361 GLY A N 1
ATOM 5469 C CA . GLY A 1 361 ? 33.373 1.809 19.546 1.00 8.60 361 GLY A CA 1
ATOM 5470 C C . GLY A 1 361 ? 33.966 0.525 20.113 1.00 9.71 361 GLY A C 1
ATOM 5471 O O . GLY A 1 361 ? 33.377 -0.556 20.037 1.00 11.66 361 GLY A O 1
ATOM 5475 N N . ASP A 1 362 ? 35.161 0.646 20.678 1.00 9.11 362 ASP A N 1
ATOM 5476 C CA . ASP A 1 362 ? 35.826 -0.464 21.363 1.00 9.54 362 ASP A CA 1
ATOM 5477 C C . ASP A 1 362 ? 36.039 -1.675 20.451 1.00 13.82 362 ASP A C 1
ATOM 5478 O O . ASP A 1 362 ? 36.114 -2.816 20.921 1.00 12.98 362 ASP A O 1
ATOM 5487 N N . GLY A 1 363 ? 36.171 -1.443 19.139 1.00 11.74 363 GLY A N 1
ATOM 5488 C CA . GLY A 1 363 ? 36.341 -2.515 18.175 1.00 11.17 363 GLY A CA 1
ATOM 5489 C C . GLY A 1 363 ? 35.061 -3.220 17.768 1.00 15.23 363 GLY A C 1
ATOM 5490 O O . GLY A 1 363 ? 35.119 -4.157 16.960 1.00 14.54 363 GLY A O 1
ATOM 5494 N N . LEU A 1 364 ? 33.915 -2.801 18.290 1.00 10.70 364 LEU A N 1
ATOM 5495 C CA . LEU A 1 364 ? 32.630 -3.439 18.048 1.00 10.94 364 LEU A CA 1
ATOM 5496 C C . LEU A 1 364 ? 31.848 -2.594 17.044 1.00 12.28 364 LEU A C 1
ATOM 5497 O O . LEU A 1 364 ? 32.171 -1.429 16.795 1.00 11.09 364 LEU A O 1
ATOM 5513 N N . LYS A 1 365 ? 30.815 -3.194 16.469 1.00 10.87 365 LYS A N 1
ATOM 5514 C CA . LYS A 1 365 ? 30.065 -2.529 15.406 1.00 10.90 365 LYS A CA 1
ATOM 5515 C C . LYS A 1 365 ? 28.953 -1.655 15.964 1.00 10.70 365 LYS A C 1
ATOM 5516 O O . LYS A 1 365 ? 28.825 -0.476 15.602 1.00 10.45 365 LYS A O 1
ATOM 5535 N N . TRP A 1 366 ? 28.153 -2.218 16.852 1.00 10.52 366 TRP A N 1
ATOM 5536 C CA . TRP A 1 366 ? 26.971 -1.571 17.368 1.00 9.63 366 TRP A CA 1
ATOM 5537 C C . TRP A 1 366 ? 27.123 -1.229 18.843 1.00 10.50 366 TRP A C 1
ATOM 5538 O O . TRP A 1 366 ? 27.731 -1.971 19.632 1.00 9.69 366 TRP A O 1
ATOM 5559 N N . GLY A 1 367 ? 26.561 -0.080 19.205 1.00 8.58 367 GLY A N 1
ATOM 5560 C CA . GLY A 1 367 ? 26.675 0.433 20.550 1.00 8.11 367 GLY A CA 1
ATOM 5561 C C . GLY A 1 367 ? 25.381 1.065 21.019 1.00 8.04 367 GLY A C 1
ATOM 5562 O O . GLY A 1 367 ? 24.501 1.425 20.225 1.00 7.87 367 GLY A O 1
ATOM 5566 N N . VAL A 1 368 ? 25.284 1.199 22.342 1.00 7.53 368 VAL A N 1
ATOM 5567 C CA . VAL A 1 368 ? 24.103 1.719 23.017 1.00 8.63 368 VAL A CA 1
ATOM 5568 C C . VAL A 1 368 ? 24.504 2.975 23.773 1.00 9.29 368 VAL A C 1
ATOM 5569 O O . VAL A 1 368 ? 25.476 2.971 24.539 1.00 9.48 368 VAL A O 1
ATOM 5582 N N . MET A 1 369 ? 23.771 4.051 23.544 1.00 8.24 369 MET A N 1
ATOM 5583 C CA . MET A 1 369 ? 23.940 5.274 24.304 1.00 9.00 369 MET A CA 1
ATOM 5584 C C . MET A 1 369 ? 22.716 5.412 25.191 1.00 8.07 369 MET A C 1
ATOM 5585 O O . MET A 1 369 ? 21.592 5.319 24.703 1.00 8.43 369 MET A O 1
ATOM 5599 N N . LEU A 1 370 ? 22.926 5.652 26.484 1.00 6.17 370 LEU A N 1
ATOM 5600 C CA . LEU A 1 370 ? 21.842 5.707 27.452 1.00 8.16 370 LEU A CA 1
ATOM 5601 C C . LEU A 1 370 ? 21.959 6.984 28.274 1.00 8.34 370 LEU A C 1
ATOM 5602 O O . LEU A 1 370 ? 23.031 7.282 28.809 1.00 9.45 370 LEU A O 1
ATOM 5618 N N . GLY A 1 371 ? 20.866 7.735 28.354 1.00 7.36 371 GLY A N 1
ATOM 5619 C CA . GLY A 1 371 ? 20.706 8.771 29.354 1.00 7.16 371 GLY A CA 1
ATOM 5620 C C . GLY A 1 371 ? 19.546 8.449 30.278 1.00 7.15 371 GLY A C 1
ATOM 5621 O O . GLY A 1 371 ? 18.600 7.779 29.888 1.00 8.44 371 GLY A O 1
ATOM 5625 N N . PHE A 1 372 ? 19.617 8.960 31.506 1.00 9.42 372 PHE A N 1
ATOM 5626 C CA . PHE A 1 372 ? 18.625 8.666 32.530 1.00 10.26 372 PHE A CA 1
ATOM 5627 C C . PHE A 1 372 ? 18.216 9.971 33.195 1.00 10.00 372 PHE A C 1
ATOM 5628 O O . PHE A 1 372 ? 19.077 10.794 33.512 1.00 10.88 372 PHE A O 1
ATOM 5645 N N . GLY A 1 373 ? 16.942 10.141 33.464 1.00 9.30 373 GLY A N 1
ATOM 5646 C CA . GLY A 1 373 ? 16.500 11.336 34.153 1.00 11.87 373 GLY A CA 1
ATOM 5647 C C . GLY A 1 373 ? 15.149 11.202 34.809 1.00 9.47 373 GLY A C 1
ATOM 5648 O O . GLY A 1 373 ? 14.533 10.130 34.833 1.00 9.53 373 GLY A O 1
ATOM 5652 N N . PRO A 1 374 ? 14.650 12.314 35.360 1.00 10.80 374 PRO A N 1
ATOM 5653 C CA . PRO A 1 374 ? 13.355 12.293 36.048 1.00 9.64 374 PRO A CA 1
ATOM 5654 C C . PRO A 1 374 ? 12.229 11.728 35.178 1.00 10.12 374 PRO A C 1
ATOM 5655 O O . PRO A 1 374 ? 12.143 11.992 33.969 1.00 11.22 374 PRO A O 1
ATOM 5666 N N . GLY A 1 375 ? 11.367 10.933 35.803 1.00 10.57 375 GLY A N 1
ATOM 5667 C CA . GLY A 1 375 ? 10.292 10.281 35.077 1.00 10.90 375 GLY A CA 1
ATOM 5668 C C . GLY A 1 375 ? 9.762 9.052 35.788 1.00 9.50 375 GLY A C 1
ATOM 5669 O O . GLY A 1 375 ? 8.601 9.032 36.193 1.00 11.52 375 GLY A O 1
ATOM 5673 N N . LEU A 1 376 ? 10.562 8.002 35.934 1.00 9.31 376 LEU A N 1
ATOM 5674 C CA . LEU A 1 376 ? 11.941 7.901 35.451 1.00 11.29 376 LEU A CA 1
ATOM 5675 C C . LEU A 1 376 ? 11.993 7.729 33.948 1.00 8.48 376 LEU A C 1
ATOM 5676 O O . LEU A 1 376 ? 11.344 6.853 33.410 1.00 11.55 376 LEU A O 1
ATOM 5692 N N . THR A 1 377 ? 12.731 8.586 33.269 1.00 8.05 377 THR A N 1
ATOM 5693 C CA . THR A 1 377 ? 12.842 8.568 31.817 1.00 7.85 377 THR A CA 1
ATOM 5694 C C . THR A 1 377 ? 14.188 8.002 31.415 1.00 9.70 377 THR A C 1
ATOM 5695 O O . THR A 1 377 ? 15.201 8.350 32.007 1.00 8.68 377 THR A O 1
ATOM 5706 N N . VAL A 1 378 ? 14.188 7.110 30.422 1.00 10.24 378 VAL A N 1
ATOM 5707 C CA . VAL A 1 378 ? 15.414 6.615 29.810 1.00 7.20 378 VAL A CA 1
ATOM 5708 C C . VAL A 1 378 ? 15.414 7.022 28.345 1.00 7.11 378 VAL A C 1
ATOM 5709 O O . VAL A 1 378 ? 14.432 6.793 27.629 1.00 8.90 378 VAL A O 1
ATOM 5722 N N . GLU A 1 379 ? 16.503 7.630 27.899 1.00 7.56 379 GLU A N 1
ATOM 5723 C CA . GLU A 1 379 ? 16.766 7.882 26.493 1.00 7.46 379 GLU A CA 1
ATOM 5724 C C . GLU A 1 379 ? 17.719 6.812 26.005 1.00 6.90 379 GLU A C 1
ATOM 5725 O O . GLU A 1 379 ? 18.755 6.582 26.639 1.00 8.03 379 GLU A O 1
ATOM 5737 N N . THR A 1 380 ? 17.390 6.177 24.878 1.00 9.35 380 THR A N 1
ATOM 5738 C CA . THR A 1 380 ? 18.189 5.099 24.317 1.00 7.21 380 THR A CA 1
ATOM 5739 C C . THR A 1 380 ? 18.491 5.461 22.879 1.00 10.39 380 THR A C 1
ATOM 5740 O O . THR A 1 380 ? 17.570 5.796 22.131 1.00 11.99 380 THR A O 1
ATOM 5751 N N . LEU A 1 381 ? 19.756 5.416 22.489 1.00 7.46 381 LEU A N 1
ATOM 5752 C CA . LEU A 1 381 ? 20.141 5.548 21.092 1.00 7.32 381 LEU A CA 1
ATOM 5753 C C . LEU A 1 381 ? 21.021 4.376 20.681 1.00 9.78 381 LEU A C 1
ATOM 5754 O O . LEU A 1 381 ? 21.870 3.927 21.462 1.00 9.45 381 LEU A O 1
ATOM 5770 N N . LEU A 1 382 ? 20.799 3.889 19.463 1.00 8.03 382 LEU A N 1
ATOM 5771 C CA . LEU A 1 382 ? 21.625 2.855 18.856 1.00 7.97 382 LEU A CA 1
ATOM 5772 C C . LEU A 1 382 ? 22.662 3.541 17.982 1.00 7.92 382 LEU A C 1
ATOM 5773 O O . LEU A 1 382 ? 22.302 4.292 17.075 1.00 8.26 382 LEU A O 1
ATOM 5789 N N . LEU A 1 383 ? 23.930 3.298 18.266 1.00 7.82 383 LEU A N 1
ATOM 5790 C CA . LEU A 1 383 ? 25.045 3.873 17.530 1.00 7.84 383 LEU A CA 1
ATOM 5791 C C . LEU A 1 383 ? 25.717 2.805 16.688 1.00 8.85 383 LEU A C 1
ATOM 5792 O O . LEU A 1 383 ? 25.711 1.626 17.042 1.00 9.29 383 LEU A O 1
ATOM 5808 N N . LYS A 1 384 ? 26.269 3.219 15.555 1.00 8.59 384 LYS A N 1
ATOM 5809 C CA . LYS A 1 384 ? 27.198 2.383 14.810 1.00 9.09 384 LYS A CA 1
ATOM 5810 C C . LYS A 1 384 ? 28.557 3.051 14.855 1.00 10.37 384 LYS A C 1
ATOM 5811 O O . LYS A 1 384 ? 28.666 4.267 14.666 1.00 10.68 384 LYS A O 1
ATOM 5830 N N . SER A 1 385 ? 29.587 2.264 15.121 1.00 9.95 385 SER A N 1
ATOM 5831 C CA . SER A 1 385 ? 30.949 2.764 15.112 1.00 10.66 385 SER A CA 1
ATOM 5832 C C . SER A 1 385 ? 31.403 3.010 13.685 1.00 11.06 385 SER A C 1
ATOM 5833 O O . SER A 1 385 ? 30.765 2.592 12.723 1.00 11.79 385 SER A O 1
ATOM 5841 N N . ILE A 1 386 ? 32.549 3.670 13.563 1.00 12.05 386 ILE A N 1
ATOM 5842 C CA . ILE A 1 386 ? 33.230 3.899 12.290 1.00 18.75 386 ILE A CA 1
ATOM 5843 C C . ILE A 1 386 ? 34.555 3.103 12.301 1.00 27.78 386 ILE A C 1
ATOM 5844 O O . ILE A 1 386 ? 35.258 3.113 13.311 1.00 15.93 386 ILE A O 1
ATOM 5861 N N . SER B 1 9 ? 3.702 17.238 -1.358 1.00 29.68 9 SER B N 1
ATOM 5862 C CA . SER B 1 9 ? 3.614 15.972 -0.641 1.00 20.80 9 SER B CA 1
ATOM 5863 C C . SER B 1 9 ? 4.676 15.839 0.437 1.00 16.86 9 SER B C 1
ATOM 5864 O O . SER B 1 9 ? 5.804 16.274 0.279 1.00 18.70 9 SER B O 1
ATOM 5872 N N . GLY B 1 10 ? 4.309 15.202 1.534 1.00 14.27 10 GLY B N 1
ATOM 5873 C CA . GLY B 1 10 ? 5.240 14.925 2.593 1.00 13.26 10 GLY B CA 1
ATOM 5874 C C . GLY B 1 10 ? 5.391 16.011 3.638 1.00 7.43 10 GLY B C 1
ATOM 5875 O O . GLY B 1 10 ? 6.028 15.754 4.664 1.00 11.19 10 GLY B O 1
ATOM 5879 N N . LYS B 1 11 ? 4.825 17.186 3.425 1.00 8.95 11 LYS B N 1
ATOM 5880 C CA . LYS B 1 11 ? 5.078 18.284 4.351 1.00 6.23 11 LYS B CA 1
ATOM 5881 C C . LYS B 1 11 ? 4.287 18.077 5.639 1.00 6.88 11 LYS B C 1
ATOM 5882 O O . LYS B 1 11 ? 3.170 17.549 5.626 1.00 7.61 11 LYS B O 1
ATOM 5901 N N . ALA B 1 12 ? 4.889 18.462 6.769 1.00 6.01 12 ALA B N 1
ATOM 5902 C CA . ALA B 1 12 ? 4.195 18.401 8.054 1.00 5.83 12 ALA B CA 1
ATOM 5903 C C . ALA B 1 12 ? 2.895 19.191 7.964 1.00 6.84 12 ALA B C 1
ATOM 5904 O O . ALA B 1 12 ? 2.876 20.329 7.472 1.00 6.82 12 ALA B O 1
ATOM 5911 N N . THR B 1 13 ? 1.797 18.577 8.396 1.00 6.20 13 THR B N 1
ATOM 5912 C CA . THR B 1 13 ? 0.454 19.116 8.221 1.00 5.15 13 THR B CA 1
ATOM 5913 C C . THR B 1 13 ? -0.220 19.202 9.565 1.00 5.50 13 THR B C 1
ATOM 5914 O O . THR B 1 13 ? -0.165 18.259 10.364 1.00 6.43 13 THR B O 1
ATOM 5925 N N . VAL B 1 14 ? -0.844 20.351 9.807 1.00 5.57 14 VAL B N 1
ATOM 5926 C CA . VAL B 1 14 ? -1.710 20.531 10.964 1.00 5.56 14 VAL B CA 1
ATOM 5927 C C . VAL B 1 14 ? -3.028 19.815 10.706 1.00 4.95 14 VAL B C 1
ATOM 5928 O O . VAL B 1 14 ? -3.754 20.124 9.756 1.00 6.53 14 VAL B O 1
ATOM 5941 N N . LEU B 1 15 ? -3.352 18.855 11.582 1.00 4.43 15 LEU B N 1
ATOM 5942 C CA . LEU B 1 15 ? -4.526 18.002 11.467 1.00 4.58 15 LEU B CA 1
ATOM 5943 C C . LEU B 1 15 ? -5.611 18.329 12.476 1.00 5.64 15 LEU B C 1
ATOM 5944 O O . LEU B 1 15 ? -6.728 17.812 12.343 1.00 8.52 15 LEU B O 1
ATOM 5960 N N . ALA B 1 16 ? -5.331 19.179 13.449 1.00 4.59 16 ALA B N 1
ATOM 5961 C CA . ALA B 1 16 ? -6.294 19.560 14.474 1.00 4.69 16 ALA B CA 1
ATOM 5962 C C . ALA B 1 16 ? -5.705 20.700 15.281 1.00 5.09 16 ALA B C 1
ATOM 5963 O O . ALA B 1 16 ? -4.483 20.820 15.395 1.00 5.29 16 ALA B O 1
ATOM 5970 N N . VAL B 1 17 ? -6.581 21.513 15.860 1.00 5.07 17 VAL B N 1
ATOM 5971 C CA . VAL B 1 17 ? -6.218 22.571 16.801 1.00 5.42 17 VAL B CA 1
ATOM 5972 C C . VAL B 1 17 ? -7.276 22.595 17.893 1.00 5.46 17 VAL B C 1
ATOM 5973 O O . VAL B 1 17 ? -8.473 22.549 17.586 1.00 7.91 17 VAL B O 1
ATOM 5986 N N . GLY B 1 18 ? -6.843 22.692 19.144 1.00 4.93 18 GLY B N 1
ATOM 5987 C CA . GLY B 1 18 ? -7.744 22.928 20.257 1.00 7.04 18 GLY B CA 1
ATOM 5988 C C . GLY B 1 18 ? -7.168 23.999 21.160 1.00 5.38 18 GLY B C 1
ATOM 5989 O O . GLY B 1 18 ? -5.956 24.198 21.219 1.00 4.98 18 GLY B O 1
ATOM 5993 N N . THR B 1 19 ? -8.050 24.695 21.870 1.00 7.56 19 THR B N 1
ATOM 5994 C CA . THR B 1 19 ? -7.615 25.774 22.751 1.00 6.16 19 THR B CA 1
ATOM 5995 C C . THR B 1 19 ? -8.393 25.712 24.059 1.00 8.78 19 THR B C 1
ATOM 5996 O O . THR B 1 19 ? -9.475 25.124 24.141 1.00 8.57 19 THR B O 1
ATOM 6007 N N . ALA B 1 20 ? -7.833 26.371 25.074 1.00 6.05 20 ALA B N 1
ATOM 6008 C CA . ALA B 1 20 ? -8.425 26.431 26.393 1.00 5.79 20 ALA B CA 1
ATOM 6009 C C . ALA B 1 20 ? -7.940 27.673 27.118 1.00 5.95 20 ALA B C 1
ATOM 6010 O O . ALA B 1 20 ? -6.782 28.092 26.972 1.00 6.10 20 ALA B O 1
ATOM 6017 N N . VAL B 1 21 ? -8.827 28.236 27.938 1.00 6.88 21 VAL B N 1
ATOM 6018 C CA . VAL B 1 21 ? -8.445 29.361 28.790 1.00 7.63 21 VAL B CA 1
ATOM 6019 C C . VAL B 1 21 ? -9.019 29.142 30.184 1.00 9.82 21 VAL B C 1
ATOM 6020 O O . VAL B 1 21 ? -10.023 28.455 30.357 1.00 8.72 21 VAL B O 1
ATOM 6033 N N . PRO B 1 22 ? -8.394 29.764 31.195 1.00 6.92 22 PRO B N 1
ATOM 6034 C CA . PRO B 1 22 ? -9.016 29.743 32.522 1.00 7.19 22 PRO B CA 1
ATOM 6035 C C . PRO B 1 22 ? -10.385 30.405 32.456 1.00 6.99 22 PRO B C 1
ATOM 6036 O O . PRO B 1 22 ? -10.627 31.264 31.597 1.00 8.62 22 PRO B O 1
ATOM 6047 N N . PRO B 1 23 ? -11.300 30.001 33.330 1.00 8.16 23 PRO B N 1
ATOM 6048 C CA . PRO B 1 23 ? -12.687 30.471 33.168 1.00 7.94 23 PRO B CA 1
ATOM 6049 C C . PRO B 1 23 ? -12.903 31.928 33.541 1.00 9.49 23 PRO B C 1
ATOM 6050 O O . PRO B 1 23 ? -13.798 32.563 32.973 1.00 12.32 23 PRO B O 1
ATOM 6061 N N . LYS B 1 24 ? -12.149 32.490 34.482 1.00 10.72 24 LYS B N 1
ATOM 6062 C CA . LYS B 1 24 ? -12.488 33.818 34.977 1.00 10.38 24 LYS B CA 1
ATOM 6063 C C . LYS B 1 24 ? -12.062 34.900 33.984 1.00 11.25 24 LYS B C 1
ATOM 6064 O O . LYS B 1 24 ? -10.894 34.979 33.602 1.00 11.48 24 LYS B O 1
ATOM 6083 N N . GLU B 1 25 ? -13.007 35.762 33.619 1.00 11.06 25 GLU B N 1
ATOM 6084 C CA . GLU B 1 25 ? -12.790 36.806 32.629 1.00 12.22 25 GLU B CA 1
ATOM 6085 C C . GLU B 1 25 ? -12.577 38.150 33.316 1.00 11.96 25 GLU B C 1
ATOM 6086 O O . GLU B 1 25 ? -13.311 38.515 34.243 1.00 12.42 25 GLU B O 1
ATOM 6098 N N . PHE B 1 26 ? -11.598 38.899 32.825 1.00 8.73 26 PHE B N 1
ATOM 6099 C CA . PHE B 1 26 ? -11.253 40.211 33.355 1.00 9.10 26 PHE B CA 1
ATOM 6100 C C . PHE B 1 26 ? -11.414 41.253 32.253 1.00 11.50 26 PHE B C 1
ATOM 6101 O O . PHE B 1 26 ? -10.594 41.333 31.329 1.00 10.34 26 PHE B O 1
ATOM 6118 N N . ASP B 1 27 ? -12.469 42.058 32.366 1.00 12.04 27 ASP B N 1
ATOM 6119 C CA . ASP B 1 27 ? -12.730 43.131 31.410 1.00 10.81 27 ASP B CA 1
ATOM 6120 C C . ASP B 1 27 ? -11.588 44.138 31.415 1.00 12.07 27 ASP B C 1
ATOM 6121 O O . ASP B 1 27 ? -11.170 44.615 32.475 1.00 12.00 27 ASP B O 1
ATOM 6130 N N . GLN B 1 28 ? -11.080 44.470 30.225 1.00 10.12 28 GLN B N 1
ATOM 6131 C CA . GLN B 1 28 ? -9.946 45.385 30.148 1.00 10.88 28 GLN B CA 1
ATOM 6132 C C . GLN B 1 28 ? -10.319 46.799 30.583 1.00 11.34 28 GLN B C 1
ATOM 6133 O O . GLN B 1 28 ? -9.481 47.517 31.129 1.00 14.49 28 GLN B O 1
ATOM 6147 N N . SER B 1 29 ? -11.567 47.232 30.356 1.00 10.90 29 SER B N 1
ATOM 6148 C CA . SER B 1 29 ? -11.928 48.600 30.699 1.00 14.95 29 SER B CA 1
ATOM 6149 C C . SER B 1 29 ? -11.743 48.876 32.184 1.00 16.30 29 SER B C 1
ATOM 6150 O O . SER B 1 29 ? -11.403 50.002 32.559 1.00 19.66 29 SER B O 1
ATOM 6158 N N . THR B 1 30 ? -11.970 47.874 33.044 1.00 11.59 30 THR B N 1
ATOM 6159 C CA . THR B 1 30 ? -11.902 48.055 34.488 1.00 14.78 30 THR B CA 1
ATOM 6160 C C . THR B 1 30 ? -10.737 47.298 35.106 1.00 12.74 30 THR B C 1
ATOM 6161 O O . THR B 1 30 ? -10.615 47.258 36.339 1.00 14.41 30 THR B O 1
ATOM 6172 N N . TYR B 1 31 ? -9.867 46.731 34.285 1.00 11.92 31 TYR B N 1
ATOM 6173 C CA . TYR B 1 31 ? -8.718 46.022 34.833 1.00 10.73 31 TYR B CA 1
ATOM 6174 C C . TYR B 1 31 ? -7.820 46.948 35.653 1.00 12.17 31 TYR B C 1
ATOM 6175 O O . TYR B 1 31 ? -7.303 46.490 36.686 1.00 13.18 31 TYR B O 1
ATOM 6193 N N . PRO B 1 32 ? -7.589 48.224 35.272 1.00 11.61 32 PRO B N 1
ATOM 6194 C CA . PRO B 1 32 ? -6.784 49.105 36.144 1.00 11.91 32 PRO B CA 1
ATOM 6195 C C . PRO B 1 32 ? -7.335 49.178 37.557 1.00 12.61 32 PRO B C 1
ATOM 6196 O O . PRO B 1 32 ? -6.563 49.100 38.525 1.00 13.70 32 PRO B O 1
ATOM 6207 N N . ASP B 1 33 ? -8.660 49.297 37.706 1.00 12.68 33 ASP B N 1
ATOM 6208 C CA . ASP B 1 33 ? -9.252 49.343 39.042 1.00 18.38 33 ASP B CA 1
ATOM 6209 C C . ASP B 1 33 ? -8.882 48.101 39.846 1.00 15.40 33 ASP B C 1
ATOM 6210 O O . ASP B 1 33 ? -8.436 48.199 41.005 1.00 17.10 33 ASP B O 1
ATOM 6219 N N . PHE B 1 34 ? -9.116 46.927 39.263 1.00 16.36 34 PHE B N 1
ATOM 6220 C CA . PHE B 1 34 ? -8.807 45.667 39.924 1.00 15.99 34 PHE B CA 1
ATOM 6221 C C . PHE B 1 34 ? -7.330 45.605 40.288 1.00 15.23 34 PHE B C 1
ATOM 6222 O O . PHE B 1 34 ? -6.968 45.261 41.419 1.00 15.36 34 PHE B O 1
ATOM 6239 N N . TYR B 1 35 ? -6.467 45.920 39.322 1.00 11.95 35 TYR B N 1
ATOM 6240 C CA . TYR B 1 35 ? -5.024 45.722 39.467 1.00 11.42 35 TYR B CA 1
ATOM 6241 C C . TYR B 1 35 ? -4.426 46.619 40.544 1.00 12.02 35 TYR B C 1
ATOM 6242 O O . TYR B 1 35 ? -3.672 46.152 41.402 1.00 15.02 35 TYR B O 1
ATOM 6260 N N . PHE B 1 36 ? -4.745 47.910 40.526 1.00 13.18 36 PHE B N 1
ATOM 6261 C CA . PHE B 1 36 ? -4.204 48.818 41.530 1.00 14.71 36 PHE B CA 1
ATOM 6262 C C . PHE B 1 36 ? -4.818 48.569 42.897 1.00 17.60 36 PHE B C 1
ATOM 6263 O O . PHE B 1 36 ? -4.171 48.813 43.918 1.00 19.02 36 PHE B O 1
ATOM 6280 N N . ASN B 1 37 ? -6.037 48.045 42.942 1.00 15.70 37 ASN B N 1
ATOM 6281 C CA . ASN B 1 37 ? -6.652 47.732 44.225 1.00 17.60 37 ASN B CA 1
ATOM 6282 C C . ASN B 1 37 ? -5.997 46.512 44.874 1.00 14.51 37 ASN B C 1
ATOM 6283 O O . ASN B 1 37 ? -5.655 46.537 46.065 1.00 17.03 37 ASN B O 1
ATOM 6294 N N . VAL B 1 38 ? -5.833 45.423 44.120 1.00 16.95 38 VAL B N 1
ATOM 6295 C CA . VAL B 1 38 ? -5.358 44.187 44.729 1.00 17.40 38 VAL B CA 1
ATOM 6296 C C . VAL B 1 38 ? -3.879 44.273 45.083 1.00 20.71 38 VAL B C 1
ATOM 6297 O O . VAL B 1 38 ? -3.397 43.504 45.925 1.00 20.55 38 VAL B O 1
ATOM 6310 N N . THR B 1 39 ? -3.148 45.199 44.471 1.00 17.23 39 THR B N 1
ATOM 6311 C CA . THR B 1 39 ? -1.748 45.413 44.785 1.00 13.93 39 THR B CA 1
ATOM 6312 C C . THR B 1 39 ? -1.558 46.550 45.783 1.00 16.07 39 THR B C 1
ATOM 6313 O O . THR B 1 39 ? -0.425 46.971 46.010 1.00 19.60 39 THR B O 1
ATOM 6324 N N . ASN B 1 40 ? -2.640 47.072 46.362 1.00 19.19 40 ASN B N 1
ATOM 6325 C CA . ASN B 1 40 ? -2.563 48.121 47.387 1.00 17.32 40 ASN B CA 1
ATOM 6326 C C . ASN B 1 40 ? -1.820 49.341 46.850 1.00 19.65 40 ASN B C 1
ATOM 6327 O O . ASN B 1 40 ? -0.999 49.958 47.537 1.00 23.54 40 ASN B O 1
ATOM 6338 N N . CYS B 1 41 ? -2.122 49.702 45.593 1.00 16.05 41 CYS B N 1
ATOM 6339 C CA . CYS B 1 41 ? -1.471 50.830 44.942 1.00 16.56 41 CYS B CA 1
ATOM 6340 C C . CYS B 1 41 ? -2.427 51.950 44.548 1.00 18.51 41 CYS B C 1
ATOM 6341 O O . CYS B 1 41 ? -2.111 52.737 43.652 1.00 18.37 41 CYS B O 1
ATOM 6349 N N . ASN B 1 42 ? -3.538 52.105 45.255 1.00 19.47 42 ASN B N 1
ATOM 6350 C CA . ASN B 1 42 ? -4.524 53.109 44.873 1.00 19.96 42 ASN B CA 1
ATOM 6351 C C . ASN B 1 42 ? -4.024 54.534 45.058 1.00 20.32 42 ASN B C 1
ATOM 6352 O O . ASN B 1 42 ? -4.553 55.444 44.419 1.00 25.32 42 ASN B O 1
ATOM 6363 N N . ASP B 1 43 ? -3.037 54.757 45.923 1.00 25.32 43 ASP B N 1
ATOM 6364 C CA . ASP B 1 43 ? -2.490 56.100 46.087 1.00 33.19 43 ASP B CA 1
ATOM 6365 C C . ASP B 1 43 ? -1.650 56.544 44.895 1.00 23.91 43 ASP B C 1
ATOM 6366 O O . ASP B 1 43 ? -1.310 57.727 44.796 1.00 29.31 43 ASP B O 1
ATOM 6375 N N . LYS B 1 44 ? -1.325 55.638 43.977 1.00 20.24 44 LYS B N 1
ATOM 6376 C CA . LYS B 1 44 ? -0.493 55.973 42.822 1.00 23.27 44 LYS B CA 1
ATOM 6377 C C . LYS B 1 44 ? -1.401 56.417 41.674 1.00 19.67 44 LYS B C 1
ATOM 6378 O O . LYS B 1 44 ? -1.557 55.743 40.657 1.00 18.19 44 LYS B O 1
ATOM 6397 N N . VAL B 1 45 ? -1.987 57.605 41.847 1.00 22.48 45 VAL B N 1
ATOM 6398 C CA . VAL B 1 45 ? -3.067 58.046 40.965 1.00 20.45 45 VAL B CA 1
ATOM 6399 C C . VAL B 1 45 ? -2.550 58.322 39.561 1.00 21.35 45 VAL B C 1
ATOM 6400 O O . VAL B 1 45 ? -3.179 57.936 38.571 1.00 19.78 45 VAL B O 1
ATOM 6413 N N . GLU B 1 46 ? -1.401 58.988 39.443 1.00 17.94 46 GLU B N 1
ATOM 6414 C CA . GLU B 1 46 ? -0.874 59.286 38.116 1.00 23.05 46 GLU B CA 1
ATOM 6415 C C . GLU B 1 46 ? -0.448 58.019 37.387 1.00 16.25 46 GLU B C 1
ATOM 6416 O O . GLU B 1 46 ? -0.661 57.886 36.174 1.00 18.55 46 GLU B O 1
ATOM 6428 N N . LEU B 1 47 ? 0.147 57.071 38.107 1.00 17.48 47 LEU B N 1
ATOM 6429 C CA . LEU B 1 47 ? 0.541 55.814 37.488 1.00 16.12 47 LEU B CA 1
ATOM 6430 C C . LEU B 1 47 ? -0.685 55.025 37.042 1.00 14.32 47 LEU B C 1
ATOM 6431 O O . LEU B 1 47 ? -0.696 54.432 35.959 1.00 14.73 47 LEU B O 1
ATOM 6447 N N . LYS B 1 48 ? -1.735 55.014 37.867 1.00 16.79 48 LYS B N 1
ATOM 6448 C CA . LYS B 1 48 ? -2.971 54.354 37.464 1.00 14.19 48 LYS B CA 1
ATOM 6449 C C . LYS B 1 48 ? -3.544 54.999 36.210 1.00 16.29 48 LYS B C 1
ATOM 6450 O O . LYS B 1 48 ? -4.045 54.299 35.320 1.00 15.37 48 LYS B O 1
ATOM 6469 N N . GLY B 1 49 ? -3.483 56.335 36.127 1.00 19.30 49 GLY B N 1
ATOM 6470 C CA . GLY B 1 49 ? -3.956 57.018 34.933 1.00 18.89 49 GLY B CA 1
ATOM 6471 C C . GLY B 1 49 ? -3.174 56.631 33.694 1.00 14.46 49 GLY B C 1
ATOM 6472 O O . GLY B 1 49 ? -3.746 56.425 32.621 1.00 15.94 49 GLY B O 1
ATOM 6476 N N . LYS B 1 50 ? -1.858 56.515 33.819 1.00 14.37 50 LYS B N 1
ATOM 6477 C CA . LYS B 1 50 ? -1.065 56.013 32.706 1.00 16.03 50 LYS B CA 1
ATOM 6478 C C . LYS B 1 50 ? -1.475 54.593 32.354 1.00 14.46 50 LYS B C 1
ATOM 6479 O O . LYS B 1 50 ? -1.632 54.249 31.174 1.00 14.37 50 LYS B O 1
ATOM 6498 N N . PHE B 1 51 ? -1.613 53.735 33.366 1.00 12.90 51 PHE B N 1
ATOM 6499 C CA . PHE B 1 51 ? -1.978 52.357 33.079 1.00 12.21 51 PHE B CA 1
ATOM 6500 C C . PHE B 1 51 ? -3.330 52.290 32.379 1.00 12.46 51 PHE B C 1
ATOM 6501 O O . PHE B 1 51 ? -3.509 51.498 31.449 1.00 12.88 51 PHE B O 1
ATOM 6518 N N . GLN B 1 52 ? -4.282 53.131 32.791 1.00 14.18 52 GLN B N 1
ATOM 6519 C CA . GLN B 1 52 ? -5.585 53.171 32.127 1.00 12.65 52 GLN B CA 1
ATOM 6520 C C . GLN B 1 52 ? -5.447 53.553 30.652 1.00 13.07 52 GLN B C 1
ATOM 6521 O O . GLN B 1 52 ? -6.068 52.935 29.778 1.00 12.95 52 GLN B O 1
ATOM 6535 N N . ARG B 1 53 ? -4.615 54.544 30.352 1.00 14.73 53 ARG B N 1
ATOM 6536 C CA . ARG B 1 53 ? -4.393 54.917 28.957 1.00 15.93 53 ARG B CA 1
ATOM 6537 C C . ARG B 1 53 ? -3.777 53.771 28.162 1.00 15.52 53 ARG B C 1
ATOM 6538 O O . ARG B 1 53 ? -4.156 53.529 27.011 1.00 15.70 53 ARG B O 1
ATOM 6559 N N . ILE B 1 54 ? -2.837 53.040 28.765 1.00 13.32 54 ILE B N 1
ATOM 6560 C CA . ILE B 1 54 ? -2.228 51.905 28.082 1.00 12.47 54 ILE B CA 1
ATOM 6561 C C . ILE B 1 54 ? -3.274 50.831 27.811 1.00 11.72 54 ILE B C 1
ATOM 6562 O O . ILE B 1 54 ? -3.368 50.290 26.698 1.00 12.84 54 ILE B O 1
ATOM 6578 N N . CYS B 1 55 ? -4.080 50.507 28.820 1.00 11.25 55 CYS B N 1
ATOM 6579 C CA . CYS B 1 55 ? -5.119 49.506 28.632 1.00 10.48 55 CYS B CA 1
ATOM 6580 C C . CYS B 1 55 ? -6.123 49.958 27.577 1.00 11.75 55 CYS B C 1
ATOM 6581 O O . CYS B 1 55 ? -6.571 49.155 26.751 1.00 12.90 55 CYS B O 1
ATOM 6589 N N . ASP B 1 56 ? -6.463 51.254 27.573 1.00 13.15 56 ASP B N 1
ATOM 6590 C CA . ASP B 1 56 ? -7.482 51.746 26.661 1.00 14.32 56 ASP B CA 1
ATOM 6591 C C . ASP B 1 56 ? -7.039 51.629 25.205 1.00 14.76 56 ASP B C 1
ATOM 6592 O O . ASP B 1 56 ? -7.887 51.515 24.316 1.00 18.73 56 ASP B O 1
ATOM 6601 N N . ARG B 1 57 ? -5.736 51.677 24.926 1.00 13.28 57 ARG B N 1
ATOM 6602 C CA . ARG B 1 57 ? -5.263 51.552 23.553 1.00 16.81 57 ARG B CA 1
ATOM 6603 C C . ARG B 1 57 ? -4.671 50.183 23.235 1.00 14.56 57 ARG B C 1
ATOM 6604 O O . ARG B 1 57 ? -4.074 50.011 22.169 1.00 17.08 57 ARG B O 1
ATOM 6625 N N . SER B 1 58 ? -4.871 49.188 24.097 1.00 10.09 58 SER B N 1
ATOM 6626 C CA . SER B 1 58 ? -4.216 47.891 23.977 1.00 11.35 58 SER B CA 1
ATOM 6627 C C . SER B 1 58 ? -4.826 46.986 22.915 1.00 10.48 58 SER B C 1
ATOM 6628 O O . SER B 1 58 ? -4.238 45.946 22.606 1.00 13.24 58 SER B O 1
ATOM 6636 N N . GLY B 1 59 ? -6.020 47.293 22.418 1.00 10.74 59 GLY B N 1
ATOM 6637 C CA . GLY B 1 59 ? -6.679 46.379 21.500 1.00 11.23 59 GLY B CA 1
ATOM 6638 C C . GLY B 1 59 ? -7.349 45.198 22.161 1.00 9.92 59 GLY B C 1
ATOM 6639 O O . GLY B 1 59 ? -7.801 44.283 21.463 1.00 12.17 59 GLY B O 1
ATOM 6643 N N . ILE B 1 60 ? -7.418 45.184 23.486 1.00 9.51 60 ILE B N 1
ATOM 6644 C CA . ILE B 1 60 ? -7.870 44.022 24.242 1.00 8.35 60 ILE B CA 1
ATOM 6645 C C . ILE B 1 60 ? -9.218 44.363 24.857 1.00 8.79 60 ILE B C 1
ATOM 6646 O O . ILE B 1 60 ? -9.367 45.426 25.468 1.00 12.89 60 ILE B O 1
ATOM 6662 N N . LYS B 1 61 ? -10.196 43.468 24.697 1.00 8.73 61 LYS B N 1
ATOM 6663 C CA . LYS B 1 61 ? -11.471 43.650 25.381 1.00 8.91 61 LYS B CA 1
ATOM 6664 C C . LYS B 1 61 ? -11.521 42.915 26.712 1.00 9.60 61 LYS B C 1
ATOM 6665 O O . LYS B 1 61 ? -12.090 43.425 27.673 1.00 10.03 61 LYS B O 1
ATOM 6684 N N . LYS B 1 62 ? -10.950 41.720 26.776 1.00 10.18 62 LYS B N 1
ATOM 6685 C CA . LYS B 1 62 ? -10.875 40.985 28.028 1.00 11.25 62 LYS B CA 1
ATOM 6686 C C . LYS B 1 62 ? -9.694 40.035 27.960 1.00 7.79 62 LYS B C 1
ATOM 6687 O O . LYS B 1 62 ? -9.176 39.727 26.880 1.00 7.49 62 LYS B O 1
ATOM 6706 N N . ARG B 1 63 ? -9.332 39.523 29.135 1.00 7.76 63 ARG B N 1
ATOM 6707 C CA . ARG B 1 63 ? -8.350 38.469 29.280 1.00 7.36 63 ARG B CA 1
ATOM 6708 C C . ARG B 1 63 ? -8.863 37.448 30.283 1.00 7.93 63 ARG B C 1
ATOM 6709 O O . ARG B 1 63 ? -9.728 37.744 31.103 1.00 8.89 63 ARG B O 1
ATOM 6730 N N . HIS B 1 64 ? -8.315 36.245 30.209 1.00 7.27 64 HIS B N 1
ATOM 6731 C CA . HIS B 1 64 ? -8.663 35.167 31.125 1.00 8.12 64 HIS B CA 1
ATOM 6732 C C . HIS B 1 64 ? -7.479 34.893 32.035 1.00 7.26 64 HIS B C 1
ATOM 6733 O O . HIS B 1 64 ? -6.333 34.808 31.571 1.00 8.15 64 HIS B O 1
ATOM 6747 N N . PHE B 1 65 ? -7.761 34.748 33.321 1.00 8.11 65 PHE B N 1
ATOM 6748 C CA . PHE B 1 65 ? -6.707 34.541 34.298 1.00 7.66 65 PHE B CA 1
ATOM 6749 C C . PHE B 1 65 ? -7.082 33.464 35.306 1.00 8.43 65 PHE B C 1
ATOM 6750 O O . PHE B 1 65 ? -8.190 33.465 35.855 1.00 10.34 65 PHE B O 1
ATOM 6767 N N . TYR B 1 66 ? -6.101 32.618 35.616 1.00 7.25 66 TYR B N 1
ATOM 6768 C CA . TYR B 1 66 ? -6.221 31.731 36.768 1.00 8.24 66 TYR B CA 1
ATOM 6769 C C . TYR B 1 66 ? -6.142 32.510 38.074 1.00 13.65 66 TYR B C 1
ATOM 6770 O O . TYR B 1 66 ? -6.906 32.261 39.015 1.00 12.45 66 TYR B O 1
ATOM 6788 N N . LEU B 1 67 ? -5.214 33.454 38.153 1.00 11.65 67 LEU B N 1
ATOM 6789 C CA . LEU B 1 67 ? -5.057 34.256 39.358 1.00 11.51 67 LEU B CA 1
ATOM 6790 C C . LEU B 1 67 ? -6.290 35.106 39.588 1.00 15.26 67 LEU B C 1
ATOM 6791 O O . LEU B 1 67 ? -6.823 35.727 38.660 1.00 20.96 67 LEU B O 1
ATOM 6807 N N . ASP B 1 68 ? -6.760 35.137 40.827 1.00 18.23 68 ASP B N 1
ATOM 6808 C CA . ASP B 1 68 ? -7.904 35.962 41.166 1.00 17.77 68 ASP B CA 1
ATOM 6809 C C . ASP B 1 68 ? -7.639 36.604 42.515 1.00 19.63 68 ASP B C 1
ATOM 6810 O O . ASP B 1 68 ? -6.589 36.391 43.128 1.00 15.62 68 ASP B O 1
ATOM 6819 N N . GLU B 1 69 ? -8.606 37.398 42.973 1.00 17.20 69 GLU B N 1
ATOM 6820 C CA . GLU B 1 69 ? -8.458 38.118 44.231 1.00 17.19 69 GLU B CA 1
ATOM 6821 C C . GLU B 1 69 ? -8.178 37.167 45.397 1.00 14.82 69 GLU B C 1
ATOM 6822 O O . GLU B 1 69 ? -7.318 37.450 46.237 1.00 19.08 69 GLU B O 1
ATOM 6834 N N . GLU B 1 70 ? -8.892 36.040 45.470 1.00 19.50 70 GLU B N 1
ATOM 6835 C CA . GLU B 1 70 ? -8.718 35.094 46.578 1.00 24.34 70 GLU B CA 1
ATOM 6836 C C . GLU B 1 70 ? -7.286 34.572 46.649 1.00 21.13 70 GLU B C 1
ATOM 6837 O O . GLU B 1 70 ? -6.654 34.583 47.716 1.00 20.30 70 GLU B O 1
ATOM 6849 N N . ILE B 1 71 ? -6.756 34.097 45.522 1.00 16.87 71 ILE B N 1
ATOM 6850 C CA . ILE B 1 71 ? -5.391 33.577 45.513 1.00 16.35 71 ILE B CA 1
ATOM 6851 C C . ILE B 1 71 ? -4.397 34.669 45.866 1.00 18.35 71 ILE B C 1
ATOM 6852 O O . ILE B 1 71 ? -3.449 34.449 46.632 1.00 20.20 71 ILE B O 1
ATOM 6868 N N . LEU B 1 72 ? -4.586 35.867 45.308 1.00 18.30 72 LEU B N 1
ATOM 6869 C CA . LEU B 1 72 ? -3.675 36.961 45.614 1.00 18.56 72 LEU B CA 1
ATOM 6870 C C . LEU B 1 72 ? -3.750 37.392 47.078 1.00 24.37 72 LEU B C 1
ATOM 6871 O O . LEU B 1 72 ? -2.726 37.750 47.674 1.00 26.45 72 LEU B O 1
ATOM 6887 N N . LYS B 1 73 ? -4.942 37.402 47.679 1.00 19.48 73 LYS B N 1
ATOM 6888 C CA . LYS B 1 73 ? -5.024 37.734 49.096 1.00 22.49 73 LYS B CA 1
ATOM 6889 C C . LYS B 1 73 ? -4.359 36.662 49.955 1.00 24.16 73 LYS B C 1
ATOM 6890 O O . LYS B 1 73 ? -3.803 36.976 51.013 1.00 29.31 73 LYS B O 1
ATOM 6909 N N . ALA B 1 74 ? -4.372 35.409 49.497 1.00 23.25 74 ALA B N 1
ATOM 6910 C CA . ALA B 1 74 ? -3.742 34.320 50.232 1.00 23.77 74 ALA B CA 1
ATOM 6911 C C . ALA B 1 74 ? -2.227 34.360 50.121 1.00 36.46 74 ALA B C 1
ATOM 6912 O O . ALA B 1 74 ? -1.541 33.739 50.940 1.00 36.07 74 ALA B O 1
ATOM 6919 N N . ASN B 1 75 ? -1.691 35.082 49.139 1.00 36.22 75 ASN B N 1
ATOM 6920 C CA . ASN B 1 75 ? -0.254 35.105 48.859 1.00 34.12 75 ASN B CA 1
ATOM 6921 C C . ASN B 1 75 ? 0.211 36.536 48.663 1.00 29.49 75 ASN B C 1
ATOM 6922 O O . ASN B 1 75 ? 0.530 36.951 47.538 1.00 26.89 75 ASN B O 1
ATOM 6933 N N . PRO B 1 76 ? 0.276 37.316 49.739 1.00 30.39 76 PRO B N 1
ATOM 6934 C CA . PRO B 1 76 ? 0.604 38.742 49.592 1.00 32.81 76 PRO B CA 1
ATOM 6935 C C . PRO B 1 76 ? 1.944 39.005 48.928 1.00 24.07 76 PRO B C 1
ATOM 6936 O O . PRO B 1 76 ? 2.132 40.099 48.390 1.00 22.01 76 PRO B O 1
ATOM 6947 N N . GLY B 1 77 ? 2.877 38.050 48.937 1.00 24.75 77 GLY B N 1
ATOM 6948 C CA . GLY B 1 77 ? 4.136 38.253 48.241 1.00 23.96 77 GLY B CA 1
ATOM 6949 C C . GLY B 1 77 ? 3.948 38.543 46.766 1.00 16.71 77 GLY B C 1
ATOM 6950 O O . GLY B 1 77 ? 4.716 39.307 46.171 1.00 19.68 77 GLY B O 1
ATOM 6954 N N . MET B 1 78 ? 2.914 37.970 46.164 1.00 17.01 78 MET B N 1
ATOM 6955 C CA . MET B 1 78 ? 2.678 38.190 44.746 1.00 20.43 78 MET B CA 1
ATOM 6956 C C . MET B 1 78 ? 2.062 39.544 44.462 1.00 15.71 78 MET B C 1
ATOM 6957 O O . MET B 1 78 ? 2.010 39.954 43.298 1.00 17.54 78 MET B O 1
ATOM 6971 N N . CYS B 1 79 ? 1.565 40.222 45.483 1.00 17.96 79 CYS B N 1
ATOM 6972 C CA . CYS B 1 79 ? 0.992 41.551 45.343 1.00 18.41 79 CYS B CA 1
ATOM 6973 C C . CYS B 1 79 ? 2.013 42.643 45.574 1.00 14.97 79 CYS B C 1
ATOM 6974 O O . CYS B 1 79 ? 1.651 43.828 45.589 1.00 19.02 79 CYS B O 1
ATOM 6982 N N . THR B 1 80 ? 3.262 42.272 45.822 1.00 17.56 80 THR B N 1
ATOM 6983 C CA . THR B 1 80 ? 4.318 43.248 45.980 1.00 17.63 80 THR B CA 1
ATOM 6984 C C . THR B 1 80 ? 4.972 43.503 44.635 1.00 14.23 80 THR B C 1
ATOM 6985 O O . THR B 1 80 ? 4.774 42.773 43.669 1.00 17.73 80 THR B O 1
ATOM 6996 N N . TYR B 1 81 ? 5.835 44.506 44.599 1.00 15.02 81 TYR B N 1
ATOM 6997 C CA . TYR B 1 81 ? 6.582 44.774 43.375 1.00 12.33 81 TYR B CA 1
ATOM 6998 C C . TYR B 1 81 ? 7.702 43.738 43.185 1.00 16.25 81 TYR B C 1
ATOM 6999 O O . TYR B 1 81 ? 7.750 43.037 42.167 1.00 15.37 81 TYR B O 1
ATOM 7017 N N . MET B 1 82 ? 8.591 43.595 44.165 1.00 13.90 82 MET B N 1
ATOM 7018 C CA . MET B 1 82 ? 9.727 42.691 44.003 1.00 14.88 82 MET B CA 1
ATOM 7019 C C . MET B 1 82 ? 9.945 41.822 45.234 1.00 14.94 82 MET B C 1
ATOM 7020 O O . MET B 1 82 ? 11.059 41.331 45.463 1.00 15.90 82 MET B O 1
ATOM 7034 N N . GLY B 1 83 ? 8.887 41.584 46.002 1.00 18.84 83 GLY B N 1
ATOM 7035 C CA . GLY B 1 83 ? 8.982 40.661 47.117 1.00 17.68 83 GLY B CA 1
ATOM 7036 C C . GLY B 1 83 ? 9.221 39.226 46.675 1.00 15.44 83 GLY B C 1
ATOM 7037 O O . GLY B 1 83 ? 8.724 38.764 45.647 1.00 14.78 83 GLY B O 1
ATOM 7041 N N . ALA B 1 84 ? 9.967 38.503 47.513 1.00 15.87 84 ALA B N 1
ATOM 7042 C CA . ALA B 1 84 ? 10.222 37.098 47.265 1.00 17.16 84 ALA B CA 1
ATOM 7043 C C . ALA B 1 84 ? 8.902 36.356 47.172 1.00 19.84 84 ALA B C 1
ATOM 7044 O O . ALA B 1 84 ? 8.051 36.449 48.065 1.00 20.45 84 ALA B O 1
ATOM 7051 N N . SER B 1 85 ? 8.733 35.619 46.088 1.00 11.60 85 SER B N 1
ATOM 7052 C CA . SER B 1 85 ? 7.454 34.982 45.835 1.00 12.11 85 SER B CA 1
ATOM 7053 C C . SER B 1 85 ? 7.525 33.848 44.816 1.00 11.33 85 SER B C 1
ATOM 7054 O O . SER B 1 85 ? 6.490 33.294 44.436 1.00 10.70 85 SER B O 1
ATOM 7062 N N . LEU B 1 86 ? 8.727 33.483 44.361 1.00 10.38 86 LEU B N 1
ATOM 7063 C CA . LEU B 1 86 ? 8.803 32.452 43.353 1.00 9.84 86 LEU B CA 1
ATOM 7064 C C . LEU B 1 86 ? 8.218 31.129 43.837 1.00 10.31 86 LEU B C 1
ATOM 7065 O O . LEU B 1 86 ? 7.649 30.385 43.035 1.00 9.93 86 LEU B O 1
ATOM 7081 N N . ASP B 1 87 ? 8.350 30.796 45.122 1.00 11.43 87 ASP B N 1
ATOM 7082 C CA . ASP B 1 87 ? 7.879 29.479 45.546 1.00 9.87 87 ASP B CA 1
ATOM 7083 C C . ASP B 1 87 ? 6.371 29.333 45.317 1.00 9.99 87 ASP B C 1
ATOM 7084 O O . ASP B 1 87 ? 5.905 28.317 44.790 1.00 11.14 87 ASP B O 1
ATOM 7093 N N . VAL B 1 88 ? 5.587 30.340 45.716 1.00 9.91 88 VAL B N 1
ATOM 7094 C CA . VAL B 1 88 ? 4.139 30.264 45.505 1.00 10.98 88 VAL B CA 1
ATOM 7095 C C . VAL B 1 88 ? 3.802 30.351 44.025 1.00 12.12 88 VAL B C 1
ATOM 7096 O O . VAL B 1 88 ? 2.896 29.667 43.544 1.00 12.46 88 VAL B O 1
ATOM 7109 N N . ARG B 1 89 ? 4.533 31.160 43.258 1.00 9.10 89 ARG B N 1
ATOM 7110 C CA . ARG B 1 89 ? 4.261 31.247 41.836 1.00 8.43 89 ARG B CA 1
ATOM 7111 C C . ARG B 1 89 ? 4.506 29.909 41.148 1.00 9.24 89 ARG B C 1
ATOM 7112 O O . ARG B 1 89 ? 3.711 29.472 40.298 1.00 9.29 89 ARG B O 1
ATOM 7133 N N . GLN B 1 90 ? 5.601 29.244 41.514 1.00 8.12 90 GLN B N 1
ATOM 7134 C CA . GLN B 1 90 ? 5.901 27.930 40.966 1.00 7.81 90 GLN B CA 1
ATOM 7135 C C . GLN B 1 90 ? 4.842 26.912 41.357 1.00 7.87 90 GLN B C 1
ATOM 7136 O O . GLN B 1 90 ? 4.434 26.084 40.540 1.00 8.77 90 GLN B O 1
ATOM 7150 N N . ASN B 1 91 ? 4.420 26.926 42.624 1.00 8.31 91 ASN B N 1
ATOM 7151 C CA . ASN B 1 91 ? 3.368 26.005 43.035 1.00 10.67 91 ASN B CA 1
ATOM 7152 C C . ASN B 1 91 ? 2.170 26.116 42.100 1.00 9.82 91 ASN B C 1
ATOM 7153 O O . ASN B 1 91 ? 1.635 25.109 41.636 1.00 10.82 91 ASN B O 1
ATOM 7164 N N . ILE B 1 92 ? 1.738 27.346 41.808 1.00 8.04 92 ILE B N 1
ATOM 7165 C CA . ILE B 1 92 ? 0.613 27.560 40.904 1.00 8.20 92 ILE B CA 1
ATOM 7166 C C . ILE B 1 92 ? 0.941 27.093 39.493 1.00 9.10 92 ILE B C 1
ATOM 7167 O O . ILE B 1 92 ? 0.195 26.310 38.887 1.00 8.22 92 ILE B O 1
ATOM 7183 N N . ALA B 1 93 ? 2.033 27.602 38.920 1.00 7.04 93 ALA B N 1
ATOM 7184 C CA . ALA B 1 93 ? 2.302 27.357 37.515 1.00 7.06 93 ALA B CA 1
ATOM 7185 C C . ALA B 1 93 ? 2.580 25.884 37.228 1.00 8.97 93 ALA B C 1
ATOM 7186 O O . ALA B 1 93 ? 2.154 25.356 36.195 1.00 8.28 93 ALA B O 1
ATOM 7193 N N . VAL B 1 94 ? 3.321 25.209 38.103 1.00 9.55 94 VAL B N 1
ATOM 7194 C CA . VAL B 1 94 ? 3.681 23.822 37.836 1.00 9.70 94 VAL B CA 1
ATOM 7195 C C . VAL B 1 94 ? 2.438 22.943 37.848 1.00 10.49 94 VAL B C 1
ATOM 7196 O O . VAL B 1 94 ? 2.357 21.951 37.116 1.00 10.14 94 VAL B O 1
ATOM 7209 N N . ARG B 1 95 ? 1.446 23.305 38.648 1.00 10.26 95 ARG B N 1
ATOM 7210 C CA . ARG B 1 95 ? 0.177 22.590 38.679 1.00 9.36 95 ARG B CA 1
ATOM 7211 C C . ARG B 1 95 ? -0.708 22.965 37.499 1.00 10.74 95 ARG B C 1
ATOM 7212 O O . ARG B 1 95 ?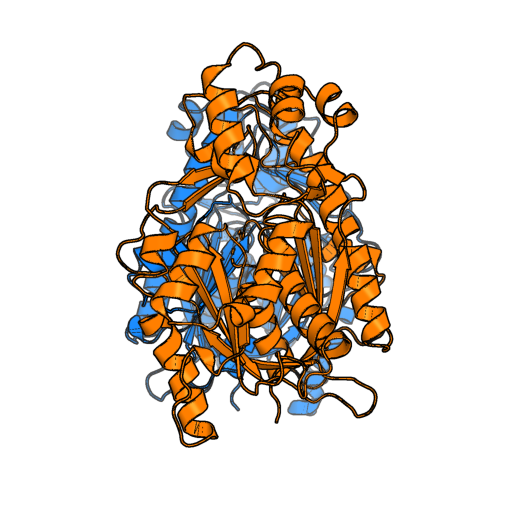 -1.237 22.084 36.807 1.00 10.40 95 ARG B O 1
ATOM 7233 N N . GLU B 1 96 ? -0.882 24.264 37.249 1.00 6.61 96 GLU B N 1
ATOM 7234 C CA . GLU B 1 96 ? -1.964 24.661 36.356 1.00 6.30 96 GLU B CA 1
ATOM 7235 C C . GLU B 1 96 ? -1.577 24.646 34.882 1.00 7.70 96 GLU B C 1
ATOM 7236 O O . GLU B 1 96 ? -2.465 24.492 34.033 1.00 10.06 96 GLU B O 1
ATOM 7248 N N . VAL B 1 97 ? -0.299 24.801 34.552 1.00 7.38 97 VAL B N 1
ATOM 7249 C CA . VAL B 1 97 ? 0.111 24.800 33.144 1.00 5.33 97 VAL B CA 1
ATOM 7250 C C . VAL B 1 97 ? -0.192 23.468 32.468 1.00 7.79 97 VAL B C 1
ATOM 7251 O O . VAL B 1 97 ? -0.791 23.476 31.379 1.00 7.15 97 VAL B O 1
ATOM 7264 N N . PRO B 1 98 ? 0.127 22.308 33.047 1.00 7.47 98 PRO B N 1
ATOM 7265 C CA . PRO B 1 98 ? -0.251 21.052 32.358 1.00 7.13 98 PRO B CA 1
ATOM 7266 C C . PRO B 1 98 ? -1.753 20.803 32.347 1.00 8.80 98 PRO B C 1
ATOM 7267 O O . PRO B 1 98 ? -2.241 20.157 31.411 1.00 8.73 98 PRO B O 1
ATOM 7278 N N . LYS B 1 99 ? -2.488 21.249 33.377 1.00 6.81 99 LYS B N 1
ATOM 7279 C CA . LYS B 1 99 ? -3.934 21.059 33.406 1.00 11.86 99 LYS B CA 1
ATOM 7280 C C . LYS B 1 99 ? -4.602 21.829 32.272 1.00 9.41 99 LYS B C 1
ATOM 7281 O O . LYS B 1 99 ? -5.481 21.299 31.585 1.00 8.42 99 LYS B O 1
ATOM 7300 N N . LEU B 1 100 ? -4.173 23.066 32.026 1.00 8.20 100 LEU B N 1
ATOM 7301 C CA . LEU B 1 100 ? -4.763 23.851 30.945 1.00 6.93 100 LEU B CA 1
ATOM 7302 C C . LEU B 1 100 ? -4.380 23.253 29.603 1.00 8.11 100 LEU B C 1
ATOM 7303 O O . LEU B 1 100 ? -5.205 23.175 28.681 1.00 7.17 100 LEU B O 1
ATOM 7319 N N . ALA B 1 101 ? -3.159 22.742 29.511 1.00 6.13 101 ALA B N 1
ATOM 7320 C CA . ALA B 1 101 ? -2.723 22.091 28.286 1.00 5.27 101 ALA B CA 1
ATOM 7321 C C . ALA B 1 101 ? -3.549 20.841 28.018 1.00 6.21 101 ALA B C 1
ATOM 7322 O O . ALA B 1 101 ? -3.844 20.519 26.859 1.00 6.94 101 ALA B O 1
ATOM 7329 N N . LYS B 1 102 ? -3.886 20.100 29.068 1.00 5.69 102 LYS B N 1
ATOM 7330 C CA . LYS B 1 102 ? -4.697 18.903 28.894 1.00 4.93 102 LYS B CA 1
ATOM 7331 C C . LYS B 1 102 ? -6.037 19.235 28.251 1.00 8.35 102 LYS B C 1
ATOM 7332 O O . LYS B 1 102 ? -6.501 18.502 27.373 1.00 6.29 102 LYS B O 1
ATOM 7351 N N . GLU B 1 103 ? -6.689 20.314 28.704 1.00 7.33 103 GLU B N 1
ATOM 7352 C CA . GLU B 1 103 ? -7.984 20.698 28.149 1.00 7.98 103 GLU B CA 1
ATOM 7353 C C . GLU B 1 103 ? -7.871 20.973 26.650 1.00 7.74 103 GLU B C 1
ATOM 7354 O O . GLU B 1 103 ? -8.656 20.447 25.847 1.00 8.82 103 GLU B O 1
ATOM 7366 N N . ALA B 1 104 ? -6.864 21.762 26.249 1.00 5.22 104 ALA B N 1
ATOM 7367 C CA . ALA B 1 104 ? -6.629 22.028 24.835 1.00 4.94 104 ALA B CA 1
ATOM 7368 C C . ALA B 1 104 ? -6.295 20.753 24.075 1.00 6.05 104 ALA B C 1
ATOM 7369 O O . ALA B 1 104 ? -6.785 20.542 22.967 1.00 6.81 104 ALA B O 1
ATOM 7376 N N . ALA B 1 105 ? -5.434 19.913 24.632 1.00 6.36 105 ALA B N 1
ATOM 7377 C CA . ALA B 1 105 ? -5.028 18.705 23.926 1.00 4.90 105 ALA B CA 1
ATOM 7378 C C . ALA B 1 105 ? -6.205 17.767 23.700 1.00 6.04 105 ALA B C 1
ATOM 7379 O O . ALA B 1 105 ? -6.316 17.158 22.632 1.00 6.06 105 ALA B O 1
ATOM 7386 N N . LEU B 1 106 ? -7.099 17.630 24.682 1.00 7.17 106 LEU B N 1
ATOM 7387 C CA . LEU B 1 106 ? -8.253 16.763 24.484 1.00 7.03 106 LEU B CA 1
ATOM 7388 C C . LEU B 1 106 ? -9.105 17.259 23.333 1.00 7.13 106 LEU B C 1
ATOM 7389 O O . LEU B 1 106 ? -9.636 16.458 22.566 1.00 7.10 106 LEU B O 1
ATOM 7405 N N . LYS B 1 107 ? -9.233 18.578 23.191 1.00 5.43 107 LYS B N 1
ATOM 7406 C CA . LYS B 1 107 ? -9.998 19.113 22.075 1.00 6.09 107 LYS B CA 1
ATOM 7407 C C . LYS B 1 107 ? -9.310 18.818 20.756 1.00 5.99 107 LYS B C 1
ATOM 7408 O O . LYS B 1 107 ? -9.966 18.459 19.768 1.00 6.38 107 LYS B O 1
ATOM 7427 N N . ALA B 1 108 ? -7.990 18.956 20.712 1.00 5.03 108 ALA B N 1
ATOM 7428 C CA . ALA B 1 108 ? -7.282 18.664 19.479 1.00 4.95 108 ALA B CA 1
ATOM 7429 C C . ALA B 1 108 ? -7.400 17.187 19.123 1.00 5.58 108 ALA B C 1
ATOM 7430 O O . ALA B 1 108 ? -7.610 16.833 17.955 1.00 5.16 108 ALA B O 1
ATOM 7437 N N . ILE B 1 109 ? -7.280 16.317 20.139 1.00 5.39 109 ILE B N 1
ATOM 7438 C CA . ILE B 1 109 ? -7.337 14.878 19.898 1.00 5.44 109 ILE B CA 1
ATOM 7439 C C . ILE B 1 109 ? -8.735 14.482 19.415 1.00 5.45 109 ILE B C 1
ATOM 7440 O O . ILE B 1 109 ? -8.879 13.678 18.484 1.00 7.17 109 ILE B O 1
ATOM 7456 N N . LYS B 1 110 ? -9.786 15.085 19.971 1.00 5.95 110 LYS B N 1
ATOM 7457 C CA . LYS B 1 110 ? -11.144 14.824 19.463 1.00 6.93 110 LYS B CA 1
ATOM 7458 C C . LYS B 1 110 ? -11.255 15.200 17.988 1.00 8.46 110 LYS B C 1
ATOM 7459 O O . LYS B 1 110 ? -11.749 14.415 17.160 1.00 7.60 110 LYS B O 1
ATOM 7478 N N . GLU B 1 111 ? -10.805 16.402 17.639 1.00 5.70 111 GLU B N 1
ATOM 7479 C CA . GLU B 1 111 ? -10.907 16.857 16.251 1.00 5.27 111 GLU B CA 1
ATOM 7480 C C . GLU B 1 111 ? -10.170 15.908 15.321 1.00 6.48 111 GLU B C 1
ATOM 7481 O O . GLU B 1 111 ? -10.696 15.504 14.276 1.00 9.25 111 GLU B O 1
ATOM 7493 N N . TRP B 1 112 ? -8.964 15.509 15.710 1.00 5.81 112 TRP B N 1
ATOM 7494 C CA . TRP B 1 112 ? -8.154 14.577 14.933 1.00 5.70 112 TRP B CA 1
ATOM 7495 C C . TRP B 1 112 ? -8.899 13.271 14.699 1.00 6.18 112 TRP B C 1
ATOM 7496 O O . TRP B 1 112 ? -8.927 12.753 13.577 1.00 8.76 112 TRP B O 1
ATOM 7517 N N . GLY B 1 113 ? -9.473 12.718 15.753 1.00 6.63 113 GLY B N 1
ATOM 7518 C CA . GLY B 1 113 ? -10.375 11.588 15.683 1.00 9.52 113 GLY B CA 1
ATOM 7519 C C . GLY B 1 113 ? -9.725 10.235 15.740 1.00 8.57 113 GLY B C 1
ATOM 7520 O O . GLY B 1 113 ? -10.426 9.226 15.582 1.00 10.61 113 GLY B O 1
ATOM 7524 N N . GLN B 1 114 ? -8.464 10.173 15.949 1.00 8.09 114 GLN B N 1
ATOM 7525 C CA . GLN B 1 114 ? -7.707 8.941 16.076 1.00 8.47 114 GLN B CA 1
ATOM 7526 C C . GLN B 1 114 ? -7.461 8.613 17.540 1.00 8.69 114 GLN B C 1
ATOM 7527 O O . GLN B 1 114 ? -7.509 9.496 18.403 1.00 8.19 114 GLN B O 1
ATOM 7541 N N . PRO B 1 115 ? -7.164 7.357 17.864 1.00 9.20 115 PRO B N 1
ATOM 7542 C CA . PRO B 1 115 ? -6.864 7.029 19.267 1.00 7.18 115 PRO B CA 1
ATOM 7543 C C . PRO B 1 115 ? -5.568 7.662 19.726 1.00 8.41 115 PRO B C 1
ATOM 7544 O O . PRO B 1 115 ? -4.605 7.774 18.966 1.00 8.35 115 PRO B O 1
ATOM 7555 N N . LYS B 1 116 ? -5.555 8.038 21.011 1.00 9.24 116 LYS B N 1
ATOM 7556 C CA . LYS B 1 116 ? -4.379 8.624 21.660 1.00 9.35 116 LYS B CA 1
ATOM 7557 C C . LYS B 1 116 ? -3.123 7.764 21.525 1.00 8.20 116 LYS B C 1
ATOM 7558 O O . LYS B 1 116 ? -1.996 8.290 21.532 1.00 8.90 116 LYS B O 1
ATOM 7577 N N . SER B 1 117 ? -3.284 6.440 21.430 1.00 9.30 117 SER B N 1
ATOM 7578 C CA . SER B 1 117 ? -2.154 5.536 21.252 1.00 11.96 117 SER B CA 1
ATOM 7579 C C . SER B 1 117 ? -1.352 5.782 19.973 1.00 8.14 117 SER B C 1
ATOM 7580 O O . SER B 1 117 ? -0.199 5.349 19.888 1.00 11.47 117 SER B O 1
ATOM 7588 N N . LYS B 1 118 ? -1.936 6.415 18.961 1.00 6.20 118 LYS B N 1
ATOM 7589 C CA . LYS B 1 118 ? -1.212 6.748 17.737 1.00 7.13 118 LYS B CA 1
ATOM 7590 C C . LYS B 1 118 ? -0.330 7.998 17.861 1.00 6.46 118 LYS B C 1
ATOM 7591 O O . LYS B 1 118 ? 0.423 8.275 16.916 1.00 8.73 118 LYS B O 1
ATOM 7610 N N . ILE B 1 119 ? -0.380 8.741 18.972 1.00 4.82 119 ILE B N 1
ATOM 7611 C CA . ILE B 1 119 ? 0.550 9.856 19.197 1.00 4.58 119 ILE B CA 1
ATOM 7612 C C . ILE B 1 119 ? 1.924 9.277 19.491 1.00 6.58 119 ILE B C 1
ATOM 7613 O O . ILE B 1 119 ? 2.072 8.425 20.367 1.00 6.79 119 ILE B O 1
ATOM 7629 N N . THR B 1 120 ? 2.917 9.689 18.725 1.00 4.96 120 THR B N 1
ATOM 7630 C CA . THR B 1 120 ? 4.278 9.179 18.852 1.00 4.75 120 THR B CA 1
ATOM 7631 C C . THR B 1 120 ? 5.241 10.184 19.467 1.00 6.02 120 THR B C 1
ATOM 7632 O O . THR B 1 120 ? 6.306 9.777 19.956 1.00 4.79 120 THR B O 1
ATOM 7643 N N . HIS B 1 121 ? 4.916 11.488 19.424 1.00 4.32 121 HIS B N 1
ATOM 7644 C CA . HIS B 1 121 ? 5.795 12.543 19.887 1.00 4.21 121 HIS B CA 1
ATOM 7645 C C . HIS B 1 121 ? 4.971 13.595 20.597 1.00 4.86 121 HIS B C 1
ATOM 7646 O O . HIS B 1 121 ? 3.787 13.757 20.288 1.00 4.02 121 HIS B O 1
ATOM 7660 N N . LEU B 1 122 ? 5.594 14.316 21.526 1.00 4.99 122 LEU B N 1
ATOM 7661 C CA . LEU B 1 122 ? 4.931 15.387 22.258 1.00 3.97 122 LEU B CA 1
ATOM 7662 C C . LEU B 1 122 ? 5.910 16.535 22.406 1.00 7.20 122 LEU B C 1
ATOM 7663 O O . LEU B 1 122 ? 7.006 16.348 22.936 1.00 7.52 122 LEU B O 1
ATOM 7679 N N . VAL B 1 123 ? 5.532 17.709 21.933 1.00 5.10 123 VAL B N 1
ATOM 7680 C CA . VAL B 1 123 ? 6.351 18.909 22.068 1.00 3.84 123 VAL B CA 1
ATOM 7681 C C . VAL B 1 123 ? 5.562 19.893 22.920 1.00 6.62 123 VAL B C 1
ATOM 7682 O O . VAL B 1 123 ? 4.444 20.259 22.553 1.00 6.17 123 VAL B O 1
ATOM 7695 N N . PHE B 1 124 ? 6.142 20.334 24.044 1.00 5.47 124 PHE B N 1
ATOM 7696 C CA . PHE B 1 124 ? 5.458 21.182 25.030 1.00 3.96 124 PHE B CA 1
ATOM 7697 C C . PHE B 1 124 ? 6.232 22.482 25.161 1.00 4.68 124 PHE B C 1
ATOM 7698 O O . PHE B 1 124 ? 7.433 22.442 25.439 1.00 6.17 124 PHE B O 1
ATOM 7715 N N . GLY B 1 125 ? 5.569 23.628 24.978 1.00 6.67 125 GLY B N 1
ATOM 7716 C CA . GLY B 1 125 ? 6.191 24.937 25.186 1.00 7.14 125 GLY B CA 1
ATOM 7717 C C . GLY B 1 125 ? 5.522 25.726 26.300 1.00 6.04 125 GLY B C 1
ATOM 7718 O O . GLY B 1 125 ? 4.301 25.720 26.418 1.00 6.24 125 GLY B O 1
ATOM 7722 N N . THR B 1 126 ? 6.330 26.424 27.094 1.00 6.31 126 THR B N 1
ATOM 7723 C CA . THR B 1 126 ? 5.830 27.339 28.112 1.00 6.10 126 THR B CA 1
ATOM 7724 C C . THR B 1 126 ? 6.917 28.332 28.499 1.00 10.76 126 THR B C 1
ATOM 7725 O O . THR B 1 126 ? 8.104 28.163 28.187 1.00 11.83 126 THR B O 1
ATOM 7736 N N . THR B 1 127 ? 6.457 29.437 29.091 1.00 6.99 127 THR B N 1
ATOM 7737 C CA . THR B 1 127 ? 7.261 30.439 29.758 1.00 5.44 127 THR B CA 1
ATOM 7738 C C . THR B 1 127 ? 6.876 30.540 31.233 1.00 7.35 127 THR B C 1
ATOM 7739 O O . THR B 1 127 ? 7.373 31.434 31.935 1.00 10.40 127 THR B O 1
ATOM 7750 N N . SER B 1 128 ? 5.982 29.673 31.699 1.00 5.99 128 SER B N 1
ATOM 7751 C CA . SER B 1 128 ? 5.321 29.796 32.996 1.00 7.89 128 SER B CA 1
ATOM 7752 C C . SER B 1 128 ? 5.738 28.642 33.902 1.00 11.34 128 SER B C 1
ATOM 7753 O O . SER B 1 128 ? 5.061 27.617 33.966 1.00 15.53 128 SER B O 1
ATOM 7761 N N . GLY B 1 129 ? 6.856 28.824 34.591 1.00 10.25 129 GLY B N 1
ATOM 7762 C CA . GLY B 1 129 ? 7.316 27.847 35.553 1.00 10.65 129 GLY B CA 1
ATOM 7763 C C . GLY B 1 129 ? 8.239 26.815 34.924 1.00 8.01 129 GLY B C 1
ATOM 7764 O O . GLY B 1 129 ? 8.296 26.635 33.707 1.00 10.08 129 GLY B O 1
ATOM 7768 N N . VAL B 1 130 ? 8.980 26.130 35.794 1.00 8.82 130 VAL B N 1
ATOM 7769 C CA . VAL B 1 130 ? 9.809 25.005 35.383 1.00 8.15 130 VAL B CA 1
ATOM 7770 C C . VAL B 1 130 ? 9.774 23.969 36.497 1.00 8.70 130 VAL B C 1
ATOM 7771 O O . VAL B 1 130 ? 9.720 24.316 37.683 1.00 10.30 130 VAL B O 1
ATOM 7784 N N . ASP B 1 131 ? 9.869 22.701 36.118 1.00 9.32 131 ASP B N 1
ATOM 7785 C CA . ASP B 1 131 ? 9.873 21.628 37.111 1.00 10.50 131 ASP B CA 1
ATOM 7786 C C . ASP B 1 131 ? 10.533 20.411 36.483 1.00 8.21 131 ASP B C 1
ATOM 7787 O O . ASP B 1 131 ? 10.701 20.351 35.261 1.00 7.46 131 ASP B O 1
ATOM 7796 N N . MET B 1 132 ? 10.900 19.442 37.333 1.00 10.00 132 MET B N 1
ATOM 7797 C CA . MET B 1 132 ? 11.504 18.170 36.900 1.00 9.16 132 MET B CA 1
ATOM 7798 C C . MET B 1 132 ? 10.793 17.065 37.665 1.00 7.85 132 MET B C 1
ATOM 7799 O O . MET B 1 132 ? 10.776 17.098 38.909 1.00 8.95 132 MET B O 1
ATOM 7813 N N . PRO B 1 133 ? 10.149 16.100 36.991 1.00 7.01 133 PRO B N 1
ATOM 7814 C CA . PRO B 1 133 ? 9.909 16.054 35.547 1.00 8.04 133 PRO B CA 1
ATOM 7815 C C . PRO B 1 133 ? 9.100 17.259 35.078 1.00 7.16 133 PRO B C 1
ATOM 7816 O O . PRO B 1 133 ? 8.491 17.929 35.893 1.00 8.69 133 PRO B O 1
ATOM 7827 N N . GLY B 1 134 ? 9.131 17.530 33.784 1.00 8.85 134 GLY B N 1
ATOM 7828 C CA . GLY B 1 134 ? 8.524 18.716 33.239 1.00 8.61 134 GLY B CA 1
ATOM 7829 C C . GLY B 1 134 ? 7.060 18.561 32.940 1.00 9.02 134 GLY B C 1
ATOM 7830 O O . GLY B 1 134 ? 6.438 17.508 33.099 1.00 9.02 134 GLY B O 1
ATOM 7834 N N . ALA B 1 135 ? 6.505 19.661 32.468 1.00 6.81 135 ALA B N 1
ATOM 7835 C CA . ALA B 1 135 ? 5.100 19.682 32.118 1.00 7.01 135 ALA B CA 1
ATOM 7836 C C . ALA B 1 135 ? 4.784 18.723 30.987 1.00 9.40 135 ALA B C 1
ATOM 7837 O O . ALA B 1 135 ? 3.639 18.268 30.879 1.00 8.96 135 ALA B O 1
ATOM 7844 N N . ASP B 1 136 ? 5.754 18.437 30.122 1.00 8.46 136 ASP B N 1
ATOM 7845 C CA . ASP B 1 136 ? 5.574 17.424 29.086 1.00 7.13 136 ASP B CA 1
ATOM 7846 C C . ASP B 1 136 ? 5.247 16.072 29.696 1.00 7.36 136 ASP B C 1
ATOM 7847 O O . ASP B 1 136 ? 4.340 15.363 29.232 1.00 8.25 136 ASP B O 1
ATOM 7856 N N . PHE B 1 137 ? 6.037 15.664 30.690 1.00 6.89 137 PHE B N 1
ATOM 7857 C CA . PHE B 1 137 ? 5.756 14.446 31.424 1.00 7.65 137 PHE B CA 1
ATOM 7858 C C . PHE B 1 137 ? 4.376 14.491 32.060 1.00 8.06 137 PHE B C 1
ATOM 7859 O O . PHE B 1 137 ? 3.626 13.508 32.017 1.00 6.62 137 PHE B O 1
ATOM 7876 N N . GLN B 1 138 ? 4.039 15.610 32.715 1.00 8.42 138 GLN B N 1
ATOM 7877 C CA . GLN B 1 138 ? 2.746 15.685 33.369 1.00 7.74 138 GLN B CA 1
ATOM 7878 C C . GLN B 1 138 ? 1.629 15.535 32.348 1.00 7.98 138 GLN B C 1
ATOM 7879 O O . GLN B 1 138 ? 0.618 14.881 32.617 1.00 9.30 138 GLN B O 1
ATOM 7893 N N . LEU B 1 139 ? 1.783 16.140 31.169 1.00 8.35 139 LEU B N 1
ATOM 7894 C CA . LEU B 1 139 ? 0.737 16.024 30.159 1.00 7.88 139 LEU B CA 1
ATOM 7895 C C . LEU B 1 139 ? 0.625 14.596 29.653 1.00 7.56 139 LEU B C 1
ATOM 7896 O O . LEU B 1 139 ? -0.486 14.071 29.472 1.00 7.22 139 LEU B O 1
ATOM 7912 N N . LEU B 1 140 ? 1.766 13.952 29.409 1.00 7.00 140 LEU B N 1
ATOM 7913 C CA . LEU B 1 140 ? 1.778 12.546 29.015 1.00 7.22 140 LEU B CA 1
ATOM 7914 C C . LEU B 1 140 ? 0.963 11.704 29.986 1.00 6.87 140 LEU B C 1
ATOM 7915 O O . LEU B 1 140 ? 0.100 10.914 29.570 1.00 9.91 140 LEU B O 1
ATOM 7931 N N . LYS B 1 141 ? 1.200 11.887 31.287 1.00 8.30 141 LYS B N 1
ATOM 7932 C CA . LYS B 1 141 ? 0.515 11.136 32.337 1.00 9.33 141 LYS B CA 1
ATOM 7933 C C . LYS B 1 141 ? -0.966 11.501 32.410 1.00 8.59 141 LYS B C 1
ATOM 7934 O O . LYS B 1 141 ? -1.822 10.608 32.504 1.00 10.88 141 LYS B O 1
ATOM 7953 N N . LEU B 1 142 ? -1.294 12.796 32.343 1.00 9.00 142 LEU B N 1
ATOM 7954 C CA . LEU B 1 142 ? -2.687 13.233 32.434 1.00 8.83 142 LEU B CA 1
ATOM 7955 C C . LEU B 1 142 ? -3.517 12.670 31.289 1.00 11.37 142 LEU B C 1
ATOM 7956 O O . LEU B 1 142 ? -4.649 12.229 31.500 1.00 13.34 142 LEU B O 1
ATOM 7972 N N . LEU B 1 143 ? -2.938 12.597 30.086 1.00 6.95 143 LEU B N 1
ATOM 7973 C CA . LEU B 1 143 ? -3.664 12.095 28.931 1.00 7.57 143 LEU B CA 1
ATOM 7974 C C . LEU B 1 143 ? -3.612 10.581 28.802 1.00 9.42 143 LEU B C 1
ATOM 7975 O O . LE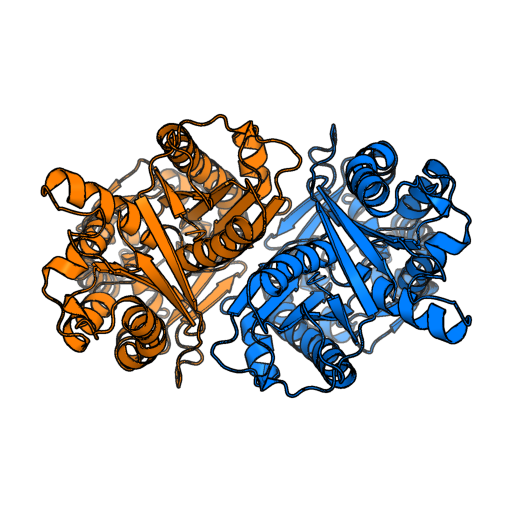U B 1 143 ? -4.358 10.026 27.997 1.00 11.83 143 LEU B O 1
ATOM 7991 N N . GLY B 1 144 ? -2.759 9.913 29.559 1.00 8.09 144 GLY B N 1
ATOM 7992 C CA . GLY B 1 144 ? -2.613 8.482 29.431 1.00 11.58 144 GLY B CA 1
ATOM 7993 C C . GLY B 1 144 ? -2.012 8.057 28.108 1.00 11.01 144 GLY B C 1
ATOM 7994 O O . GLY B 1 144 ? -2.411 7.022 27.551 1.00 12.43 144 GLY B O 1
ATOM 7998 N N . LEU B 1 145 ? -1.059 8.821 27.594 1.00 7.64 145 LEU B N 1
ATOM 7999 C CA . LEU B 1 145 ? -0.353 8.439 26.382 1.00 8.13 145 LEU B CA 1
ATOM 8000 C C . LEU B 1 145 ? 0.621 7.283 26.638 1.00 8.98 145 LEU B C 1
ATOM 8001 O O . LEU B 1 145 ? 0.926 6.911 27.773 1.00 9.70 145 LEU B O 1
ATOM 8017 N N . ARG B 1 146 ? 1.086 6.671 25.554 1.00 8.56 146 ARG B N 1
ATOM 8018 C CA . ARG B 1 146 ? 2.048 5.597 25.701 1.00 8.09 146 ARG B CA 1
ATOM 8019 C C . ARG B 1 146 ? 3.303 6.096 26.415 1.00 7.66 146 ARG B C 1
ATOM 8020 O O . ARG B 1 146 ? 3.769 7.220 26.175 1.00 7.05 146 ARG B O 1
ATOM 8041 N N . PRO B 1 147 ? 3.916 5.264 27.255 1.00 7.52 147 PRO B N 1
ATOM 8042 C CA . PRO B 1 147 ? 5.124 5.704 27.968 1.00 7.09 147 PRO B CA 1
ATOM 8043 C C . PRO B 1 147 ? 6.315 5.930 27.073 1.00 8.52 147 PRO B C 1
ATOM 8044 O O . PRO B 1 147 ? 7.251 6.607 27.510 1.00 8.96 147 PRO B O 1
ATOM 8055 N N . ASN B 1 148 ? 6.306 5.436 25.837 1.00 8.29 148 ASN B N 1
ATOM 8056 C CA . ASN B 1 148 ? 7.418 5.633 24.917 1.00 8.29 148 ASN B CA 1
ATOM 8057 C C . ASN B 1 148 ? 7.165 6.729 23.885 1.00 6.22 148 ASN B C 1
ATOM 8058 O O . ASN B 1 148 ? 7.907 6.819 22.901 1.00 7.46 148 ASN B O 1
ATOM 8069 N N . VAL B 1 149 ? 6.185 7.606 24.107 1.00 6.85 149 VAL B N 1
ATOM 8070 C CA . VAL B 1 149 ? 6.112 8.841 23.339 1.00 6.21 149 VAL B CA 1
ATOM 8071 C C . VAL B 1 149 ? 7.402 9.630 23.518 1.00 5.43 149 VAL B C 1
ATOM 8072 O O . VAL B 1 149 ? 7.867 9.837 24.639 1.00 6.58 149 VAL B O 1
ATOM 8085 N N . LYS B 1 150 ? 7.961 10.129 22.413 1.00 4.76 150 LYS B N 1
ATOM 8086 C CA . LYS B 1 150 ? 9.191 10.912 22.446 1.00 5.39 150 LYS B CA 1
ATOM 8087 C C . LYS B 1 150 ? 8.868 12.380 22.695 1.00 7.63 150 LYS B C 1
ATOM 8088 O O . LYS B 1 150 ? 8.134 13.015 21.918 1.00 6.40 150 LYS B O 1
ATOM 8107 N N . ARG B 1 151 ? 9.427 12.927 23.765 1.00 6.96 151 ARG B N 1
ATOM 8108 C CA . ARG B 1 151 ? 9.058 14.252 24.239 1.00 7.56 151 ARG B CA 1
ATOM 8109 C C . ARG B 1 151 ? 10.159 15.275 24.016 1.00 6.90 151 ARG B C 1
ATOM 8110 O O . ARG B 1 151 ? 11.350 14.975 24.113 1.00 7.43 151 ARG B O 1
ATOM 8131 N N . ILE B 1 152 ? 9.750 16.510 23.748 1.00 6.16 152 ILE B N 1
ATOM 8132 C CA . ILE B 1 152 ? 10.651 17.657 23.747 1.00 4.41 152 ILE B CA 1
ATOM 8133 C C . ILE B 1 152 ? 9.992 18.740 24.588 1.00 4.83 152 ILE B C 1
ATOM 8134 O O . ILE B 1 152 ? 8.895 19.206 24.262 1.00 6.86 152 ILE B O 1
ATOM 8150 N N . MET B 1 153 ? 10.658 19.128 25.659 1.00 4.49 153 MET B N 1
ATOM 8151 C CA . MET B 1 153 ? 10.134 20.093 26.619 1.00 4.51 153 MET B CA 1
ATOM 8152 C C . MET B 1 153 ? 10.864 21.415 26.466 1.00 5.13 153 MET B C 1
ATOM 8153 O O . MET B 1 153 ? 12.072 21.499 26.730 1.00 6.75 153 MET B O 1
ATOM 8167 N N . LEU B 1 154 ? 10.124 22.452 26.081 1.00 6.10 154 LEU B N 1
ATOM 8168 C CA . LEU B 1 154 ? 10.673 23.764 25.763 1.00 6.47 154 LEU B CA 1
ATOM 8169 C C . LEU B 1 154 ? 10.218 24.740 26.846 1.00 6.54 154 LEU B C 1
ATOM 8170 O O . LEU B 1 154 ? 9.100 25.267 26.795 1.00 9.31 154 LEU B O 1
ATOM 8186 N N . TYR B 1 155 ? 11.100 24.989 27.800 1.00 6.63 155 TYR B N 1
ATOM 8187 C CA . TYR B 1 155 ? 10.822 25.862 28.932 1.00 8.12 155 TYR B CA 1
ATOM 8188 C C . TYR B 1 155 ? 11.383 27.256 28.723 1.00 8.00 155 TYR B C 1
ATOM 8189 O O . TYR B 1 155 ? 12.374 27.458 28.017 1.00 8.13 155 TYR B O 1
ATOM 8207 N N . GLN B 1 156 ? 10.738 28.223 29.384 1.00 11.55 156 GLN B N 1
ATOM 8208 C CA . GLN B 1 156 ? 11.225 29.592 29.507 1.00 13.19 156 GLN B CA 1
ATOM 8209 C C . GLN B 1 156 ? 11.494 30.214 28.147 1.00 10.45 156 GLN B C 1
ATOM 8210 O O . GLN B 1 156 ? 12.443 30.977 27.961 1.00 14.00 156 GLN B O 1
ATOM 8224 N N . GLN B 1 157 ? 10.592 29.963 27.208 1.00 13.16 157 GLN B N 1
ATOM 8225 C CA . GLN B 1 157 ? 10.823 30.267 25.810 1.00 10.73 157 GLN B CA 1
ATOM 8226 C C . GLN B 1 157 ? 10.351 31.656 25.411 1.00 16.12 157 GLN B C 1
ATOM 8227 O O . GLN B 1 157 ? 10.999 32.326 24.600 1.00 21.55 157 GLN B O 1
ATOM 8241 N N . GLY B 1 158 ? 9.224 32.097 25.937 1.00 12.23 158 GLY B N 1
ATOM 8242 C CA . GLY B 1 158 ? 8.681 33.379 25.549 1.00 12.26 158 GLY B CA 1
ATOM 8243 C C . GLY B 1 158 ? 7.738 33.335 24.351 1.00 10.36 158 GLY B C 1
ATOM 8244 O O . GLY B 1 158 ? 7.295 32.278 23.919 1.00 12.82 158 GLY B O 1
ATOM 8261 N N . SER B 1 160 ? 7.721 33.665 21.230 1.00 11.19 160 SER B N 1
ATOM 8262 C CA . SER B 1 160 ? 7.954 33.069 19.906 1.00 10.77 160 SER B CA 1
ATOM 8263 C C . SER B 1 160 ? 7.746 31.566 19.912 1.00 11.22 160 SER B C 1
ATOM 8264 O O . SER B 1 160 ? 7.811 30.931 18.863 1.00 10.32 160 SER B O 1
ATOM 8272 N N . ALA B 1 161 ? 7.446 30.981 21.068 1.00 8.51 161 ALA B N 1
ATOM 8273 C CA . ALA B 1 161 ? 7.511 29.523 21.180 1.00 8.97 161 ALA B CA 1
ATOM 8274 C C . ALA B 1 161 ? 6.358 28.783 20.502 1.00 8.16 161 ALA B C 1
ATOM 8275 O O . ALA B 1 161 ? 6.493 27.587 20.256 1.00 9.12 161 ALA B O 1
ATOM 8282 N N . GLY B 1 162 ? 5.205 29.409 20.253 1.00 8.38 162 GLY B N 1
ATOM 8283 C CA . GLY B 1 162 ? 4.180 28.723 19.464 1.00 8.22 162 GLY B CA 1
ATOM 8284 C C . GLY B 1 162 ? 4.654 28.420 18.057 1.00 6.61 162 GLY B C 1
ATOM 8285 O O . GLY B 1 162 ? 4.326 27.375 17.478 1.00 8.77 162 GLY B O 1
ATOM 8289 N N . ALA B 1 163 ? 5.378 29.356 17.463 1.00 8.01 163 ALA B N 1
ATOM 8290 C CA . ALA B 1 163 ? 6.057 29.089 16.211 1.00 6.10 163 ALA B CA 1
ATOM 8291 C C . ALA B 1 163 ? 7.193 28.091 16.396 1.00 8.07 163 ALA B C 1
ATOM 8292 O O . ALA B 1 163 ? 7.337 27.157 15.599 1.00 7.39 163 ALA B O 1
ATOM 8299 N N . THR B 1 164 ? 7.995 28.243 17.455 1.00 6.85 164 THR B N 1
ATOM 8300 C CA . THR B 1 164 ? 9.081 27.293 17.678 1.00 6.84 164 THR B CA 1
ATOM 8301 C C . THR B 1 164 ? 8.579 25.844 17.743 1.00 5.41 164 THR B C 1
ATOM 8302 O O . THR B 1 164 ? 9.186 24.948 17.141 1.00 6.58 164 THR B O 1
ATOM 8313 N N . VAL B 1 165 ? 7.523 25.580 18.520 1.00 6.36 165 VAL B N 1
ATOM 8314 C CA . VAL B 1 165 ? 7.066 24.191 18.673 1.00 6.40 165 VAL B CA 1
ATOM 8315 C C . VAL B 1 165 ? 6.588 23.643 17.331 1.00 8.04 165 VAL B C 1
ATOM 8316 O O . VAL B 1 165 ? 6.700 22.442 17.062 1.00 6.62 165 VAL B O 1
ATOM 8329 N N . THR B 1 166 ? 6.051 24.514 16.466 1.00 6.97 166 THR B N 1
ATOM 8330 C CA . THR B 1 166 ? 5.615 24.103 15.134 1.00 7.51 166 THR B CA 1
ATOM 8331 C C . THR B 1 166 ? 6.806 23.749 14.261 1.00 6.56 166 THR B C 1
ATOM 8332 O O . THR B 1 166 ? 6.793 22.722 13.569 1.00 6.91 166 THR B O 1
ATOM 8343 N N . ARG B 1 167 ? 7.867 24.568 14.325 1.00 6.62 167 ARG B N 1
ATOM 8344 C CA . ARG B 1 167 ? 9.107 24.257 13.635 1.00 5.78 167 ARG B CA 1
ATOM 8345 C C . ARG B 1 167 ? 9.696 22.939 14.124 1.00 6.91 167 ARG B C 1
ATOM 8346 O O . ARG B 1 167 ? 10.186 22.127 13.328 1.00 7.07 167 ARG B O 1
ATOM 8367 N N . VAL B 1 168 ? 9.662 22.712 15.436 1.00 6.35 168 VAL B N 1
ATOM 8368 C CA . VAL B 1 168 ? 10.204 21.475 15.994 1.00 5.24 168 VAL B CA 1
ATOM 8369 C C . VAL B 1 168 ? 9.388 20.276 15.522 1.00 5.90 168 VAL B C 1
ATOM 8370 O O . VAL B 1 168 ? 9.940 19.287 15.035 1.00 6.12 168 VAL B O 1
ATOM 8383 N N . ALA B 1 169 ? 8.069 20.383 15.579 1.00 5.27 169 ALA B N 1
ATOM 8384 C CA . ALA B 1 169 ? 7.198 19.298 15.159 1.00 5.23 169 ALA B CA 1
ATOM 8385 C C . ALA B 1 169 ? 7.346 18.981 13.682 1.00 7.74 169 ALA B C 1
ATOM 8386 O O . ALA B 1 169 ? 7.188 17.818 13.281 1.00 7.69 169 ALA B O 1
ATOM 8393 N N . LYS B 1 170 ? 7.627 19.992 12.863 1.00 5.78 170 LYS B N 1
ATOM 8394 C CA . LYS B 1 170 ? 7.776 19.780 11.426 1.00 5.42 170 LYS B CA 1
ATOM 8395 C C . LYS B 1 170 ? 8.861 18.750 11.127 1.00 8.26 170 LYS B C 1
ATOM 8396 O O . LYS B 1 170 ? 8.647 17.820 10.343 1.00 8.33 170 LYS B O 1
ATOM 8415 N N . ASP B 1 171 ? 10.043 18.896 11.736 1.00 5.96 171 ASP B N 1
ATOM 8416 C CA . ASP B 1 171 ? 11.117 17.946 11.462 1.00 6.68 171 ASP B CA 1
ATOM 8417 C C . ASP B 1 171 ? 10.822 16.565 12.074 1.00 6.92 171 ASP B C 1
ATOM 8418 O O . ASP B 1 171 ? 11.169 15.540 11.483 1.00 6.56 171 ASP B O 1
ATOM 8427 N N . LEU B 1 172 ? 10.155 16.514 13.227 1.00 4.63 172 LEU B N 1
ATOM 8428 C CA . LEU B 1 172 ? 9.744 15.228 13.797 1.00 5.59 172 LEU B CA 1
ATOM 8429 C C . LEU B 1 172 ? 8.806 14.480 12.856 1.00 6.01 172 LEU B C 1
ATOM 8430 O O . LEU B 1 172 ? 8.964 13.278 12.618 1.00 6.39 172 LEU B O 1
ATOM 8446 N N . ALA B 1 173 ? 7.768 15.159 12.382 1.00 5.23 173 ALA B N 1
ATOM 8447 C CA . ALA B 1 173 ? 6.775 14.532 11.523 1.00 6.63 173 ALA B CA 1
ATOM 8448 C C . ALA B 1 173 ? 7.383 14.096 10.203 1.00 5.49 173 ALA B C 1
ATOM 8449 O O . ALA B 1 173 ? 7.071 13.011 9.699 1.00 7.54 173 ALA B O 1
ATOM 8456 N N . GLU B 1 174 ? 8.218 14.951 9.600 1.00 6.03 174 GLU B N 1
ATOM 8457 C CA . GLU B 1 174 ? 8.729 14.684 8.261 1.00 5.33 174 GLU B CA 1
ATOM 8458 C C . GLU B 1 174 ? 9.793 13.598 8.255 1.00 5.65 174 GLU B C 1
ATOM 8459 O O . GLU B 1 174 ? 9.961 12.907 7.237 1.00 9.13 174 GLU B O 1
ATOM 8471 N N . ASN B 1 175 ? 10.564 13.457 9.325 1.00 6.24 175 ASN B N 1
ATOM 8472 C CA . ASN B 1 175 ? 11.649 12.491 9.319 1.00 6.46 175 ASN B CA 1
ATOM 8473 C C . ASN B 1 175 ? 11.238 11.115 9.827 1.00 8.20 175 ASN B C 1
ATOM 8474 O O . ASN B 1 175 ? 12.031 10.169 9.734 1.00 11.00 175 ASN B O 1
ATOM 8485 N N . ASN B 1 176 ? 10.043 10.978 10.391 1.00 7.03 176 ASN B N 1
ATOM 8486 C CA . ASN B 1 176 ? 9.634 9.723 11.001 1.00 7.21 176 ASN B CA 1
ATOM 8487 C C . ASN B 1 176 ? 8.346 9.208 10.392 1.00 7.98 176 ASN B C 1
ATOM 8488 O O . ASN B 1 176 ? 7.254 9.729 10.704 1.00 7.89 176 ASN B O 1
ATOM 8499 N N . PRO B 1 177 ? 8.406 8.182 9.544 1.00 11.72 177 PRO B N 1
ATOM 8500 C CA . PRO B 1 177 ? 7.181 7.693 8.906 1.00 12.03 177 PRO B CA 1
ATOM 8501 C C . PRO B 1 177 ? 6.138 7.290 9.939 1.00 7.97 177 PRO B C 1
ATOM 8502 O O . PRO B 1 177 ? 6.415 6.540 10.884 1.00 13.24 177 PRO B O 1
ATOM 8513 N N . GLY B 1 178 ? 4.935 7.808 9.732 1.00 9.67 178 GLY B N 1
ATOM 8514 C CA . GLY B 1 178 ? 3.797 7.524 10.563 1.00 11.28 178 GLY B CA 1
ATOM 8515 C C . GLY B 1 178 ? 3.720 8.360 11.808 1.00 11.05 178 GLY B C 1
ATOM 8516 O O . GLY B 1 178 ? 2.746 8.219 12.572 1.00 10.54 178 GLY B O 1
ATOM 8520 N N . ALA B 1 179 ? 4.701 9.235 12.046 1.00 5.70 179 ALA B N 1
ATOM 8521 C CA . ALA B 1 179 ? 4.691 9.955 13.305 1.00 6.19 179 ALA B CA 1
ATOM 8522 C C . ALA B 1 179 ? 3.488 10.881 13.381 1.00 6.67 179 ALA B C 1
ATOM 8523 O O . ALA B 1 179 ? 3.101 11.511 12.393 1.00 5.92 179 ALA B O 1
ATOM 8530 N N . ARG B 1 180 ? 2.927 10.996 14.583 1.00 5.08 180 ARG B N 1
ATOM 8531 C CA . ARG B 1 180 ? 1.860 11.947 14.856 1.00 5.99 180 ARG B CA 1
ATOM 8532 C C . ARG B 1 180 ? 2.264 12.695 16.116 1.00 5.68 180 ARG B C 1
ATOM 8533 O O . ARG B 1 180 ? 2.433 12.079 17.175 1.00 5.18 180 ARG B O 1
ATOM 8554 N N . VAL B 1 181 ? 2.439 14.005 15.993 1.00 4.83 181 VAL B N 1
ATOM 8555 C CA . VAL B 1 181 ? 3.025 14.853 17.032 1.00 4.01 181 VAL B CA 1
ATOM 8556 C C . VAL B 1 181 ? 1.916 15.641 17.703 1.00 4.57 181 VAL B C 1
ATOM 8557 O O . VAL B 1 181 ? 1.198 16.402 17.049 1.00 5.77 181 VAL B O 1
ATOM 8570 N N . LEU B 1 182 ? 1.819 15.516 19.019 1.00 3.85 182 LEU B N 1
ATOM 8571 C CA . LEU B 1 182 ? 0.978 16.387 19.827 1.00 3.81 182 LEU B CA 1
ATOM 8572 C C . LEU B 1 182 ? 1.833 17.569 20.259 1.00 5.91 182 LEU B C 1
ATOM 8573 O O . LEU B 1 182 ? 2.884 17.376 20.874 1.00 6.73 182 LEU B O 1
ATOM 8589 N N . VAL B 1 183 ? 1.419 18.773 19.898 1.00 4.50 183 VAL B N 1
ATOM 8590 C CA . VAL B 1 183 ? 2.092 20.010 20.270 1.00 5.27 183 VAL B CA 1
ATOM 8591 C C . VAL B 1 183 ? 1.205 20.719 21.269 1.00 4.57 183 VAL B C 1
ATOM 8592 O O . VAL B 1 183 ? -0.003 20.811 21.061 1.00 7.00 183 VAL B O 1
ATOM 8605 N N . ALA B 1 184 ? 1.780 21.225 22.346 1.00 6.56 184 ALA B N 1
ATOM 8606 C CA . ALA B 1 184 ? 0.995 21.997 23.294 1.00 4.93 184 ALA B CA 1
ATOM 8607 C C . ALA B 1 184 ? 1.825 23.154 23.826 1.00 8.59 184 ALA B C 1
ATOM 8608 O O . ALA B 1 184 ? 2.985 22.968 24.197 1.00 9.44 184 ALA B O 1
ATOM 8615 N N . CYS B 1 185 ? 1.214 24.342 23.885 1.00 6.41 185 CYS B N 1
ATOM 8616 C CA . CYS B 1 185 ? 1.775 25.504 24.555 1.00 5.57 185 CYS B CA 1
ATOM 8617 C C . CYS B 1 185 ? 0.772 25.994 25.574 1.00 7.39 185 CYS B C 1
ATOM 8618 O O . CYS B 1 185 ? -0.427 25.983 25.316 1.00 6.73 185 CYS B O 1
ATOM 8626 N N . SER B 1 186 ? 1.246 26.391 26.745 1.00 6.20 186 SER B N 1
ATOM 8627 C CA . SER B 1 186 ? 0.352 26.716 27.839 1.00 5.20 186 SER B CA 1
ATOM 8628 C C . SER B 1 186 ? 1.026 27.739 28.728 1.00 7.10 186 SER B C 1
ATOM 8629 O O . SER B 1 186 ? 2.181 27.545 29.127 1.00 7.81 186 SER B O 1
ATOM 8637 N N . GLU B 1 187 ? 0.290 28.808 29.039 1.00 6.46 187 GLU B N 1
ATOM 8638 C CA . GLU B 1 187 ? 0.814 29.943 29.768 1.00 5.75 187 GLU B CA 1
ATOM 8639 C C . GLU B 1 187 ? -0.152 30.359 30.860 1.00 8.14 187 GLU B C 1
ATOM 8640 O O . GLU B 1 187 ? -1.365 30.456 30.630 1.00 8.05 187 GLU B O 1
ATOM 8652 N N . VAL B 1 188 ? 0.402 30.579 32.049 1.00 8.42 188 VAL B N 1
ATOM 8653 C CA . VAL B 1 188 ? -0.322 31.075 33.219 1.00 9.54 188 VAL B CA 1
ATOM 8654 C C . VAL B 1 188 ? 0.511 32.207 33.810 1.00 10.65 188 VAL B C 1
ATOM 8655 O O . VAL B 1 188 ? 1.667 31.994 34.199 1.00 14.25 188 VAL B O 1
ATOM 8668 N N . THR B 1 189 ? -0.061 33.401 33.880 1.00 9.87 189 THR B N 1
ATOM 8669 C CA . THR B 1 189 ? 0.700 34.598 34.237 1.00 10.32 189 THR B CA 1
ATOM 8670 C C . THR B 1 189 ? 1.004 34.716 35.730 1.00 13.82 189 THR B C 1
ATOM 8671 O O . THR B 1 189 ? 1.502 35.763 36.160 1.00 12.48 189 THR B O 1
ATOM 8682 N N . ALA B 1 190 ? 0.811 33.645 36.494 1.00 13.08 190 ALA B N 1
ATOM 8683 C CA . ALA B 1 190 ? 1.173 33.654 37.903 1.00 12.87 190 ALA B CA 1
ATOM 8684 C C . ALA B 1 190 ? 2.647 33.959 38.116 1.00 10.65 190 ALA B C 1
ATOM 8685 O O . ALA B 1 190 ? 3.005 34.492 39.161 1.00 12.36 190 ALA B O 1
ATOM 8692 N N A VAL B 1 191 ? 3.515 33.664 37.143 0.50 10.94 191 VAL B N 1
ATOM 8693 N N B VAL B 1 191 ? 3.507 33.663 37.139 0.50 10.91 191 VAL B N 1
ATOM 8694 C CA A VAL B 1 191 ? 4.936 33.891 37.389 0.50 11.77 191 VAL B CA 1
ATOM 8695 C CA B VAL B 1 191 ? 4.934 33.885 37.346 0.50 12.03 191 VAL B CA 1
ATOM 8696 C C A VAL B 1 191 ? 5.361 35.332 37.095 0.50 10.49 191 VAL B C 1
ATOM 8697 C C B VAL B 1 191 ? 5.349 35.335 37.103 0.50 10.60 191 VAL B C 1
ATOM 8698 O O A VAL B 1 191 ? 6.428 35.763 37.565 0.50 12.23 191 VAL B O 1
ATOM 8699 O O B VAL B 1 191 ? 6.396 35.771 37.615 0.50 11.70 191 VAL B O 1
ATOM 8724 N N . THR B 1 192 ? 4.547 36.107 36.369 1.00 11.54 192 THR B N 1
ATOM 8725 C CA . THR B 1 192 ? 4.894 37.478 36.012 1.00 10.33 192 THR B CA 1
ATOM 8726 C C . THR B 1 192 ? 4.070 38.546 36.730 1.00 13.47 192 THR B C 1
ATOM 8727 O O . THR B 1 192 ? 4.505 39.701 36.816 1.00 14.68 192 THR B O 1
ATOM 8738 N N . PHE B 1 193 ? 2.906 38.202 37.264 1.00 10.07 193 PHE B N 1
ATOM 8739 C CA . PHE B 1 193 ? 2.077 39.212 37.912 1.00 9.21 193 PHE B CA 1
ATOM 8740 C C . PHE B 1 193 ? 2.792 39.872 39.094 1.00 14.14 193 PHE B C 1
ATOM 8741 O O . PHE B 1 193 ? 3.361 39.195 39.954 1.00 12.91 193 PHE B O 1
ATOM 8758 N N . ARG B 1 194 ? 2.713 41.202 39.179 1.00 12.43 194 ARG B N 1
ATOM 8759 C CA . ARG B 1 194 ? 3.312 41.920 40.307 1.00 13.26 194 ARG B CA 1
ATOM 8760 C C . ARG B 1 194 ? 2.763 43.344 40.380 1.00 11.33 194 ARG B C 1
ATOM 8761 O O . ARG B 1 194 ? 2.094 43.819 39.459 1.00 14.74 194 ARG B O 1
ATOM 8782 N N . ALA B 1 195 ? 3.047 44.011 41.493 1.00 12.53 195 ALA B N 1
ATOM 8783 C CA . ALA B 1 195 ? 2.533 45.353 41.700 1.00 14.47 195 ALA B CA 1
ATOM 8784 C C . ALA B 1 195 ? 3.123 46.327 40.676 1.00 16.88 195 ALA B C 1
ATOM 8785 O O . ALA B 1 195 ? 4.286 46.193 40.275 1.00 16.77 195 ALA B O 1
ATOM 8792 N N . PRO B 1 196 ? 2.339 47.308 40.225 1.00 12.92 196 PRO B N 1
ATOM 8793 C CA . PRO B 1 196 ? 2.892 48.376 39.383 1.00 14.70 196 PRO B CA 1
ATOM 8794 C C . PRO B 1 196 ? 3.882 49.254 40.145 1.00 14.86 196 PRO B C 1
ATOM 8795 O O . PRO B 1 196 ? 3.784 49.433 41.363 1.00 15.84 196 PRO B O 1
ATOM 8806 N N . SER B 1 197 ? 4.822 49.849 39.409 1.00 15.81 197 SER B N 1
ATOM 8807 C CA . SER B 1 197 ? 5.827 50.713 40.026 1.00 13.35 197 SER B CA 1
ATOM 8808 C C . SER B 1 197 ? 6.265 51.809 39.063 1.00 13.58 197 SER B C 1
ATOM 8809 O O . SER B 1 197 ? 6.510 51.544 37.883 1.00 15.44 197 SER B O 1
ATOM 8817 N N . GLU B 1 198 ? 6.369 53.042 39.582 1.00 17.07 198 GLU B N 1
ATOM 8818 C CA . GLU B 1 198 ? 6.919 54.155 38.813 1.00 22.08 198 GLU B CA 1
ATOM 8819 C C . GLU B 1 198 ? 8.338 53.865 38.340 1.00 22.48 198 GLU B C 1
ATOM 8820 O O . GLU B 1 198 ? 8.799 54.479 37.367 1.00 22.14 198 GLU B O 1
ATOM 8832 N N . THR B 1 199 ? 9.030 52.937 38.995 1.00 21.71 199 THR B N 1
ATOM 8833 C CA . THR B 1 199 ? 10.403 52.591 38.661 1.00 23.37 199 THR B CA 1
ATOM 8834 C C . THR B 1 199 ? 10.491 51.491 37.608 1.00 28.08 199 THR B C 1
ATOM 8835 O O . THR B 1 199 ? 11.602 51.087 37.236 1.00 28.67 199 THR B O 1
ATOM 8846 N N . HIS B 1 200 ? 9.358 50.987 37.134 1.00 16.37 200 HIS B N 1
ATOM 8847 C CA . HIS B 1 200 ? 9.328 49.886 36.183 1.00 18.87 200 HIS B CA 1
ATOM 8848 C C . HIS B 1 200 ? 8.173 50.132 35.218 1.00 16.90 200 HIS B C 1
ATOM 8849 O O . HIS B 1 200 ? 7.212 49.368 35.138 1.00 17.85 200 HIS B O 1
ATOM 8863 N N . LEU B 1 201 ? 8.253 51.232 34.469 1.00 17.14 201 LEU B N 1
ATOM 8864 C CA . LEU B 1 201 ? 7.147 51.598 33.589 1.00 19.42 201 LEU B CA 1
ATOM 8865 C C . LEU B 1 201 ? 6.960 50.593 32.461 1.00 18.58 201 LEU B C 1
ATOM 8866 O O . LEU B 1 201 ? 5.834 50.402 31.998 1.00 18.16 201 LEU B O 1
ATOM 8882 N N . ASP B 1 202 ? 8.027 49.929 32.016 1.00 23.00 202 ASP B N 1
ATOM 8883 C CA . ASP B 1 202 ? 7.841 48.915 30.986 1.00 27.91 202 ASP B CA 1
ATOM 8884 C C . ASP B 1 202 ? 7.083 47.710 31.530 1.00 19.66 202 ASP B C 1
ATOM 8885 O O . ASP B 1 202 ? 6.496 46.947 30.755 1.00 20.73 202 ASP B O 1
ATOM 8894 N N . GLY B 1 203 ? 7.035 47.559 32.854 1.00 18.06 203 GLY B N 1
ATOM 8895 C CA . GLY B 1 203 ? 6.198 46.540 33.453 1.00 14.10 203 GLY B CA 1
ATOM 8896 C C . GLY B 1 203 ? 4.721 46.767 33.201 1.00 15.73 203 GLY B C 1
ATOM 8897 O O . GLY B 1 203 ? 3.947 45.811 33.147 1.00 16.90 203 GLY B O 1
ATOM 8901 N N . LEU B 1 204 ? 4.314 48.023 33.016 1.00 13.84 204 LEU B N 1
ATOM 8902 C CA . LEU B 1 204 ? 2.916 48.309 32.727 1.00 11.83 204 LEU B CA 1
ATOM 8903 C C . LEU B 1 20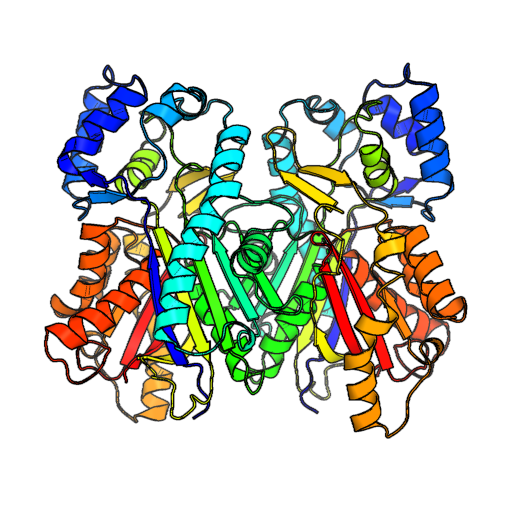4 ? 2.492 47.724 31.395 1.00 14.02 204 LEU B C 1
ATOM 8904 O O . LEU B 1 204 ? 1.306 47.418 31.205 1.00 13.71 204 LEU B O 1
ATOM 8920 N N . VAL B 1 205 ? 3.427 47.565 30.452 1.00 12.21 205 VAL B N 1
ATOM 8921 C CA . VAL B 1 205 ? 3.081 46.977 29.162 1.00 16.09 205 VAL B CA 1
ATOM 8922 C C . VAL B 1 205 ? 2.648 45.530 29.337 1.00 13.73 205 VAL B C 1
ATOM 8923 O O . VAL B 1 205 ? 1.580 45.117 28.867 1.00 11.55 205 VAL B O 1
ATOM 8936 N N . GLY B 1 206 ? 3.475 44.722 30.000 1.00 11.37 206 GLY B N 1
ATOM 8937 C CA . GLY B 1 206 ? 3.093 43.349 30.241 1.00 12.25 206 GLY B CA 1
ATOM 8938 C C . GLY B 1 206 ? 1.824 43.244 31.075 1.00 10.51 206 GLY B C 1
ATOM 8939 O O . GLY B 1 206 ? 0.993 42.352 30.854 1.00 10.89 206 GLY B O 1
ATOM 8943 N N . ALA B 1 207 ? 1.649 44.159 32.035 1.00 10.34 207 ALA B N 1
ATOM 8944 C CA . ALA B 1 207 ? 0.476 44.089 32.899 1.00 8.86 207 ALA B CA 1
ATOM 8945 C C . ALA B 1 207 ? -0.791 44.365 32.117 1.00 9.76 207 ALA B C 1
ATOM 8946 O O . ALA B 1 207 ? -1.866 43.868 32.474 1.00 11.25 207 ALA B O 1
ATOM 8953 N N . ALA B 1 208 ? -0.683 45.177 31.065 1.00 9.17 208 ALA B N 1
ATOM 8954 C CA . ALA B 1 208 ? -1.812 45.463 30.200 1.00 8.92 208 ALA B CA 1
ATOM 8955 C C . ALA B 1 208 ? -2.057 44.370 29.167 1.00 9.08 208 ALA B C 1
ATOM 8956 O O . ALA B 1 208 ? -3.203 44.203 28.731 1.00 11.67 208 ALA B O 1
ATOM 8963 N N . LEU B 1 209 ? -1.041 43.598 28.781 1.00 8.06 209 LEU B N 1
ATOM 8964 C CA . LEU B 1 209 ? -1.175 42.737 27.611 1.00 8.55 209 LEU B CA 1
ATOM 8965 C C . LEU B 1 209 ? -1.257 41.252 27.913 1.00 7.53 209 LEU B C 1
ATOM 8966 O O . LEU B 1 209 ? -1.989 40.545 27.229 1.00 8.15 209 LEU B O 1
ATOM 8982 N N . PHE B 1 210 ? -0.512 40.736 28.894 1.00 7.39 210 PHE B N 1
ATOM 8983 C CA . PHE B 1 210 ? -0.376 39.292 29.026 1.00 6.79 210 PHE B CA 1
ATOM 8984 C C . PHE B 1 210 ? -1.628 38.656 29.624 1.00 6.76 210 PHE B C 1
ATOM 8985 O O . PHE B 1 210 ? -2.139 39.106 30.658 1.00 8.52 210 PHE B O 1
ATOM 9002 N N . GLY B 1 211 ? -2.073 37.555 29.013 1.00 6.80 211 GLY B N 1
ATOM 9003 C CA . GLY B 1 211 ? -3.162 36.757 29.538 1.00 8.12 211 GLY B CA 1
ATOM 9004 C C . GLY B 1 211 ? -2.825 35.279 29.514 1.00 6.66 211 GLY B C 1
ATOM 9005 O O . GLY B 1 211 ? -1.767 34.871 29.033 1.00 8.68 211 GLY B O 1
ATOM 9009 N N . ASP B 1 212 ? -3.748 34.486 30.051 1.00 6.28 212 ASP B N 1
ATOM 9010 C CA . ASP B 1 212 ? -3.531 33.052 30.177 1.00 5.97 212 ASP B CA 1
ATOM 9011 C C . ASP B 1 212 ? -4.213 32.292 29.053 1.00 7.19 212 ASP B C 1
ATOM 9012 O O . ASP B 1 212 ? -5.268 32.693 28.573 1.00 7.12 212 ASP B O 1
ATOM 9021 N N . GLY B 1 213 ? -3.639 31.162 28.671 1.00 7.32 213 GLY B N 1
ATOM 9022 C CA . GLY B 1 213 ? -4.282 30.322 27.687 1.00 5.50 213 GLY B CA 1
ATOM 9023 C C . GLY B 1 213 ? -3.370 29.173 27.291 1.00 5.91 213 GLY B C 1
ATOM 9024 O O . GLY B 1 213 ? -2.168 29.199 27.536 1.00 5.40 213 GLY B O 1
ATOM 9028 N N . ALA B 1 214 ? -3.979 28.150 26.685 1.00 4.72 214 ALA B N 1
ATOM 9029 C CA . ALA B 1 214 ? -3.228 27.013 26.130 1.00 5.46 214 ALA B CA 1
ATOM 9030 C C . ALA B 1 214 ? -3.821 26.617 24.793 1.00 4.38 214 ALA B C 1
ATOM 9031 O O . ALA B 1 214 ? -5.015 26.784 24.532 1.00 5.25 214 ALA B O 1
ATOM 9038 N N . ALA B 1 215 ? -2.970 26.078 23.941 1.00 4.46 215 ALA B N 1
ATOM 9039 C CA . ALA B 1 215 ? -3.387 25.605 22.638 1.00 4.84 215 ALA B CA 1
ATOM 9040 C C . ALA B 1 215 ? -2.608 24.346 22.304 1.00 5.19 215 ALA B C 1
ATOM 9041 O O . ALA B 1 215 ? -1.473 24.149 22.755 1.00 6.98 215 ALA B O 1
ATOM 9048 N N . ALA B 1 216 ? -3.225 23.492 21.497 1.00 4.38 216 ALA B N 1
ATOM 9049 C CA . ALA B 1 216 ? -2.640 22.211 21.146 1.00 4.73 216 ALA B CA 1
ATOM 9050 C C . ALA B 1 216 ? -2.913 21.936 19.677 1.00 5.23 216 ALA B C 1
ATOM 9051 O O . ALA B 1 216 ? -3.972 22.319 19.142 1.00 5.51 216 ALA B O 1
ATOM 9058 N N . LEU B 1 217 ? -1.963 21.263 19.032 1.00 4.53 217 LEU B N 1
ATOM 9059 C CA . LEU B 1 217 ? -2.079 20.832 17.639 1.00 5.41 217 LEU B CA 1
ATOM 9060 C C . LEU B 1 217 ? -1.808 19.339 17.546 1.00 6.22 217 LEU B C 1
ATOM 9061 O O . LEU B 1 217 ? -1.054 18.791 18.347 1.00 5.42 217 LEU B O 1
ATOM 9077 N N . ILE B 1 218 ? -2.324 18.694 16.505 1.00 5.49 218 ILE B N 1
ATOM 9078 C CA . ILE B 1 218 ? -1.787 17.422 16.047 1.00 4.20 218 ILE B CA 1
ATOM 9079 C C . ILE B 1 218 ? -1.143 17.707 14.714 1.00 3.99 218 ILE B C 1
ATOM 9080 O O . ILE B 1 218 ? -1.790 18.308 13.846 1.00 5.84 218 ILE B O 1
ATOM 9096 N N . ILE B 1 219 ? 0.121 17.302 14.545 1.00 4.38 219 ILE B N 1
ATOM 9097 C CA . ILE B 1 219 ? 0.865 17.499 13.303 1.00 5.16 219 ILE B CA 1
ATOM 9098 C C . ILE B 1 219 ? 1.360 16.152 12.802 1.00 6.02 219 ILE B C 1
ATOM 9099 O O . ILE B 1 219 ? 1.892 15.347 13.578 1.00 5.95 219 ILE B O 1
ATOM 9115 N N . GLY B 1 220 ? 1.222 15.917 11.503 1.00 4.46 220 GLY B N 1
ATOM 9116 C CA . GLY B 1 220 ? 1.774 14.725 10.904 1.00 5.23 220 GLY B CA 1
ATOM 9117 C C . GLY B 1 220 ? 1.985 14.932 9.428 1.00 5.42 220 GLY B C 1
ATOM 9118 O O . GLY B 1 220 ? 1.338 15.764 8.812 1.00 6.83 220 GLY B O 1
ATOM 9122 N N . SER B 1 221 ? 2.882 14.142 8.871 1.00 6.33 221 SER B N 1
ATOM 9123 C CA . SER B 1 221 ? 3.061 14.120 7.430 1.00 6.52 221 SER B CA 1
ATOM 9124 C C . SER B 1 221 ? 2.197 13.014 6.833 1.00 9.40 221 SER B C 1
ATOM 9125 O O . SER B 1 221 ? 1.841 12.043 7.510 1.00 8.70 221 SER B O 1
ATOM 9133 N N . ASN B 1 222 ? 1.847 13.180 5.546 1.00 8.97 222 ASN B N 1
ATOM 9134 C CA . ASN B 1 222 ? 1.082 12.188 4.782 1.00 8.21 222 ASN B CA 1
ATOM 9135 C C . ASN B 1 222 ? -0.233 11.845 5.481 1.00 7.94 222 ASN B C 1
ATOM 9136 O O . ASN B 1 222 ? -0.461 10.706 5.908 1.00 8.57 222 ASN B O 1
ATOM 9147 N N . PRO B 1 223 ? -1.126 12.819 5.596 1.00 7.58 223 PRO B N 1
ATOM 9148 C CA . PRO B 1 223 ? -2.456 12.566 6.166 1.00 9.17 223 PRO B CA 1
ATOM 9149 C C . PRO B 1 223 ? -3.145 11.442 5.422 1.00 8.34 223 PRO B C 1
ATOM 9150 O O . PRO B 1 223 ? -3.049 11.348 4.200 1.00 9.58 223 PRO B O 1
ATOM 9161 N N . THR B 1 224 ? -3.845 10.603 6.163 1.00 7.78 224 THR B N 1
ATOM 9162 C CA . THR B 1 224 ? -4.645 9.532 5.589 1.00 8.56 224 THR B CA 1
ATOM 9163 C C . THR B 1 224 ? -6.007 10.052 5.188 1.00 9.18 224 THR B C 1
ATOM 9164 O O . THR B 1 224 ? -6.427 11.140 5.570 1.00 9.18 224 THR B O 1
ATOM 9175 N N . PRO B 1 225 ? -6.789 9.268 4.448 1.00 9.11 225 PRO B N 1
ATOM 9176 C CA . PRO B 1 225 ? -8.094 9.781 4.023 1.00 8.90 225 PRO B CA 1
ATOM 9177 C C . PRO B 1 225 ? -9.075 9.979 5.157 1.00 12.34 225 PRO B C 1
ATOM 9178 O O . PRO B 1 225 ? -10.105 10.636 4.948 1.00 16.47 225 PRO B O 1
ATOM 9189 N N . VAL B 1 226 ? -8.810 9.453 6.353 1.00 10.02 226 VAL B N 1
ATOM 9190 C CA . VAL B 1 226 ? -9.698 9.680 7.485 1.00 11.50 226 VAL B CA 1
ATOM 9191 C C . VAL B 1 226 ? -9.231 10.837 8.357 1.00 10.87 226 VAL B C 1
ATOM 9192 O O . VAL B 1 226 ? -9.910 11.168 9.337 1.00 14.75 226 VAL B O 1
ATOM 9205 N N . GLU B 1 227 ? -8.114 11.458 8.029 1.00 7.94 227 GLU B N 1
ATOM 9206 C CA . GLU B 1 227 ? -7.663 12.668 8.691 1.00 8.67 227 GLU B CA 1
ATOM 9207 C C . GLU B 1 227 ? -8.099 13.858 7.842 1.00 10.57 227 GLU B C 1
ATOM 9208 O O . GLU B 1 227 ? -8.477 13.715 6.673 1.00 13.90 227 GLU B O 1
ATOM 9220 N N . LYS B 1 228 ? -8.107 15.033 8.460 1.00 11.47 228 LYS B N 1
ATOM 9221 C CA . LYS B 1 228 ? -8.667 16.235 7.839 1.00 8.81 228 LYS B CA 1
ATOM 9222 C C . LYS B 1 228 ? -7.650 17.363 7.959 1.00 8.44 228 LYS B C 1
ATOM 9223 O O . LYS B 1 228 ? -7.638 18.101 8.951 1.00 11.79 228 LYS B O 1
ATOM 9242 N N . PRO B 1 229 ? -6.799 17.543 6.956 1.00 7.78 229 PRO B N 1
ATOM 9243 C CA . PRO B 1 229 ? -5.757 18.571 7.047 1.00 8.65 229 PRO B CA 1
ATOM 9244 C C . PRO B 1 229 ? -6.318 19.984 7.078 1.00 7.38 229 PRO B C 1
ATOM 9245 O O . PRO B 1 229 ? -7.326 20.301 6.445 1.00 9.25 229 PRO B O 1
ATOM 9256 N N . LEU B 1 230 ? -5.618 20.854 7.802 1.00 6.64 230 LEU B N 1
ATOM 9257 C CA . LEU B 1 230 ? -5.984 22.254 7.923 1.00 7.55 230 LEU B CA 1
ATOM 9258 C C . LEU B 1 230 ? -4.959 23.185 7.307 1.00 7.12 230 LEU B C 1
ATOM 9259 O O . LEU B 1 230 ? -5.327 24.114 6.590 1.00 8.33 230 LEU B O 1
ATOM 9275 N N . PHE B 1 231 ? -3.663 22.972 7.580 1.00 6.38 231 PHE B N 1
ATOM 9276 C CA . PHE B 1 231 ? -2.587 23.807 7.053 1.00 6.19 231 PHE B CA 1
ATOM 9277 C C . PHE B 1 231 ? -1.379 22.915 6.839 1.00 7.05 231 PHE B C 1
ATOM 9278 O O . PHE B 1 231 ? -1.145 22.024 7.659 1.00 9.12 231 PHE B O 1
ATOM 9295 N N . GLU B 1 232 ? -0.595 23.173 5.790 1.00 6.18 232 GLU B N 1
ATOM 9296 C CA . GLU B 1 232 ? 0.694 22.525 5.584 1.00 7.08 232 GLU B CA 1
ATOM 9297 C C . GLU B 1 232 ? 1.826 23.483 5.926 1.00 7.38 232 GLU B C 1
ATOM 9298 O O . GLU B 1 232 ? 1.737 24.682 5.635 1.00 7.31 232 GLU B O 1
ATOM 9310 N N . VAL B 1 233 ? 2.880 22.965 6.557 1.00 6.36 233 VAL B N 1
ATOM 9311 C CA . VAL B 1 233 ? 4.044 23.774 6.931 1.00 5.88 233 VAL B CA 1
ATOM 9312 C C . VAL B 1 233 ? 5.133 23.519 5.905 1.00 7.06 233 VAL B C 1
ATOM 9313 O O . VAL B 1 233 ? 5.723 22.443 5.876 1.00 9.09 233 VAL B O 1
ATOM 9326 N N . HIS B 1 234 ? 5.420 24.505 5.050 1.00 6.10 234 HIS B N 1
ATOM 9327 C CA . HIS B 1 234 ? 6.303 24.288 3.914 1.00 6.36 234 HIS B CA 1
ATOM 9328 C C . HIS B 1 234 ? 7.733 24.737 4.136 1.00 9.38 234 HIS B C 1
ATOM 9329 O O . HIS B 1 234 ? 8.639 24.235 3.469 1.00 13.19 234 HIS B O 1
ATOM 9343 N N . TRP B 1 235 ? 7.950 25.706 5.005 1.00 8.07 235 TRP B N 1
ATOM 9344 C CA . TRP B 1 235 ? 9.275 26.285 5.183 1.00 7.65 235 TRP B CA 1
ATOM 9345 C C . TRP B 1 235 ? 9.289 26.890 6.572 1.00 8.57 235 TRP B C 1
ATOM 9346 O O . TRP B 1 235 ? 8.261 27.384 7.038 1.00 8.15 235 TRP B O 1
ATOM 9367 N N . SER B 1 236 ? 10.448 26.843 7.235 1.00 7.82 236 SER B N 1
ATOM 9368 C CA . SER B 1 236 ? 10.594 27.399 8.580 1.00 7.07 236 SER B CA 1
ATOM 9369 C C . SER B 1 236 ? 11.968 28.029 8.744 1.00 8.55 236 SER B C 1
ATOM 9370 O O . SER B 1 236 ? 12.965 27.547 8.195 1.00 12.08 236 SER B O 1
ATOM 9378 N N . GLY B 1 237 ? 12.020 29.126 9.460 1.00 7.63 237 GLY B N 1
ATOM 9379 C CA . GLY B 1 237 ? 13.275 29.817 9.688 1.00 8.49 237 GLY B CA 1
ATOM 9380 C C . GLY B 1 237 ? 13.204 30.544 11.010 1.00 7.64 237 GLY B C 1
ATOM 9381 O O . GLY B 1 237 ? 12.129 30.825 11.537 1.00 8.45 237 GLY B O 1
ATOM 9385 N N . GLN B 1 238 ? 14.368 30.848 11.542 1.00 7.63 238 GLN B N 1
ATOM 9386 C CA . GLN B 1 238 ? 14.475 31.600 12.784 1.00 8.65 238 GLN B CA 1
ATOM 9387 C C . GLN B 1 238 ? 15.625 32.572 12.623 1.00 10.10 238 GLN B C 1
ATOM 9388 O O . GLN B 1 238 ? 16.657 32.208 12.050 1.00 9.41 238 GLN B O 1
ATOM 9402 N N . CYS B 1 239 ? 15.498 33.798 13.108 1.00 7.98 239 CYS B N 1
ATOM 9403 C CA A CYS B 1 239 ? 16.655 34.671 13.024 0.50 10.17 239 CYS B CA 1
ATOM 9404 C CA B CYS B 1 239 ? 16.631 34.706 12.992 0.50 9.30 239 CYS B CA 1
ATOM 9405 C C . CYS B 1 239 ? 16.634 35.751 14.093 1.00 10.95 239 CYS B C 1
ATOM 9406 O O . CYS B 1 239 ? 15.589 36.159 14.593 1.00 11.89 239 CYS B O 1
ATOM 9420 N N . VAL B 1 240 ? 17.826 36.212 14.433 1.00 7.87 240 VAL B N 1
ATOM 9421 C CA . VAL B 1 240 ? 18.007 37.361 15.317 1.00 8.14 240 VAL B CA 1
ATOM 9422 C C . VAL B 1 240 ? 18.049 38.616 14.458 1.00 9.09 240 VAL B C 1
ATOM 9423 O O . VAL B 1 240 ? 18.831 38.699 13.505 1.00 10.65 240 VAL B O 1
ATOM 9436 N N . LEU B 1 241 ? 17.262 39.601 14.819 1.00 9.15 241 LEU B N 1
ATOM 9437 C CA . LEU B 1 241 ? 17.207 40.823 14.025 1.00 8.93 241 LEU B CA 1
ATOM 9438 C C . LEU B 1 241 ? 18.395 41.740 14.330 1.00 9.58 241 LEU B C 1
ATOM 9439 O O . LEU B 1 241 ? 18.853 41.823 15.476 1.00 10.99 241 LEU B O 1
ATOM 9455 N N . PRO B 1 242 ? 18.894 42.457 13.323 1.00 11.06 242 PRO B N 1
ATOM 9456 C CA . PRO B 1 242 ? 20.030 43.350 13.552 1.00 11.02 242 PRO B CA 1
ATOM 9457 C C . PRO B 1 242 ? 19.678 44.498 14.487 1.00 12.63 242 PRO B C 1
ATOM 9458 O O . PRO B 1 242 ? 18.530 44.952 14.555 1.00 16.70 242 PRO B O 1
ATOM 9469 N N . ASP B 1 243 ? 20.696 44.972 15.213 1.00 15.95 243 ASP B N 1
ATOM 9470 C CA . ASP B 1 243 ? 20.569 46.168 16.036 1.00 20.93 243 ASP B CA 1
ATOM 9471 C C . ASP B 1 243 ? 19.423 46.025 17.034 1.00 19.01 243 ASP B C 1
ATOM 9472 O O . ASP B 1 243 ? 18.704 46.977 17.322 1.00 19.49 243 ASP B O 1
ATOM 9481 N N . SER B 1 244 ? 19.262 44.822 17.588 1.00 15.58 244 SER B N 1
ATOM 9482 C CA . SER B 1 244 ? 18.167 44.546 18.515 1.00 11.63 244 SER B CA 1
ATOM 9483 C C . SER B 1 244 ? 18.630 43.999 19.855 1.00 13.84 244 SER B C 1
ATOM 9484 O O . SER B 1 244 ? 17.799 43.579 20.659 1.00 13.57 244 SER B O 1
ATOM 9492 N N . ASP B 1 245 ? 19.927 43.978 20.105 1.00 17.43 245 ASP B N 1
ATOM 9493 C CA . ASP B 1 245 ? 20.448 43.399 21.333 1.00 19.99 245 ASP B CA 1
ATOM 9494 C C . ASP B 1 245 ? 19.822 44.075 22.542 1.00 12.20 245 ASP B C 1
ATOM 9495 O O . ASP B 1 245 ? 19.767 45.301 22.624 1.00 16.40 245 ASP B O 1
ATOM 9504 N N . GLY B 1 246 ? 19.345 43.266 23.481 1.00 15.05 246 GLY B N 1
ATOM 9505 C CA . GLY B 1 246 ? 18.708 43.761 24.681 1.00 17.64 246 GLY B CA 1
ATOM 9506 C C . GLY B 1 246 ? 17.319 44.335 24.533 1.00 20.08 246 GLY B C 1
ATOM 9507 O O . GLY B 1 246 ? 16.835 44.963 25.479 1.00 22.87 246 GLY B O 1
ATOM 9511 N N . ALA B 1 247 ? 16.655 44.155 23.390 1.00 14.80 247 ALA B N 1
ATOM 9512 C CA . ALA B 1 247 ? 15.340 44.766 23.207 1.00 17.53 247 ALA B CA 1
ATOM 9513 C C . ALA B 1 247 ? 14.340 44.246 24.227 1.00 15.62 247 ALA B C 1
ATOM 9514 O O . ALA B 1 247 ? 13.508 45.009 24.737 1.00 19.96 247 ALA B O 1
ATOM 9521 N N . ILE B 1 248 ? 14.389 42.953 24.525 1.00 16.40 248 ILE B N 1
ATOM 9522 C CA . ILE B 1 248 ? 13.485 42.302 25.473 1.00 13.72 248 ILE B CA 1
ATOM 9523 C C . ILE B 1 248 ? 14.331 41.362 26.324 1.00 17.08 248 ILE B C 1
ATOM 9524 O O . ILE B 1 248 ? 14.947 40.440 25.788 1.00 14.26 248 ILE B O 1
ATOM 9540 N N . LEU B 1 249 ? 14.370 41.581 27.629 1.00 14.23 249 LEU B N 1
ATOM 9541 C CA . LEU B 1 249 ? 15.043 40.666 28.542 1.00 11.53 249 LEU B CA 1
ATOM 9542 C C . LEU B 1 249 ? 14.009 40.122 29.520 1.00 14.42 249 LEU B C 1
ATOM 9543 O O . LEU B 1 249 ? 13.069 40.834 29.893 1.00 13.78 249 LEU B O 1
ATOM 9559 N N . GLY B 1 250 ? 14.161 38.856 29.904 1.00 10.52 250 GLY B N 1
ATOM 9560 C CA . GLY B 1 250 ? 13.297 38.272 30.908 1.00 10.40 250 GLY B CA 1
ATOM 9561 C C . GLY B 1 250 ? 14.111 37.447 31.865 1.00 9.78 250 GLY B C 1
ATOM 9562 O O . GLY B 1 250 ? 14.769 36.491 31.467 1.00 11.58 250 GLY B O 1
ATOM 9566 N N . HIS B 1 251 ? 14.092 37.812 33.137 1.00 9.51 251 HIS B N 1
ATOM 9567 C CA . HIS B 1 251 ? 14.920 37.156 34.135 1.00 10.16 251 HIS B CA 1
ATOM 9568 C C . HIS B 1 251 ? 14.030 36.476 35.161 1.00 9.83 251 HIS B C 1
ATOM 9569 O O . HIS B 1 251 ? 13.091 37.093 35.678 1.00 10.79 251 HIS B O 1
ATOM 9583 N N . LEU B 1 252 ? 14.336 35.217 35.465 1.00 9.17 252 LEU B N 1
ATOM 9584 C CA . LEU B 1 252 ? 13.616 34.461 36.480 1.00 10.33 252 LEU B CA 1
ATOM 9585 C C . LEU B 1 252 ? 14.352 34.636 37.803 1.00 9.10 252 LEU B C 1
ATOM 9586 O O . LEU B 1 252 ? 15.504 34.206 37.939 1.00 9.17 252 LEU B O 1
ATOM 9602 N N . ARG B 1 253 ? 13.703 35.274 38.766 1.00 9.45 253 ARG B N 1
ATOM 9603 C CA . ARG B 1 253 ? 14.330 35.701 40.008 1.00 9.01 253 ARG B CA 1
ATOM 9604 C C . ARG B 1 253 ? 13.504 35.187 41.175 1.00 8.96 253 ARG B C 1
ATOM 9605 O O . ARG B 1 253 ? 12.440 34.588 40.989 1.00 9.51 253 ARG B O 1
ATOM 9626 N N . GLU B 1 254 ? 13.984 35.456 42.388 1.00 9.30 254 GLU B N 1
ATOM 9627 C CA . GLU B 1 254 ? 13.207 35.137 43.579 1.00 10.48 254 GLU B CA 1
ATOM 9628 C C . GLU B 1 254 ? 11.856 35.842 43.587 1.00 11.25 254 GLU B C 1
ATOM 9629 O O . GLU B 1 254 ? 10.936 35.374 44.264 1.00 11.48 254 GLU B O 1
ATOM 9641 N N . ALA B 1 255 ? 11.728 36.978 42.900 1.00 9.69 255 ALA B N 1
ATOM 9642 C CA . ALA B 1 255 ? 10.476 37.707 42.766 1.00 10.85 255 ALA B CA 1
ATOM 9643 C C . ALA B 1 255 ? 9.624 37.218 41.603 1.00 9.33 255 ALA B C 1
ATOM 9644 O O . ALA B 1 255 ? 8.612 37.843 41.304 1.00 10.86 255 ALA B O 1
ATOM 9651 N N . GLY B 1 256 ? 10.031 36.170 40.914 1.00 8.91 256 GLY B N 1
ATOM 9652 C CA . GLY B 1 256 ? 9.306 35.700 39.759 1.00 8.54 256 GLY B CA 1
ATOM 9653 C C . GLY B 1 256 ? 9.974 36.152 38.480 1.00 10.80 256 GLY B C 1
ATOM 9654 O O . GLY B 1 256 ? 11.150 36.541 38.467 1.00 9.99 256 GLY B O 1
ATOM 9658 N N . LEU B 1 257 ? 9.198 36.117 37.392 1.00 8.30 257 LEU B N 1
ATOM 9659 C CA . LEU B 1 257 ? 9.696 36.484 36.075 1.00 8.25 257 LEU B CA 1
ATOM 9660 C C . LEU B 1 257 ? 9.527 37.984 35.856 1.00 9.00 257 LEU B C 1
ATOM 9661 O O . LEU B 1 257 ? 8.411 38.513 35.944 1.00 9.43 257 LEU B O 1
ATOM 9677 N N . VAL B 1 258 ? 10.634 38.660 35.578 1.00 10.13 258 VAL B N 1
ATOM 9678 C CA . VAL B 1 258 ? 10.659 40.104 35.401 1.00 12.26 258 VAL B CA 1
ATOM 9679 C C . VAL B 1 258 ? 11.104 40.409 33.979 1.00 11.10 258 VAL B C 1
ATOM 9680 O O . VAL B 1 258 ? 12.132 39.894 33.519 1.00 12.74 258 VAL B O 1
ATOM 9693 N N . PHE B 1 259 ? 10.375 41.290 33.311 1.00 12.74 259 PHE B N 1
ATOM 9694 C CA . PHE B 1 259 ? 10.704 41.678 31.952 1.00 14.81 259 PHE B CA 1
ATOM 9695 C C . PHE B 1 259 ? 11.239 43.099 31.898 1.00 19.45 259 PHE B C 1
ATOM 9696 O O . PHE B 1 259 ? 10.816 43.973 32.661 1.00 15.86 259 PHE B O 1
ATOM 9713 N N . HIS B 1 260 ? 12.137 43.335 30.938 1.00 16.94 260 HIS B N 1
ATOM 9714 C CA . HIS B 1 260 ? 12.686 44.659 30.674 1.00 14.44 260 HIS B CA 1
ATOM 9715 C C . HIS B 1 260 ? 12.635 44.944 29.181 1.00 20.15 260 HIS B C 1
ATOM 9716 O O . HIS B 1 260 ? 13.075 44.120 28.372 1.00 17.46 260 HIS B O 1
ATOM 9730 N N . LEU B 1 261 ? 12.098 46.108 28.817 1.00 20.06 261 LEU B N 1
ATOM 9731 C CA . LEU B 1 261 ? 11.929 46.505 27.422 1.00 22.03 261 LEU B CA 1
ATOM 9732 C C . LEU B 1 261 ? 12.798 47.728 27.169 1.00 28.07 261 LEU B C 1
ATOM 9733 O O . LEU B 1 261 ? 12.533 48.810 27.707 1.00 37.07 261 LEU B O 1
ATOM 9749 N N . LEU B 1 262 ? 13.821 47.559 26.333 1.00 19.66 262 LEU B N 1
ATOM 9750 C CA . LEU B 1 262 ? 14.846 48.576 26.176 1.00 27.85 262 LEU B CA 1
ATOM 9751 C C . LEU B 1 262 ? 14.942 49.147 24.773 1.00 32.57 262 LEU B C 1
ATOM 9752 O O . LEU B 1 262 ? 15.706 50.097 24.568 1.00 36.20 262 LEU B O 1
ATOM 9768 N N . LYS B 1 263 ? 14.192 48.618 23.813 1.00 23.09 263 LYS B N 1
ATOM 9769 C CA . LYS B 1 263 ? 14.220 49.112 22.443 1.00 30.28 263 LYS B CA 1
ATOM 9770 C C . LYS B 1 263 ? 12.805 49.101 21.870 1.00 33.16 263 LYS B C 1
ATOM 9771 O O . LYS B 1 263 ? 11.877 48.524 22.450 1.00 40.96 263 LYS B O 1
ATOM 9790 N N . ASP B 1 264 ? 12.654 49.763 20.716 1.00 19.31 264 ASP B N 1
ATOM 9791 C CA . ASP B 1 264 ? 11.372 49.904 20.022 1.00 19.83 264 ASP B CA 1
ATOM 9792 C C . ASP B 1 264 ? 11.124 48.625 19.233 1.00 18.28 264 ASP B C 1
ATOM 9793 O O . ASP B 1 264 ? 11.483 48.502 18.060 1.00 15.76 264 ASP B O 1
ATOM 9802 N N . VAL B 1 265 ? 10.474 47.668 19.891 1.00 14.86 265 VAL B N 1
ATOM 9803 C CA . VAL B 1 265 ? 10.253 46.359 19.279 1.00 18.36 265 VAL B CA 1
ATOM 9804 C C . VAL B 1 265 ? 9.388 46.445 18.027 1.00 15.51 265 VAL B C 1
ATOM 9805 O O . VAL B 1 265 ? 9.745 45.823 17.015 1.00 13.69 265 VAL B O 1
ATOM 9818 N N . PRO B 1 266 ? 8.234 47.132 18.029 1.00 13.65 266 PRO B N 1
ATOM 9819 C CA . PRO B 1 266 ? 7.468 47.225 16.771 1.00 14.98 266 PRO B CA 1
ATOM 9820 C C . PRO B 1 266 ? 8.263 47.832 15.636 1.00 12.82 266 PRO B C 1
ATOM 9821 O O . PRO B 1 266 ? 8.159 47.366 14.491 1.00 14.80 266 PRO B O 1
ATOM 9832 N N . GLY B 1 267 ? 9.078 48.846 15.935 1.00 12.52 267 GLY B N 1
ATOM 9833 C CA . GLY B 1 267 ? 9.885 49.474 14.906 1.00 13.86 267 GLY B CA 1
ATOM 9834 C C . GLY B 1 267 ? 10.957 48.551 14.363 1.00 11.51 267 GLY B C 1
ATOM 9835 O O . GLY B 1 267 ? 11.215 48.523 13.158 1.00 13.04 267 GLY B O 1
ATOM 9839 N N . ILE B 1 268 ? 11.599 47.779 15.244 1.00 12.90 268 ILE B N 1
ATOM 9840 C CA . ILE B 1 268 ? 12.633 46.867 14.778 1.00 11.47 268 ILE B CA 1
ATOM 9841 C C . ILE B 1 268 ? 12.027 45.769 13.915 1.00 10.93 268 ILE B C 1
ATOM 9842 O O . ILE B 1 268 ? 12.595 45.387 12.881 1.00 10.22 268 ILE B O 1
ATOM 9858 N N . ILE B 1 269 ? 10.877 45.225 14.321 1.00 11.82 269 ILE B N 1
ATOM 9859 C CA . ILE B 1 269 ? 10.226 44.194 13.514 1.00 10.16 269 ILE B CA 1
ATOM 9860 C C . ILE B 1 269 ? 9.860 44.757 12.144 1.00 10.00 269 ILE B C 1
ATOM 9861 O O . ILE B 1 269 ? 10.172 44.163 11.099 1.00 11.40 269 ILE B O 1
ATOM 9877 N N A SER B 1 270 ? 9.224 45.935 12.134 0.68 12.36 270 SER B N 1
ATOM 9878 N N B SER B 1 270 ? 9.216 45.926 12.114 0.32 12.29 270 SER B N 1
ATOM 9879 C CA A SER B 1 270 ? 8.762 46.533 10.885 0.68 13.02 270 SER B CA 1
ATOM 9880 C CA B SER B 1 270 ? 8.755 46.451 10.831 0.32 12.70 270 SER B CA 1
ATOM 9881 C C A SER B 1 270 ? 9.923 46.874 9.973 0.68 13.87 270 SER B C 1
ATOM 9882 C C B SER B 1 270 ? 9.913 46.915 9.953 0.32 13.60 270 SER B C 1
ATOM 9883 O O A SER B 1 270 ? 9.845 46.684 8.753 0.68 16.32 270 SER B O 1
ATOM 9884 O O B SER B 1 270 ? 9.810 46.869 8.724 0.32 16.34 270 SER B O 1
ATOM 9899 N N . LYS B 1 271 ? 11.034 47.347 10.546 1.00 12.68 271 LYS B N 1
ATOM 9900 C CA . LYS B 1 271 ? 12.205 47.679 9.740 1.00 16.82 271 LYS B CA 1
ATOM 9901 C C . LYS B 1 271 ? 12.734 46.465 8.997 1.00 12.03 271 LYS B C 1
ATOM 9902 O O . LYS B 1 271 ? 13.309 46.599 7.917 1.00 18.26 271 LYS B O 1
ATOM 9921 N N . ASN B 1 272 ? 12.532 45.272 9.539 1.00 11.33 272 ASN B N 1
ATOM 9922 C CA . ASN B 1 272 ? 13.158 44.082 8.995 1.00 10.28 272 ASN B CA 1
ATOM 9923 C C . ASN B 1 272 ? 12.211 43.082 8.352 1.00 12.42 272 ASN B C 1
ATOM 9924 O O . ASN B 1 272 ? 12.689 42.078 7.811 1.00 13.65 272 ASN B O 1
ATOM 9935 N N . ILE B 1 273 ? 10.903 43.338 8.343 1.00 12.53 273 ILE B N 1
ATOM 9936 C CA . ILE B 1 273 ? 9.939 42.298 7.995 1.00 14.74 273 ILE B CA 1
ATOM 9937 C C . ILE B 1 273 ? 10.040 41.925 6.515 1.00 13.47 273 ILE B C 1
ATOM 9938 O O . ILE B 1 273 ? 9.953 40.744 6.164 1.00 13.89 273 ILE B O 1
ATOM 9954 N N . GLU B 1 274 ? 10.284 42.890 5.629 1.00 12.13 274 GLU B N 1
ATOM 9955 C CA . GLU B 1 274 ? 10.430 42.535 4.216 1.00 12.64 274 GLU B CA 1
ATOM 9956 C C . GLU B 1 274 ? 11.601 41.585 4.008 1.00 13.59 274 GLU B C 1
ATOM 9957 O O . GLU B 1 274 ? 11.494 40.600 3.268 1.00 14.93 274 GLU B O 1
ATOM 9969 N N . LYS B 1 275 ? 12.741 41.873 4.643 1.00 12.51 275 LYS B N 1
ATOM 9970 C CA . LYS B 1 275 ? 13.923 41.026 4.507 1.00 21.27 275 LYS B CA 1
ATOM 9971 C C . LYS B 1 275 ? 13.669 39.633 5.065 1.00 19.14 275 LYS B C 1
ATOM 9972 O O . LYS B 1 275 ? 14.088 38.636 4.463 1.00 20.87 275 LYS B O 1
ATOM 9991 N N . LEU B 1 276 ? 12.976 39.550 6.202 1.00 19.92 276 LEU B N 1
ATOM 9992 C CA . LEU B 1 276 ? 12.616 38.264 6.793 1.00 22.01 276 LEU B CA 1
ATOM 9993 C C . LEU B 1 276 ? 11.886 37.382 5.787 1.00 24.55 276 LEU B C 1
ATOM 9994 O O . LEU B 1 276 ? 12.138 36.176 5.696 1.00 23.26 276 LEU B O 1
ATOM 10010 N N . LEU B 1 277 ? 10.957 37.972 5.037 1.00 15.00 277 LEU B N 1
ATOM 10011 C CA . LEU B 1 277 ? 10.065 37.218 4.169 1.00 15.77 277 LEU B CA 1
ATOM 10012 C C . LEU B 1 277 ? 10.671 36.876 2.820 1.00 13.22 277 LEU B C 1
ATOM 10013 O O . LEU B 1 277 ? 10.057 36.106 2.079 1.00 10.98 277 LEU B O 1
ATOM 10029 N N . ALA B 1 278 ? 11.840 37.427 2.461 1.00 13.56 278 ALA B N 1
ATOM 10030 C CA . ALA B 1 278 ? 12.419 37.133 1.157 1.00 14.56 278 ALA B CA 1
ATOM 10031 C C . ALA B 1 278 ? 12.562 35.631 0.926 1.00 13.33 278 ALA B C 1
ATOM 10032 O O . ALA B 1 278 ? 12.259 35.126 -0.159 1.00 15.10 278 ALA B O 1
ATOM 10039 N N . GLU B 1 279 ? 13.018 34.894 1.937 1.00 18.30 279 GLU B N 1
ATOM 10040 C CA . GLU B 1 279 ? 13.310 33.480 1.721 1.00 15.87 279 GLU B CA 1
ATOM 10041 C C . GLU B 1 279 ? 12.039 32.664 1.538 1.00 13.10 279 GLU B C 1
ATOM 10042 O O . GLU B 1 279 ? 11.960 31.899 0.559 1.00 14.42 279 GLU B O 1
ATOM 10054 N N . PRO B 1 280 ? 11.032 32.759 2.405 1.00 14.21 280 PRO B N 1
ATOM 10055 C CA . PRO B 1 280 ? 9.793 32.014 2.131 1.00 15.32 280 PRO B CA 1
ATOM 10056 C C . PRO B 1 280 ? 9.126 32.439 0.835 1.00 11.04 280 PRO B C 1
ATOM 10057 O O . PRO B 1 280 ? 8.543 31.585 0.153 1.00 13.82 280 PRO B O 1
ATOM 10068 N N . LEU B 1 281 ? 9.204 33.724 0.448 1.00 11.82 281 LEU B N 1
ATOM 10069 C CA . LEU B 1 281 ? 8.598 34.132 -0.820 1.00 13.46 281 LEU B CA 1
ATOM 10070 C C . LEU B 1 281 ? 9.381 33.595 -2.011 1.00 10.85 281 LEU B C 1
ATOM 10071 O O . LEU B 1 281 ? 8.800 33.336 -3.070 1.00 15.25 281 LEU B O 1
ATOM 10087 N N . ASP B 1 282 ? 10.696 33.401 -1.875 1.00 13.87 282 ASP B N 1
ATOM 10088 C CA . ASP B 1 282 ? 11.419 32.726 -2.944 1.00 15.43 282 ASP B CA 1
ATOM 10089 C C . ASP B 1 282 ? 10.999 31.260 -3.061 1.00 17.43 282 ASP B C 1
ATOM 10090 O O . ASP B 1 282 ? 10.950 30.722 -4.172 1.00 18.63 282 ASP B O 1
ATOM 10099 N N . TYR B 1 283 ? 10.684 30.599 -1.940 1.00 15.36 283 TYR B N 1
ATOM 10100 C CA . TYR B 1 283 ? 10.125 29.251 -2.008 1.00 13.88 283 TYR B CA 1
ATOM 10101 C C . TYR B 1 283 ? 8.833 29.251 -2.822 1.00 13.89 283 TYR B C 1
ATOM 10102 O O . TYR B 1 283 ? 8.635 28.411 -3.715 1.00 19.85 283 TYR B O 1
ATOM 10120 N N . VAL B 1 284 ? 7.943 30.206 -2.541 1.00 12.49 284 VAL B N 1
ATOM 10121 C CA . VAL B 1 284 ? 6.689 30.303 -3.276 1.00 15.40 284 VAL B CA 1
ATOM 10122 C C . VAL B 1 284 ? 6.942 30.521 -4.761 1.00 17.27 284 VAL B C 1
ATOM 10123 O O . VAL B 1 284 ? 6.246 29.959 -5.615 1.00 18.99 284 VAL B O 1
ATOM 10136 N N . LYS B 1 285 ? 7.890 31.386 -5.096 1.00 15.87 285 LYS B N 1
ATOM 10137 C CA . LYS B 1 285 ? 8.196 31.617 -6.508 1.00 17.09 285 LYS B CA 1
ATOM 10138 C C . LYS B 1 285 ? 8.724 30.343 -7.158 1.00 18.54 285 LYS B C 1
ATOM 10139 O O . LYS B 1 285 ? 8.428 30.057 -8.325 1.00 23.69 285 LYS B O 1
ATOM 10158 N N . SER B 1 286 ? 9.488 29.547 -6.416 1.00 19.65 286 SER B N 1
ATOM 10159 C CA . SER B 1 286 ? 9.986 28.302 -6.985 1.00 25.01 286 SER B CA 1
ATOM 10160 C C . SER B 1 286 ? 8.838 27.365 -7.333 1.00 38.83 286 SER B C 1
ATOM 10161 O O . SER B 1 286 ? 8.904 26.627 -8.320 1.00 36.20 286 SER B O 1
ATOM 10169 N N . VAL B 1 287 ? 7.769 27.391 -6.539 1.00 35.44 287 VAL B N 1
ATOM 10170 C CA . VAL B 1 287 ? 6.658 26.463 -6.719 1.00 28.15 287 VAL B CA 1
ATOM 10171 C C . VAL B 1 287 ? 5.662 27.000 -7.733 1.00 29.10 287 VAL B C 1
ATOM 10172 O O . VAL B 1 287 ? 5.217 26.282 -8.630 1.00 42.42 287 VAL B O 1
ATOM 10185 N N . ASP B 1 288 ? 5.292 28.260 -7.621 1.00 28.47 288 ASP B N 1
ATOM 10186 C CA . ASP B 1 288 ? 4.200 28.805 -8.404 1.00 35.14 288 ASP B CA 1
ATOM 10187 C C . ASP B 1 288 ? 4.626 29.661 -9.586 1.00 35.20 288 ASP B C 1
ATOM 10188 O O . ASP B 1 288 ? 3.758 30.142 -10.321 1.00 32.25 288 ASP B O 1
ATOM 10197 N N . GLU B 1 289 ? 5.907 30.000 -9.690 1.00 26.73 289 GLU B N 1
ATOM 10198 C CA . GLU B 1 289 ? 6.451 30.759 -10.814 1.00 32.80 289 GLU B CA 1
ATOM 10199 C C . GLU B 1 289 ? 5.948 32.205 -10.887 1.00 40.86 289 GLU B C 1
ATOM 10200 O O . GLU B 1 289 ? 5.892 32.799 -11.972 1.00 49.88 289 GLU B O 1
ATOM 10212 N N . ALA B 1 290 ? 5.600 32.791 -9.745 1.00 47.30 290 ALA B N 1
ATOM 10213 C CA . ALA B 1 290 ? 5.279 34.209 -9.679 1.00 49.02 290 ALA B CA 1
ATOM 10214 C C . ALA B 1 290 ? 5.422 34.669 -8.235 1.00 41.71 290 ALA B C 1
ATOM 10215 O O . ALA B 1 290 ? 5.436 33.863 -7.296 1.00 24.83 290 ALA B O 1
ATOM 10222 N N . SER B 1 291 ? 5.528 35.985 -8.076 1.00 40.45 291 SER B N 1
ATOM 10223 C CA . SER B 1 291 ? 5.744 36.596 -6.776 1.00 34.17 291 SER B CA 1
ATOM 10224 C C . SER B 1 291 ? 4.431 37.170 -6.273 1.00 25.22 291 SER B C 1
ATOM 10225 O O . SER B 1 291 ? 3.942 38.152 -6.849 1.00 22.95 291 SER B O 1
ATOM 10233 N N . PRO B 1 292 ? 3.825 36.620 -5.225 1.00 22.86 292 PRO B N 1
ATOM 10234 C CA . PRO B 1 292 ? 2.673 37.298 -4.624 1.00 16.92 292 PRO B CA 1
ATOM 10235 C C . PRO B 1 292 ? 3.108 38.565 -3.911 1.00 11.92 292 PRO B C 1
ATOM 10236 O O . PRO B 1 292 ? 4.243 38.684 -3.426 1.00 13.91 292 PRO B O 1
ATOM 10247 N N . ALA B 1 293 ? 2.195 39.535 -3.889 1.00 11.19 293 ALA B N 1
ATOM 10248 C CA . ALA B 1 293 ? 2.291 40.644 -2.950 1.00 9.98 293 ALA B CA 1
ATOM 10249 C C . ALA B 1 293 ? 2.079 40.148 -1.518 1.00 9.24 293 ALA B C 1
ATOM 10250 O O . ALA B 1 293 ? 1.417 39.130 -1.277 1.00 8.86 293 ALA B O 1
ATOM 10257 N N . TYR B 1 294 ? 2.581 40.921 -0.545 1.00 9.10 294 TYR B N 1
ATOM 10258 C CA . TYR B 1 294 ? 2.383 40.518 0.852 1.00 8.90 294 TYR B CA 1
ATOM 10259 C C . TYR B 1 294 ? 0.897 40.367 1.175 1.00 9.00 294 TYR B C 1
ATOM 10260 O O . TYR B 1 294 ? 0.490 39.424 1.878 1.00 7.81 294 TYR B O 1
ATOM 10278 N N . THR B 1 295 ? 0.058 41.263 0.648 1.00 8.69 295 THR B N 1
ATOM 10279 C CA . THR B 1 295 ? -1.371 41.201 0.905 1.00 8.62 295 THR B CA 1
ATOM 10280 C C . THR B 1 295 ? -2.071 40.057 0.166 1.00 8.92 295 THR B C 1
ATOM 10281 O O . THR B 1 295 ? -3.266 39.823 0.413 1.00 10.15 295 THR B O 1
ATOM 10292 N N . ASP B 1 296 ? -1.358 39.315 -0.678 1.00 9.28 296 ASP B N 1
ATOM 10293 C CA . ASP B 1 296 ? -1.897 38.127 -1.321 1.00 9.25 296 ASP B CA 1
ATOM 10294 C C . ASP B 1 296 ? -1.700 36.872 -0.466 1.00 10.09 296 ASP B C 1
ATOM 10295 O O . ASP B 1 296 ? -2.117 35.788 -0.884 1.00 11.28 296 ASP B O 1
ATOM 10304 N N . LEU B 1 297 ? -1.032 36.982 0.671 1.00 7.69 297 LEU B N 1
ATOM 10305 C CA . LEU B 1 297 ? -0.865 35.908 1.643 1.00 7.21 297 LEU B CA 1
ATOM 10306 C C . LEU B 1 297 ? -1.830 36.110 2.803 1.00 7.76 297 LEU B C 1
ATOM 10307 O O . LEU B 1 297 ? -2.236 37.236 3.102 1.00 8.48 297 LEU B O 1
ATOM 10323 N N . PHE B 1 298 ? -2.179 35.008 3.478 1.00 6.64 298 PHE B N 1
ATOM 10324 C CA . PHE B 1 298 ? -2.843 35.112 4.770 1.00 6.40 298 PHE B CA 1
ATOM 10325 C C . PHE B 1 298 ? -1.816 35.186 5.886 1.00 6.51 298 PHE B C 1
ATOM 10326 O O . PHE B 1 298 ? -0.635 34.886 5.702 1.00 6.75 298 PHE B O 1
ATOM 10343 N N . TRP B 1 299 ? -2.263 35.670 7.046 1.00 6.61 299 TRP B N 1
ATOM 10344 C CA . TRP B 1 299 ? -1.363 36.090 8.115 1.00 5.87 299 TRP B CA 1
ATOM 10345 C C . TRP B 1 299 ? -1.780 35.500 9.444 1.00 8.13 299 TRP B C 1
ATOM 10346 O O . TRP B 1 299 ? -2.892 35.736 9.915 1.00 8.74 299 TRP B O 1
ATOM 10367 N N . VAL B 1 300 ? -0.862 34.752 10.058 1.00 5.50 300 VAL B N 1
ATOM 10368 C CA . VAL B 1 300 ? -1.068 34.125 11.356 1.00 5.38 300 VAL B CA 1
ATOM 10369 C C . VAL B 1 300 ? 0.030 34.666 12.259 1.00 6.20 300 VAL B C 1
ATOM 10370 O O . VAL B 1 300 ? 1.090 34.068 12.367 1.00 7.99 300 VAL B O 1
ATOM 10383 N N . VAL B 1 301 ? -0.224 35.792 12.917 1.00 6.97 301 VAL B N 1
ATOM 10384 C CA . VAL B 1 301 ? 0.823 36.574 13.579 1.00 6.32 301 VAL B CA 1
ATOM 10385 C C . VAL B 1 301 ? 0.614 36.515 15.083 1.00 9.21 301 VAL B C 1
ATOM 10386 O O . VAL B 1 301 ? -0.518 36.612 15.570 1.00 10.27 301 VAL B O 1
ATOM 10399 N N . HIS B 1 302 ? 1.709 36.390 15.821 1.00 7.16 302 HIS B N 1
ATOM 10400 C CA . HIS B 1 302 ? 1.644 36.524 17.261 1.00 6.88 302 HIS B CA 1
ATOM 10401 C C . HIS B 1 302 ? 1.114 37.905 17.604 1.00 10.95 302 HIS B C 1
ATOM 10402 O O . HIS B 1 302 ? 1.740 38.894 17.231 1.00 11.97 302 HIS B O 1
ATOM 10416 N N . PRO B 1 303 ? -0.004 38.028 18.316 1.00 11.58 303 PRO B N 1
ATOM 10417 C CA . PRO B 1 303 ? -0.453 39.405 18.661 1.00 15.95 303 PRO B CA 1
ATOM 10418 C C . PRO B 1 303 ? 0.274 39.969 19.878 1.00 13.73 303 PRO B C 1
ATOM 10419 O O . PRO B 1 303 ? -0.293 40.136 20.962 1.00 18.40 303 PRO B O 1
ATOM 10430 N N . GLY B 1 304 ? 1.564 40.257 19.715 1.00 15.89 304 GLY B N 1
ATOM 10431 C CA . GLY B 1 304 ? 2.345 40.785 20.823 1.00 16.33 304 GLY B CA 1
ATOM 10432 C C . GLY B 1 304 ? 1.719 42.018 21.439 1.00 20.24 304 GLY B C 1
ATOM 10433 O O . GLY B 1 304 ? 1.754 42.209 22.655 1.00 17.86 304 GLY B O 1
ATOM 10437 N N . GLY B 1 305 ? 1.143 42.872 20.609 1.00 14.76 305 GLY B N 1
ATOM 10438 C CA . GLY B 1 305 ? 0.539 44.107 21.040 1.00 14.10 305 GLY B CA 1
ATOM 10439 C C . GLY B 1 305 ? 0.073 44.836 19.800 1.00 11.33 305 GLY B C 1
ATOM 10440 O O . GLY B 1 305 ? 0.460 44.492 18.678 1.00 14.98 305 GLY B O 1
ATOM 10444 N N . PRO B 1 306 ? -0.748 45.866 19.970 1.00 9.45 306 PRO B N 1
ATOM 10445 C CA . PRO B 1 306 ? -1.366 46.487 18.792 1.00 10.80 306 PRO B CA 1
ATOM 10446 C C . PRO B 1 306 ? -0.374 47.229 17.915 1.00 13.71 306 PRO B C 1
ATOM 10447 O O . PRO B 1 306 ? -0.573 47.278 16.695 1.00 13.71 306 PRO B O 1
ATOM 10458 N N . ALA B 1 307 ? 0.713 47.765 18.482 1.00 11.27 307 ALA B N 1
ATOM 10459 C CA . ALA B 1 307 ? 1.640 48.553 17.682 1.00 10.19 307 ALA B CA 1
ATOM 10460 C C . ALA B 1 307 ? 2.415 47.674 16.715 1.00 10.37 307 ALA B C 1
ATOM 10461 O O . ALA B 1 307 ? 2.713 48.106 15.597 1.00 11.83 307 ALA B O 1
ATOM 10468 N N . ILE B 1 308 ? 2.779 46.454 17.122 1.00 12.70 308 ILE B N 1
ATOM 10469 C CA . ILE B 1 308 ? 3.435 45.540 16.183 1.00 13.15 308 ILE B CA 1
ATOM 10470 C C . ILE B 1 308 ? 2.532 45.279 14.988 1.00 12.27 308 ILE B C 1
ATOM 10471 O O . ILE B 1 308 ? 2.965 45.327 13.832 1.00 12.29 308 ILE B O 1
ATOM 10487 N N . LEU B 1 309 ? 1.266 44.964 15.248 1.00 10.26 309 LEU B N 1
ATOM 10488 C CA . LEU B 1 309 ? 0.331 44.638 14.179 1.00 10.89 309 LEU B CA 1
ATOM 10489 C C . LEU B 1 309 ? 0.106 45.830 13.272 1.00 12.90 309 LEU B C 1
ATOM 10490 O O . LEU B 1 309 ? 0.153 45.703 12.041 1.00 11.70 309 LEU B O 1
ATOM 10506 N N . ASP B 1 310 ? -0.097 47.010 13.861 1.00 9.99 310 ASP B N 1
ATOM 10507 C CA . ASP B 1 310 ? -0.340 48.201 13.061 1.00 9.85 310 ASP B CA 1
ATOM 10508 C C . ASP B 1 310 ? 0.861 48.515 12.179 1.00 9.54 310 ASP B C 1
ATOM 10509 O O . ASP B 1 310 ? 0.702 48.898 11.013 1.00 10.37 310 ASP B O 1
ATOM 10518 N N . GLN B 1 311 ? 2.064 48.393 12.722 1.00 10.89 311 GLN B N 1
ATOM 10519 C CA . GLN B 1 311 ? 3.249 48.805 11.973 1.00 10.40 311 GLN B CA 1
ATOM 10520 C C . GLN B 1 311 ? 3.593 47.793 10.885 1.00 11.92 311 GLN B C 1
ATOM 10521 O O . GLN B 1 311 ? 4.017 48.185 9.797 1.00 11.79 311 GLN B O 1
ATOM 10535 N N . VAL B 1 312 ? 3.388 46.502 11.139 1.00 12.84 312 VAL B N 1
ATOM 10536 C CA . VAL B 1 312 ? 3.623 45.498 10.098 1.00 10.07 312 VAL B CA 1
ATOM 10537 C C . VAL B 1 312 ? 2.582 45.628 8.993 1.00 10.74 312 VAL B C 1
ATOM 10538 O O . VAL B 1 312 ? 2.908 45.633 7.800 1.00 12.22 312 VAL B O 1
ATOM 10551 N N . GLU B 1 313 ? 1.315 45.763 9.368 1.00 10.80 313 GLU B N 1
ATOM 10552 C CA . GLU B 1 313 ? 0.264 46.010 8.383 1.00 12.01 313 GLU B CA 1
ATOM 10553 C C . GLU B 1 313 ? 0.576 47.211 7.500 1.00 15.20 313 GLU B C 1
ATOM 10554 O O . GLU B 1 313 ? 0.395 47.163 6.278 1.00 12.69 313 GLU B O 1
ATOM 10566 N N . ALA B 1 314 ? 0.997 48.330 8.097 1.00 12.30 314 ALA B N 1
ATOM 10567 C CA . ALA B 1 314 ? 1.312 49.507 7.295 1.00 11.81 314 ALA B CA 1
ATOM 10568 C C . ALA B 1 314 ? 2.549 49.278 6.420 1.00 12.48 314 ALA B C 1
ATOM 10569 O O . ALA B 1 314 ? 2.559 49.671 5.248 1.00 15.36 314 ALA B O 1
ATOM 10576 N N . LYS B 1 315 ? 3.594 48.646 6.955 1.00 11.98 315 LYS B N 1
ATOM 10577 C CA . LYS B 1 315 ? 4.842 48.500 6.203 1.00 13.91 315 LYS B CA 1
ATOM 10578 C C . LYS B 1 315 ? 4.641 47.624 4.970 1.00 12.12 315 LYS B C 1
ATOM 10579 O O . LYS B 1 315 ? 5.200 47.900 3.895 1.00 14.59 315 LYS B O 1
ATOM 10598 N N . LEU B 1 316 ? 3.848 46.570 5.109 1.00 11.61 316 LEU B N 1
ATOM 10599 C CA . LEU B 1 316 ? 3.608 45.594 4.057 1.00 10.54 316 LEU B CA 1
ATOM 10600 C C . LEU B 1 316 ? 2.389 45.942 3.210 1.00 12.80 316 LEU B C 1
ATOM 10601 O O . LEU B 1 316 ? 2.116 45.243 2.227 1.00 12.36 316 LEU B O 1
ATOM 10617 N N . LYS B 1 317 ? 1.679 47.013 3.544 1.00 12.12 317 LYS B N 1
ATOM 10618 C CA . LYS B 1 317 ? 0.518 47.457 2.774 1.00 11.05 317 LYS B CA 1
ATOM 10619 C C . LYS B 1 317 ? -0.544 46.362 2.708 1.00 10.62 317 LYS B C 1
ATOM 10620 O O . LYS B 1 317 ? -1.143 46.100 1.659 1.00 11.94 317 LYS B O 1
ATOM 10639 N N . LEU B 1 318 ? -0.789 45.728 3.849 1.00 9.99 318 LEU B N 1
ATOM 10640 C CA . LEU B 1 318 ? -1.796 44.679 3.914 1.00 8.97 318 LEU B CA 1
ATOM 10641 C C . LEU B 1 318 ? -3.200 45.252 3.939 1.00 9.33 318 LEU B C 1
ATOM 10642 O O . LEU B 1 318 ? -3.486 46.206 4.659 1.00 11.91 318 LEU B O 1
ATOM 10658 N N . ASP B 1 319 ? -4.110 44.623 3.201 1.00 10.12 319 ASP B N 1
ATOM 10659 C CA . ASP B 1 319 ? -5.522 44.928 3.404 1.00 11.16 319 ASP B CA 1
ATOM 10660 C C . ASP B 1 319 ? -5.874 44.732 4.871 1.00 9.30 319 ASP B C 1
ATOM 10661 O O . ASP B 1 319 ? -5.382 43.810 5.510 1.00 9.06 319 ASP B O 1
ATOM 10670 N N . LYS B 1 320 ? -6.745 45.597 5.397 1.00 12.36 320 LYS B N 1
ATOM 10671 C CA . LYS B 1 320 ? -7.032 45.571 6.827 1.00 13.57 320 LYS B CA 1
ATOM 10672 C C . LYS B 1 320 ? -7.567 44.230 7.292 1.00 11.52 320 LYS B C 1
ATOM 10673 O O . LYS B 1 320 ? -7.408 43.866 8.455 1.00 14.02 320 LYS B O 1
ATOM 10692 N N . ASP B 1 321 ? -8.233 43.489 6.428 1.00 9.04 321 ASP B N 1
ATOM 10693 C CA . ASP B 1 321 ? -8.781 42.222 6.864 1.00 9.80 321 ASP B CA 1
ATOM 10694 C C . ASP B 1 321 ? -7.702 41.182 7.114 1.00 9.79 321 ASP B C 1
ATOM 10695 O O . ASP B 1 321 ? -7.944 40.208 7.822 1.00 8.39 321 ASP B O 1
ATOM 10704 N N . ARG B 1 322 ? -6.516 41.333 6.535 1.00 9.56 322 ARG B N 1
ATOM 10705 C CA . ARG B 1 322 ? -5.502 40.296 6.690 1.00 8.40 322 ARG B CA 1
ATOM 10706 C C . ARG B 1 322 ? -5.099 40.085 8.153 1.00 8.10 322 ARG B C 1
ATOM 10707 O O . ARG B 1 322 ? -4.825 38.957 8.556 1.00 7.82 322 ARG B O 1
ATOM 10728 N N . MET B 1 323 ? -5.055 41.146 8.962 1.00 7.44 323 MET B N 1
ATOM 10729 C CA . MET B 1 323 ? -4.711 41.006 10.374 1.00 7.42 323 MET B CA 1
ATOM 10730 C C . MET B 1 323 ? -5.929 40.696 11.253 1.00 8.49 323 MET B C 1
ATOM 10731 O O . MET B 1 323 ? -5.803 40.661 12.473 1.00 9.23 323 MET B O 1
ATOM 10745 N N . GLN B 1 324 ? -7.115 40.476 10.673 1.00 9.33 324 GLN B N 1
ATOM 10746 C CA . GLN B 1 324 ? -8.308 40.407 11.517 1.00 7.66 324 GLN B CA 1
ATOM 10747 C C . GLN B 1 324 ? -8.285 39.188 12.448 1.00 7.73 324 GLN B C 1
ATOM 10748 O O . GLN B 1 324 ? -8.661 39.311 13.623 1.00 7.61 324 GLN B O 1
ATOM 10762 N N . ALA B 1 325 ? -7.875 38.006 11.961 1.00 6.88 325 ALA B N 1
ATOM 10763 C CA . ALA B 1 325 ? -7.822 36.839 12.844 1.00 8.22 325 ALA B CA 1
ATOM 10764 C C . ALA B 1 325 ? -6.906 37.097 14.035 1.00 8.12 325 ALA B C 1
ATOM 10765 O O . ALA B 1 325 ? -7.244 36.767 15.180 1.00 8.45 325 ALA B O 1
ATOM 10772 N N . THR B 1 326 ? -5.757 37.712 13.776 1.00 7.33 326 THR B N 1
ATOM 10773 C CA . THR B 1 326 ? -4.816 38.065 14.831 1.00 6.43 326 THR B CA 1
ATOM 10774 C C . THR B 1 326 ? -5.442 39.055 15.805 1.00 8.15 326 THR B C 1
ATOM 10775 O O . THR B 1 326 ? -5.339 38.895 17.028 1.00 7.23 326 THR B O 1
ATOM 10786 N N . ARG B 1 327 ? -6.096 40.102 15.290 1.00 7.08 327 ARG B N 1
ATOM 10787 C CA . ARG B 1 327 ? -6.709 41.114 16.144 1.00 7.56 327 ARG B CA 1
ATOM 10788 C C . ARG B 1 327 ? -7.901 40.560 16.911 1.00 7.77 327 ARG B C 1
ATOM 10789 O O . ARG B 1 327 ? -8.180 41.003 18.039 1.00 8.30 327 ARG B O 1
ATOM 10810 N N . ASP B 1 328 ? -8.593 39.574 16.355 1.00 9.74 328 ASP B N 1
ATOM 10811 C CA . ASP B 1 328 ? -9.714 38.986 17.075 1.00 9.88 328 ASP B CA 1
ATOM 10812 C C . ASP B 1 328 ? -9.236 38.231 18.307 1.00 8.92 328 ASP B C 1
ATOM 10813 O O . ASP B 1 328 ? -9.885 38.276 19.360 1.00 9.67 328 ASP B O 1
ATOM 10822 N N . VAL B 1 329 ? -8.100 37.530 18.189 1.00 7.58 329 VAL B N 1
ATOM 10823 C CA . VAL B 1 329 ? -7.521 36.827 19.335 1.00 7.25 329 VAL B CA 1
ATOM 10824 C C . VAL B 1 329 ? -7.018 37.829 20.371 1.00 7.51 329 VAL B C 1
ATOM 10825 O O . VAL B 1 329 ? -7.297 37.706 21.563 1.00 7.84 329 VAL B O 1
ATOM 10838 N N . LEU B 1 330 ? -6.315 38.871 19.922 1.00 9.06 330 LEU B N 1
ATOM 10839 C CA . LEU B 1 330 ? -5.893 39.902 20.858 1.00 9.81 330 LEU B CA 1
ATOM 10840 C C . LEU B 1 330 ? -7.088 40.481 21.598 1.00 8.41 330 LEU B C 1
ATOM 10841 O O . LEU B 1 330 ? -7.043 40.681 22.816 1.00 8.77 330 LEU B O 1
ATOM 10857 N N . ALA B 1 331 ? -8.187 40.726 20.883 1.00 8.59 331 ALA B N 1
ATOM 10858 C CA . ALA B 1 331 ? -9.333 41.355 21.518 1.00 9.25 331 ALA B CA 1
ATOM 10859 C C . ALA B 1 331 ? -9.956 40.452 22.576 1.00 9.48 331 ALA B C 1
ATOM 10860 O O . ALA B 1 331 ? -10.345 40.913 23.649 1.00 10.05 331 ALA B O 1
ATOM 10867 N N . GLN B 1 332 ? -10.067 39.150 22.296 1.00 9.12 332 GLN B N 1
ATOM 10868 C CA . GLN B 1 332 ? -10.798 38.293 23.207 1.00 9.44 332 GLN B CA 1
ATOM 10869 C C . GLN B 1 332 ? -9.951 37.652 24.296 1.00 9.37 332 GLN B C 1
ATOM 10870 O O . GLN B 1 332 ? -10.513 37.211 25.306 1.00 9.83 332 GLN B O 1
ATOM 10884 N N . TYR B 1 333 ? -8.625 37.597 24.130 1.00 8.90 333 TYR B N 1
ATOM 10885 C CA . TYR B 1 333 ? -7.744 36.858 25.042 1.00 8.84 333 TYR B CA 1
ATOM 10886 C C . TYR B 1 333 ? -6.472 37.594 25.434 1.00 8.79 333 TYR B C 1
ATOM 10887 O O . TYR B 1 333 ? -5.750 37.107 26.318 1.00 8.87 333 TYR B O 1
ATOM 10905 N N . GLY B 1 334 ? -6.133 38.710 24.795 1.00 8.70 334 GLY B N 1
ATOM 10906 C CA . GLY B 1 334 ? -4.856 39.330 25.042 1.00 8.65 334 GLY B CA 1
ATOM 10907 C C . GLY B 1 334 ? -3.686 38.538 24.480 1.00 8.11 334 GLY B C 1
ATOM 10908 O O . GLY B 1 334 ? -3.825 37.678 23.609 1.00 9.00 334 GLY B O 1
ATOM 10912 N N . ASN B 1 335 ? -2.501 38.891 24.971 1.00 9.22 335 ASN B N 1
ATOM 10913 C CA . ASN B 1 335 ? -1.246 38.274 24.532 1.00 7.78 335 ASN B CA 1
ATOM 10914 C C . ASN B 1 335 ? -0.998 37.071 25.434 1.00 7.87 335 ASN B C 1
ATOM 10915 O O . ASN B 1 335 ? -0.548 37.217 26.571 1.00 10.19 335 ASN B O 1
ATOM 10926 N N . MET B 1 336 ? -1.260 35.868 24.926 1.00 7.56 336 MET B N 1
ATOM 10927 C CA . MET B 1 336 ? -1.060 34.644 25.702 1.00 8.29 336 MET B CA 1
ATOM 10928 C C . MET B 1 336 ? 0.299 34.002 25.450 1.00 8.90 336 MET B C 1
ATOM 10929 O O . MET B 1 336 ? 0.443 32.774 25.533 1.00 9.28 336 MET B O 1
ATOM 10943 N N . SER B 1 337 ? 1.304 34.816 25.146 1.00 7.53 337 SER B N 1
ATOM 10944 C CA . SER B 1 337 ? 2.694 34.384 25.008 1.00 10.48 337 SER B CA 1
ATOM 10945 C C . SER B 1 337 ? 2.732 33.204 24.035 1.00 11.43 337 SER B C 1
ATOM 10946 O O . SER B 1 337 ? 2.197 33.322 22.923 1.00 11.29 337 SER B O 1
ATOM 10954 N N . SER B 1 338 ? 3.322 32.059 24.390 1.00 10.17 338 SER B N 1
ATOM 10955 C CA . SER B 1 338 ? 3.599 31.061 23.358 1.00 10.57 338 SER B CA 1
ATOM 10956 C C . SER B 1 338 ? 2.346 30.486 22.698 1.00 11.80 338 SER B C 1
ATOM 10957 O O . SER B 1 338 ? 2.385 30.128 21.516 1.00 12.34 338 SER B O 1
ATOM 10965 N N . ALA B 1 339 ? 1.230 30.389 23.427 1.00 8.35 339 ALA B N 1
ATOM 10966 C CA . ALA B 1 339 ? 0.005 29.802 22.889 1.00 7.16 339 ALA B CA 1
ATOM 10967 C C . ALA B 1 339 ? -0.698 30.723 21.891 1.00 8.35 339 ALA B C 1
ATOM 10968 O O . ALA B 1 339 ? -1.505 30.246 21.095 1.00 7.98 339 ALA B O 1
ATOM 10975 N N . CYS B 1 340 ? -0.391 32.025 21.891 1.00 7.96 340 CYS B N 1
ATOM 10976 C CA . CYS B 1 340 ? -1.277 33.003 21.251 1.00 10.73 340 CYS B CA 1
ATOM 10977 C C . CYS B 1 340 ? -1.373 32.798 19.738 1.00 7.11 340 CYS B C 1
ATOM 10978 O O . CYS B 1 340 ? -2.473 32.836 19.170 1.00 6.64 340 CYS B O 1
ATOM 10986 N N . VAL B 1 341 ? -0.247 32.539 19.065 1.00 6.43 341 VAL B N 1
ATOM 10987 C CA . VAL B 1 341 ? -0.253 32.363 17.616 1.00 6.08 341 VAL B CA 1
ATOM 10988 C C . VAL B 1 341 ? -1.026 31.112 17.214 1.00 6.87 341 VAL B C 1
ATOM 10989 O O . VAL B 1 341 ? -1.580 31.064 16.113 1.00 6.50 341 VAL B O 1
ATOM 11002 N N . LEU B 1 342 ? -1.122 30.118 18.100 1.00 5.70 342 LEU B N 1
ATOM 11003 C CA . LEU B 1 342 ? -1.882 28.906 17.799 1.00 6.87 342 LEU B CA 1
ATOM 11004 C C . LEU B 1 342 ? -3.376 29.155 17.945 1.00 6.30 342 LEU B C 1
ATOM 11005 O O . LEU B 1 342 ? -4.170 28.607 17.171 1.00 7.15 342 LEU B O 1
ATOM 11021 N N . PHE B 1 343 ? -3.783 30.047 18.851 1.00 6.06 343 PHE B N 1
ATOM 11022 C CA . PHE B 1 343 ? -5.163 30.531 18.824 1.00 6.23 343 PHE B CA 1
ATOM 11023 C C . PHE B 1 343 ? -5.455 31.238 17.509 1.00 6.06 343 PHE B C 1
ATOM 11024 O O . PHE B 1 343 ? -6.564 31.130 16.980 1.00 6.63 343 PHE B O 1
ATOM 11041 N N . VAL B 1 344 ? -4.497 32.031 16.988 1.00 6.59 344 VAL B N 1
ATOM 11042 C CA . VAL B 1 344 ? -4.726 32.708 15.712 1.00 6.18 344 VAL B CA 1
ATOM 11043 C C . VAL B 1 344 ? -4.920 31.689 14.585 1.00 8.25 344 VAL B C 1
ATOM 11044 O O . VAL B 1 344 ? -5.780 31.865 13.710 1.00 6.72 344 VAL B O 1
ATOM 11057 N N . LEU B 1 345 ? -4.120 30.624 14.569 1.00 6.16 345 LEU B N 1
ATOM 11058 C CA . LEU B 1 345 ? -4.280 29.570 13.572 1.00 6.93 345 LEU B CA 1
ATOM 11059 C C . LEU B 1 345 ? -5.701 29.001 13.620 1.00 6.77 345 LEU B C 1
ATOM 11060 O O . LEU B 1 345 ? -6.374 28.858 12.582 1.00 7.49 345 LEU B O 1
ATOM 11076 N N . ASP B 1 346 ? -6.200 28.744 14.837 1.00 6.20 346 ASP B N 1
ATOM 11077 C CA . ASP B 1 346 ? -7.564 28.253 15.006 1.00 6.29 346 ASP B CA 1
ATOM 11078 C C . ASP B 1 346 ? -8.581 29.271 14.496 1.00 8.49 346 ASP B C 1
ATOM 11079 O O . ASP B 1 346 ? -9.548 28.913 13.818 1.00 7.72 346 ASP B O 1
ATOM 11088 N N . GLN B 1 347 ? -8.390 30.548 14.836 1.00 6.61 347 GLN B N 1
ATOM 11089 C CA . GLN B 1 347 ? -9.342 31.579 14.427 1.00 7.19 347 GLN B CA 1
ATOM 11090 C C . GLN B 1 347 ? -9.345 31.739 12.914 1.00 7.99 347 GLN B C 1
ATOM 11091 O O . GLN B 1 347 ? -10.389 32.038 12.317 1.00 6.86 347 GLN B O 1
ATOM 11105 N N . MET B 1 348 ? -8.189 31.561 12.279 1.00 6.71 348 MET B N 1
ATOM 11106 C CA . MET B 1 348 ? -8.102 31.609 10.827 1.00 6.83 348 MET B CA 1
ATOM 11107 C C . MET B 1 348 ? -8.983 30.533 10.205 1.00 6.70 348 MET B C 1
ATOM 11108 O O . MET B 1 348 ? -9.807 30.818 9.332 1.00 6.70 348 MET B O 1
ATOM 11122 N N . ARG B 1 349 ? -8.872 29.296 10.704 1.00 7.39 349 ARG B N 1
ATOM 11123 C CA . ARG B 1 349 ? -9.748 28.228 10.237 1.00 7.81 349 ARG B CA 1
ATOM 11124 C C . ARG B 1 349 ? -11.206 28.534 10.550 1.00 7.09 349 ARG B C 1
ATOM 11125 O O . ARG B 1 349 ? -12.084 28.305 9.713 1.00 7.42 349 ARG B O 1
ATOM 11146 N N . LYS B 1 350 ? -11.496 29.045 11.751 1.00 7.45 350 LYS B N 1
ATOM 11147 C CA . LYS B 1 350 ? -12.891 29.273 12.121 1.00 7.62 350 LYS B CA 1
ATOM 11148 C C . LYS B 1 350 ? -13.543 30.314 11.224 1.00 7.84 350 LYS B C 1
ATOM 11149 O O . LYS B 1 350 ? -14.687 30.134 10.767 1.00 8.29 350 LYS B O 1
ATOM 11168 N N . ARG B 1 351 ? -12.853 31.420 10.972 1.00 8.05 351 ARG B N 1
ATOM 11169 C CA . ARG B 1 351 ? -13.421 32.431 10.094 1.00 8.65 351 ARG B CA 1
ATOM 11170 C C . ARG B 1 351 ? -13.549 31.918 8.661 1.00 7.99 351 ARG B C 1
ATOM 11171 O O . ARG B 1 351 ? -14.448 32.366 7.941 1.00 9.29 351 ARG B O 1
ATOM 11192 N N . SER B 1 352 ? -12.714 30.964 8.244 1.00 8.34 352 SER B N 1
ATOM 11193 C CA . SER B 1 352 ? -12.856 30.410 6.906 1.00 7.88 352 SER B CA 1
ATOM 11194 C C . SER B 1 352 ? -14.204 29.717 6.738 1.00 10.72 352 SER B C 1
ATOM 11195 O O . SER B 1 352 ? -14.803 29.766 5.653 1.00 11.15 352 SER B O 1
ATOM 11203 N N . VAL B 1 353 ? -14.676 29.049 7.794 1.00 8.47 353 VAL B N 1
ATOM 11204 C CA . VAL B 1 353 ? -15.968 28.382 7.741 1.00 11.41 353 VAL B CA 1
ATOM 11205 C C . VAL B 1 353 ? -17.091 29.409 7.774 1.00 14.82 353 VAL B C 1
ATOM 11206 O O . VAL B 1 353 ? -18.011 29.386 6.947 1.00 13.93 353 VAL B O 1
ATOM 11219 N N . GLU B 1 354 ? -17.021 30.350 8.708 1.00 11.31 354 GLU B N 1
ATOM 11220 C CA . GLU B 1 354 ? -18.153 31.260 8.891 1.00 12.03 354 GLU B CA 1
ATOM 11221 C C . GLU B 1 354 ? -18.284 32.271 7.760 1.00 16.68 354 GLU B C 1
ATOM 11222 O O . GLU B 1 354 ? -19.410 32.700 7.447 1.00 22.60 354 GLU B O 1
ATOM 11234 N N . LEU B 1 355 ? -17.170 32.689 7.164 1.00 12.29 355 LEU B N 1
ATOM 11235 C CA . LEU B 1 355 ? -17.135 33.664 6.080 1.00 11.12 355 LEU B CA 1
ATOM 11236 C C . LEU B 1 355 ? -17.116 32.997 4.709 1.00 15.61 355 LEU B C 1
ATOM 11237 O O . LEU B 1 355 ? -16.888 33.679 3.701 1.00 18.33 355 LEU B O 1
ATOM 11253 N N . ASN B 1 356 ? -17.370 31.692 4.653 1.00 14.63 356 ASN B N 1
ATOM 11254 C CA . ASN B 1 356 ? -17.479 30.946 3.402 1.00 15.24 356 ASN B CA 1
ATOM 11255 C C . ASN B 1 356 ? -16.264 31.159 2.503 1.00 16.08 356 ASN B C 1
ATOM 11256 O O . ASN B 1 356 ? -16.382 31.400 1.297 1.00 16.87 356 ASN B O 1
ATOM 11267 N N . LYS B 1 357 ? -15.079 31.005 3.078 1.00 12.94 357 LYS B N 1
ATOM 11268 C CA . LYS B 1 357 ? -13.870 31.167 2.290 1.00 14.03 357 LYS B CA 1
ATOM 11269 C C . LYS B 1 357 ? -13.516 29.874 1.561 1.00 11.06 357 LYS B C 1
ATOM 11270 O O . LYS B 1 357 ? -13.840 28.763 2.010 1.00 16.38 357 LYS B O 1
ATOM 11289 N N . ASP B 1 358 ? -12.810 30.033 0.430 1.00 13.61 358 ASP B N 1
ATOM 11290 C CA . ASP B 1 358 ? -12.465 28.913 -0.438 1.00 16.26 358 ASP B CA 1
ATOM 11291 C C . ASP B 1 358 ? -11.323 28.061 0.091 1.00 12.92 358 ASP B C 1
ATOM 11292 O O . ASP B 1 358 ? -11.080 26.975 -0.438 1.00 14.05 358 ASP B O 1
ATOM 11301 N N . THR B 1 359 ? -10.605 28.538 1.096 1.00 10.17 359 THR B N 1
ATOM 11302 C CA . THR B 1 359 ? -9.527 27.787 1.718 1.00 9.43 359 THR B CA 1
ATOM 11303 C C . THR B 1 359 ? -9.564 28.105 3.204 1.00 8.55 359 THR B C 1
ATOM 11304 O O . THR B 1 359 ? -10.175 29.084 3.618 1.00 9.03 359 THR B O 1
ATOM 11315 N N . THR B 1 360 ? -8.825 27.333 3.998 1.00 7.46 360 THR B N 1
ATOM 11316 C CA . THR B 1 360 ? -8.716 27.573 5.434 1.00 7.00 360 THR B CA 1
ATOM 11317 C C . THR B 1 360 ? -7.919 28.828 5.783 1.00 6.87 360 THR B C 1
ATOM 11318 O O . THR B 1 360 ? -7.949 29.252 6.945 1.00 8.90 360 THR B O 1
ATOM 11329 N N . GLY B 1 361 ? -7.201 29.416 4.819 1.00 6.70 361 GLY B N 1
ATOM 11330 C CA . GLY B 1 361 ? -6.384 30.591 5.060 1.00 6.50 361 GLY B CA 1
ATOM 11331 C C . GLY B 1 361 ? -6.963 31.797 4.353 1.00 7.98 361 GLY B C 1
ATOM 11332 O O . GLY B 1 361 ? -6.373 32.358 3.433 1.00 6.89 361 GLY B O 1
ATOM 11336 N N . ASP B 1 362 ? -8.168 32.178 4.761 1.00 8.69 362 ASP B N 1
ATOM 11337 C CA . ASP B 1 362 ? -8.821 33.397 4.293 1.00 11.02 362 ASP B CA 1
ATOM 11338 C C . ASP B 1 362 ? -9.085 33.352 2.787 1.00 11.26 362 ASP B C 1
ATOM 11339 O O . ASP B 1 362 ? -9.178 34.396 2.137 1.00 11.45 362 ASP B O 1
ATOM 11348 N N . GLY B 1 363 ? -9.210 32.142 2.220 1.00 10.61 363 GLY B N 1
ATOM 11349 C CA . GLY B 1 363 ? -9.403 31.954 0.787 1.00 10.61 363 GLY B CA 1
ATOM 11350 C C . GLY B 1 363 ? -8.154 32.099 -0.042 1.00 8.80 363 GLY B C 1
ATOM 11351 O O . GLY B 1 363 ? -8.235 32.040 -1.277 1.00 12.54 363 GLY B O 1
ATOM 11355 N N . LEU B 1 364 ? -7.003 32.254 0.601 1.00 7.79 364 LEU B N 1
ATOM 11356 C CA . LEU B 1 364 ? -5.722 32.433 -0.064 1.00 8.03 364 LEU B CA 1
ATOM 11357 C C . LEU B 1 364 ? -4.927 31.132 0.015 1.00 10.54 364 LEU B C 1
ATOM 11358 O O . LEU B 1 364 ? -5.226 30.243 0.811 1.00 10.86 364 LEU B O 1
ATOM 11374 N N . LYS B 1 365 ? -3.940 31.010 -0.872 1.00 8.01 365 LYS B N 1
ATOM 11375 C CA . LYS B 1 365 ? -3.145 29.787 -0.933 1.00 7.78 365 LYS B CA 1
ATOM 11376 C C . LYS B 1 365 ? -2.027 29.761 0.103 1.00 7.37 365 LYS B C 1
ATOM 11377 O O . LYS B 1 365 ? -1.883 28.780 0.844 1.00 8.44 365 LYS B O 1
ATOM 11396 N N . TRP B 1 366 ? -1.199 30.787 0.135 1.00 7.32 366 TRP B N 1
ATOM 11397 C CA . TRP B 1 366 ? -0.013 30.797 0.969 1.00 7.05 366 TRP B CA 1
ATOM 11398 C C . TRP B 1 366 ? -0.185 31.778 2.118 1.00 6.72 366 TRP B C 1
ATOM 11399 O O . TRP B 1 366 ? -0.859 32.804 1.992 1.00 7.47 366 TRP B O 1
ATOM 11420 N N . GLY B 1 367 ? 0.468 31.470 3.224 1.00 6.42 367 GLY B N 1
ATOM 11421 C CA . GLY B 1 367 ? 0.353 32.294 4.410 1.00 6.16 367 GLY B CA 1
ATOM 11422 C C . GLY B 1 367 ? 1.645 32.272 5.197 1.00 6.25 367 GLY B C 1
ATOM 11423 O O . GLY B 1 367 ? 2.521 31.424 4.985 1.00 7.55 367 GLY B O 1
ATOM 11427 N N . VAL B 1 368 ? 1.747 33.232 6.100 1.00 6.13 368 VAL B N 1
ATOM 11428 C CA . VAL B 1 368 ? 2.926 33.431 6.931 1.00 6.64 368 VAL B CA 1
ATOM 11429 C C . VAL B 1 368 ? 2.522 33.348 8.388 1.00 7.97 368 VAL B C 1
ATOM 11430 O O . VAL B 1 368 ? 1.596 34.041 8.828 1.00 8.10 368 VAL B O 1
ATOM 11443 N N . MET B 1 369 ? 3.242 32.540 9.143 1.00 6.50 369 MET B N 1
ATOM 11444 C CA . MET B 1 369 ? 3.088 32.492 10.586 1.00 5.94 369 MET B CA 1
ATOM 11445 C C . MET B 1 369 ? 4.312 33.154 11.205 1.00 6.42 369 MET B C 1
ATOM 11446 O O . MET B 1 369 ? 5.452 32.840 10.840 1.00 8.21 369 MET B O 1
ATOM 11460 N N . LEU B 1 370 ? 4.086 34.107 12.091 1.00 6.10 370 LEU B N 1
ATOM 11461 C CA . LEU B 1 370 ? 5.190 34.823 12.719 1.00 5.66 370 LEU B CA 1
ATOM 11462 C C . LEU B 1 370 ? 5.093 34.744 14.232 1.00 7.86 370 LEU B C 1
ATOM 11463 O O . LEU B 1 370 ? 4.030 34.988 14.805 1.00 8.51 370 LEU B O 1
ATOM 11479 N N . GLY B 1 371 ? 6.218 34.431 14.878 1.00 7.10 371 GLY B N 1
ATOM 11480 C CA . GLY B 1 371 ? 6.346 34.557 16.315 1.00 8.86 371 GLY B CA 1
ATOM 11481 C C . GLY B 1 371 ? 7.534 35.453 16.624 1.00 9.89 371 GLY B C 1
ATOM 11482 O O . GLY B 1 371 ? 8.484 35.515 15.852 1.00 8.53 371 GLY B O 1
ATOM 11486 N N . PHE B 1 372 ? 7.453 36.197 17.731 1.00 8.63 372 PHE B N 1
ATOM 11487 C CA . PHE B 1 372 ? 8.461 37.188 18.109 1.00 11.58 372 PHE B CA 1
ATOM 11488 C C . PHE B 1 372 ? 8.867 36.959 19.555 1.00 10.93 372 PHE B C 1
ATOM 11489 O O . PHE B 1 372 ? 8.003 36.742 20.404 1.00 11.04 372 PHE B O 1
ATOM 11506 N N . GLY B 1 373 ? 10.167 37.031 19.853 1.00 7.52 373 GLY B N 1
ATOM 11507 C CA . GLY B 1 373 ? 10.587 36.881 21.222 1.00 11.41 373 GLY B CA 1
ATOM 11508 C C . GLY B 1 373 ? 11.940 37.481 21.505 1.00 10.41 373 GLY B C 1
ATOM 11509 O O . GLY B 1 373 ? 12.564 38.098 20.631 1.00 9.91 373 GLY B O 1
ATOM 11513 N N . PRO B 1 374 ? 12.425 37.303 22.729 1.00 8.60 374 PRO B N 1
ATOM 11514 C CA . PRO B 1 374 ? 13.708 37.907 23.102 1.00 9.17 374 PRO B CA 1
ATOM 11515 C C . PRO B 1 374 ? 14.811 37.509 22.120 1.00 11.37 374 PRO B C 1
ATOM 11516 O O . PRO B 1 374 ? 14.834 36.395 21.581 1.00 11.88 374 PRO B O 1
ATOM 11527 N N . GLY B 1 375 ? 15.720 38.452 21.882 1.00 10.45 375 GLY B N 1
ATOM 11528 C CA . GLY B 1 375 ? 16.795 38.239 20.945 1.00 10.63 375 GLY B CA 1
ATOM 11529 C C . GLY B 1 375 ? 17.313 39.523 20.322 1.00 10.74 375 GLY B C 1
ATOM 11530 O O . GLY B 1 375 ? 18.485 39.842 20.494 1.00 11.77 375 GLY B O 1
ATOM 11534 N N . LEU B 1 376 ? 16.502 40.258 19.569 1.00 9.91 376 LEU B N 1
ATOM 11535 C CA . LEU B 1 376 ? 15.137 39.913 19.227 1.00 9.26 376 LEU B CA 1
ATOM 11536 C C . LEU B 1 376 ? 15.098 38.834 18.163 1.00 9.04 376 LEU B C 1
ATOM 11537 O O . LEU B 1 376 ? 15.726 38.969 17.115 1.00 13.67 376 LEU B O 1
ATOM 11553 N N . THR B 1 377 ? 14.366 37.772 18.459 1.00 8.53 377 THR B N 1
ATOM 11554 C CA . THR B 1 377 ? 14.239 36.614 17.589 1.00 8.25 377 THR B CA 1
ATOM 11555 C C . THR B 1 377 ? 12.881 36.630 16.911 1.00 11.03 377 THR B C 1
ATOM 11556 O O . THR B 1 377 ? 11.867 36.924 17.549 1.00 11.24 377 THR B O 1
ATOM 11567 N N . VAL B 1 378 ? 12.877 36.348 15.610 1.00 8.80 378 VAL B N 1
ATOM 11568 C CA . VAL B 1 378 ? 11.651 36.143 14.843 1.00 7.17 378 VAL B CA 1
ATOM 11569 C C . VAL B 1 378 ? 11.655 34.728 14.290 1.00 7.04 378 VAL B C 1
ATOM 11570 O O . VAL B 1 378 ? 12.652 34.291 13.699 1.00 8.37 378 VAL B O 1
ATOM 11583 N N . GLU B 1 379 ? 10.557 34.007 14.537 1.00 7.37 379 GLU B N 1
ATOM 11584 C CA . GLU B 1 379 ? 10.279 32.719 13.921 1.00 8.43 379 GLU B CA 1
ATOM 11585 C C . GLU B 1 379 ? 9.328 32.952 12.765 1.00 9.12 379 GLU B C 1
ATOM 11586 O O . GLU B 1 379 ? 8.288 33.583 12.947 1.00 8.96 379 GLU B O 1
ATOM 11598 N N . THR B 1 380 ? 9.675 32.446 11.592 1.00 8.00 380 THR B N 1
ATOM 11599 C CA . THR B 1 380 ? 8.850 32.586 10.398 1.00 8.58 380 THR B CA 1
ATOM 11600 C C . THR B 1 380 ? 8.532 31.200 9.841 1.00 8.92 380 THR B C 1
ATOM 11601 O O . THR B 1 380 ? 9.429 30.389 9.645 1.00 9.39 380 THR B O 1
ATOM 11612 N N . LEU B 1 381 ? 7.260 30.941 9.530 1.00 6.07 381 LEU B N 1
ATOM 11613 C CA . LEU B 1 381 ? 6.870 29.720 8.857 1.00 6.67 381 LEU B CA 1
ATOM 11614 C C . LEU B 1 381 ? 5.984 30.066 7.677 1.00 6.94 381 LEU B C 1
ATOM 11615 O O . LEU B 1 381 ? 5.126 30.948 7.771 1.00 9.92 381 LEU B O 1
ATOM 11631 N N . LEU B 1 382 ? 6.250 29.412 6.567 1.00 6.35 382 LEU B N 1
ATOM 11632 C CA . LEU B 1 382 ? 5.410 29.470 5.373 1.00 6.43 382 LEU B CA 1
ATOM 11633 C C . LEU B 1 382 ? 4.390 28.348 5.442 1.00 6.98 382 LEU B C 1
ATOM 11634 O O . LEU B 1 382 ? 4.757 27.169 5.505 1.00 7.60 382 LEU B O 1
ATOM 11650 N N . LEU B 1 383 ? 3.120 28.722 5.367 1.00 6.18 383 LEU B N 1
ATOM 11651 C CA . LEU B 1 383 ? 1.983 27.825 5.437 1.00 7.15 383 LEU B CA 1
ATOM 11652 C C . LEU B 1 383 ? 1.299 27.767 4.082 1.00 7.47 383 LEU B C 1
ATOM 11653 O O . LEU B 1 383 ? 1.269 28.755 3.331 1.00 6.77 383 LEU B O 1
ATOM 11669 N N . LYS B 1 384 ? 0.750 26.602 3.763 1.00 6.58 384 LYS B N 1
ATOM 11670 C CA . LYS B 1 384 ? -0.231 26.486 2.683 1.00 6.83 384 LYS B CA 1
ATOM 11671 C C . LYS B 1 384 ? -1.580 26.118 3.267 1.00 6.73 384 LYS B C 1
ATOM 11672 O O . LYS B 1 384 ? -1.662 25.241 4.129 1.00 6.69 384 LYS B O 1
ATOM 11691 N N . SER B 1 385 ? -2.629 26.812 2.821 1.00 6.79 385 SER B N 1
ATOM 11692 C CA . SER B 1 385 ? -3.977 26.448 3.227 1.00 7.04 385 SER B CA 1
ATOM 11693 C C . SER B 1 385 ? -4.435 25.146 2.577 1.00 7.21 385 SER B C 1
ATOM 11694 O O . SER B 1 385 ? -3.788 24.579 1.685 1.00 9.16 385 SER B O 1
ATOM 11702 N N . ILE B 1 386 ? -5.603 24.691 3.022 1.00 10.21 386 ILE B N 1
ATOM 11703 C CA . ILE B 1 386 ? -6.293 23.528 2.469 1.00 14.05 386 ILE B CA 1
ATOM 11704 C C . ILE B 1 386 ? -7.643 23.981 1.904 1.00 20.15 386 ILE B C 1
ATOM 11705 O O . ILE B 1 386 ? -8.329 24.796 2.523 1.00 14.60 386 ILE B O 1
#

Secondary structure (DSSP, 8-state):
----EEEEEEEE--S-EEEGGGHHHHHHHHTT-TT-HHHHHHHHHHHHTSS-SEEE-S--HHHHHH-GGGGSSS-S-HHHHHHHHHHHHHHHHHHHHHHHHHHH-S-GGG--EEEEE-SS--EES-HHHHHHHHHT--TT-EEEEE-S---HHHHHHHHHHHHHHHSTT-EEEEEEEE-GGGT-----TT-TTHHHHHHHB--EEEEEEEESS--TT----EEEEEEEEEEPTT-TTSEEEEEETTEEEEEE-S-HHHHHHHHHHHHHHHHHHHHHHHHS----GGGSEEEE----HHHHHHHHHHHT--GGGGHHHHHHHHHH-B-GGGHHHHHHHHHHHHHHHTT-SSTTTT-SEEEEEEEETTTEEEEEEEEE-/----EEEEEEEE--S-EEEGGGHHHHHHHHTT-TT-HHHHHHHHHHHHTSS-SEEE-S--HHHHHH-GGGGSSS-S-HHHHHHHHHHHHHHHHHHHHHHHHHHH-S-GGG--EEEEE-SS--EES-HHHHHHHHHT--TT-EEEEE-S---HHHHHHHHHHHHHHHSTT-EEEEEEEE-GGGT-----TT-TTHHHHHHHB--EEEEEEEESS--TTS---EEEEEEEEEEPTT-TTSEEEEEETTEEEEEE-S-HHHHHHHHHHHHHHHHHHHHHHHHSS---GGGSEEEE----HHHHHHHHHHHT--GGGGHHHHHHHHHH-B-GGGHHHHHHHHHHHHHHHTT-SSTTTT-SEEEEEEEETTTEEEEEEEEE-

Nearest PDB structures (foldseek):
  6dxc-assembly1_B  TM=1.002E+00  e=6.717E-85  Selaginella moellendorffii
  6dx8-assembly1_B  TM=1.002E+00  e=1.832E-83  Selaginella moellendorffii
  2d52-assembly1_B  TM=9.709E-01  e=1.055E-60  Aloe arborescens
  7dtq-assembly1_B  TM=9.705E-01  e=4.057E-60  Aloe arborescens
  2d3m-assembly1_B  TM=9.701E-01  e=5.510E-60  Aloe arborescens

Solvent-accessible surface area: 26499 Å² total

B-factor: mean 17.66, std 12.54, range [3.81, 95.27]